Protein 2VZN (pdb70)

Nearest PDB structures (foldseek):
  2vzn-assembly2_B  TM=1.005E+00  e=3.501E-48  Solenopsis invicta
  2vzn-assembly1_A  TM=9.909E-01  e=6.317E-44  Solenopsis invicta
  1qnx-assembly1_A  TM=9.231E-01  e=3.665E-24  Vespula vulgaris
  3u3l-assembly1_C  TM=8.297E-01  e=1.076E-12  Tabanus yao
  3u3n-assembly1_C  TM=8.141E-01  e=7.398E-13  Tabanus yao

Solvent-accessible surface area: 19908 Å² total

Secondary structure (P-SEA, 3-state):
cccccaaaaaacccccccccccccccccccccccccccaaaaaaaaaaaaaaaaaaaacccccccccbbbbbcbbbbbbbbaaaaaaaaaaaaacccccccccccccbbbbbbbbbbccccccccaaaaaaaaacccccccccccccccccaaaaaacaaaaaaacccccbbbbcccccccccccbbbbbbbbbcccccccccccbbbbbcccccc/cccccccccccccccccccccccccccccccaaaaaaaaaaaaaaaaaaaacccccccccbbbbbcbbbbbbbbaaaaaaaaaaaaacccccccccccccbbbbbbbbbbbcccccaaaaaaaaacccccccccccccccccaaaaaacaaaaaaacccccbbbbccccccccbbbbbbbbbbcccccccccccccccccccc

Sequence (419 aa):
NYCNLQSCKRNNAIHTMCQYTSPTPGPMCLEYSNVGFTDAEKDAIVNKHNELRQRVASGKEMRGTNGPQPPAVKMPNLTWDPELATIAQRWANQCTFEHDACRNVERFAVGQNIAATSSSGNKSTPNEMILLWYNEVKDFDNRWISSFPSDDNILMKVGHYTQIVWAKTTKIGCGRIMFKEPDNWTKHYLVCNYGPAGNVLGAPIYEIKKHHHHHHNYCQSAIHTMCQYTSPTPGPMCLEYSNVGFTDAEKDAIVNKHNELRQRVASGKEMRGTNGPQPPAVKMPNLTWDPELATIAQRWANQCTFEHDACRNVERFAVGQNIAATSSSKSTPNEMILLWYNEVKDFDNRWISSFPSDDNILMKVGHYTQIVWAKTTKIGCGRIMFKDNWTKHYLVCNYGPAGNVLGAPIYEIKKHHHH

GO terms:
  GO:0005576 extracellular region (C, EXP)

Structure (mmCIF, N/CA/C/O backbone):
data_2VZN
#
_entry.id   2VZN
#
_cell.length_a   93.355
_cell.length_b   93.355
_cell.length_c   144.051
_cell.angle_alpha   90.00
_cell.angle_beta   90.00
_cell.angle_gamma   120.00
#
_symmetry.space_group_name_H-M   'P 61'
#
loop_
_atom_site.group_PDB
_atom_site.id
_atom_site.type_symbol
_atom_site.label_atom_id
_atom_site.label_alt_id
_atom_site.label_comp_id
_atom_site.label_asym_id
_atom_site.label_entity_id
_atom_site.label_seq_id
_atom_site.pdbx_PDB_ins_code
_atom_site.Cartn_x
_atom_site.Cartn_y
_atom_site.Cartn_z
_atom_site.occupancy
_atom_site.B_iso_or_equiv
_atom_site.auth_seq_id
_atom_site.auth_comp_id
_atom_site.auth_asym_id
_atom_site.auth_atom_id
_atom_site.pdbx_PDB_model_num
ATOM 1 N N . ASN A 1 2 ? 46.409 19.771 -7.495 1.00 61.04 2 ASN A N 1
ATOM 2 C CA . ASN A 1 2 ? 46.507 18.279 -7.453 1.00 61.76 2 ASN A CA 1
ATOM 3 C C . ASN A 1 2 ? 45.352 17.695 -6.627 1.00 60.50 2 ASN A C 1
ATOM 4 O O . ASN A 1 2 ? 44.344 17.243 -7.185 1.00 59.93 2 ASN A O 1
ATOM 9 N N . TYR A 1 3 ? 45.502 17.738 -5.303 1.00 59.03 3 TYR A N 1
ATOM 10 C CA . TYR A 1 3 ? 44.479 17.274 -4.378 1.00 58.28 3 TYR A CA 1
ATOM 11 C C . TYR A 1 3 ? 43.505 18.395 -4.037 1.00 58.33 3 TYR A C 1
ATOM 12 O O . TYR A 1 3 ? 42.519 18.167 -3.352 1.00 59.34 3 TYR A O 1
ATOM 21 N N . CYS A 1 4 ? 43.768 19.601 -4.516 1.00 58.24 4 CYS A N 1
ATOM 22 C CA . CYS A 1 4 ? 42.865 20.712 -4.280 1.00 58.50 4 CYS A CA 1
ATOM 23 C C . CYS A 1 4 ? 41.948 20.951 -5.473 1.00 58.00 4 CYS A C 1
ATOM 24 O O . CYS A 1 4 ? 41.125 21.859 -5.438 1.00 57.89 4 CYS A O 1
ATOM 27 N N . ASN A 1 5 ? 42.104 20.159 -6.531 1.00 58.18 5 ASN A N 1
ATOM 28 C CA . ASN A 1 5 ? 41.220 20.241 -7.691 1.00 58.66 5 ASN A CA 1
ATOM 29 C C . ASN A 1 5 ? 40.335 19.009 -7.824 1.00 58.34 5 ASN A C 1
ATOM 30 O O . ASN A 1 5 ? 39.766 18.757 -8.887 1.00 59.09 5 ASN A O 1
ATOM 35 N N . LEU A 1 6 ? 40.212 18.234 -6.755 1.00 57.76 6 LEU A N 1
ATOM 36 C CA . LEU A 1 6 ? 39.304 17.099 -6.784 1.00 57.76 6 LEU A CA 1
ATOM 37 C C . LEU A 1 6 ? 37.883 17.625 -6.764 1.00 57.94 6 LEU A C 1
ATOM 38 O O . LEU A 1 6 ? 37.460 18.214 -5.777 1.00 58.56 6 LEU A O 1
ATOM 43 N N . GLN A 1 7 ? 37.153 17.442 -7.860 1.00 58.00 7 GLN A N 1
ATOM 44 C CA . GLN A 1 7 ? 35.732 17.777 -7.869 1.00 58.49 7 GLN A CA 1
ATOM 45 C C . GLN A 1 7 ? 35.042 17.063 -6.706 1.00 58.00 7 GLN A C 1
ATOM 46 O O . GLN A 1 7 ? 34.086 17.576 -6.130 1.00 57.36 7 GLN A O 1
ATOM 52 N N . SER A 1 8 ? 35.549 15.878 -6.368 1.00 58.11 8 SER A N 1
ATOM 53 C CA . SER A 1 8 ? 35.097 15.132 -5.198 1.00 58.29 8 SER A CA 1
ATOM 54 C C . SER A 1 8 ? 34.968 16.036 -3.969 1.00 58.30 8 SER A C 1
ATOM 55 O O . SER A 1 8 ? 33.935 16.038 -3.300 1.00 59.61 8 SER A O 1
ATOM 58 N N . CYS A 1 9 ? 36.014 16.800 -3.676 1.00 57.29 9 CYS A N 1
ATOM 59 C CA . CYS A 1 9 ? 35.989 17.712 -2.543 1.00 56.92 9 CYS A CA 1
ATOM 60 C C . CYS A 1 9 ? 35.067 18.879 -2.802 1.00 56.04 9 CYS A C 1
ATOM 61 O O . CYS A 1 9 ? 34.149 19.117 -2.030 1.00 55.69 9 CYS A O 1
ATOM 64 N N . LYS A 1 10 ? 35.321 19.605 -3.889 1.00 56.06 10 LYS A N 1
ATOM 65 C CA . LYS A 1 10 ? 34.573 20.823 -4.201 1.00 55.88 10 LYS A CA 1
ATOM 66 C C . LYS A 1 10 ? 33.076 20.545 -4.130 1.00 56.10 10 LYS A C 1
ATOM 67 O O . LYS A 1 10 ? 32.327 21.334 -3.552 1.00 55.99 10 LYS A O 1
ATOM 69 N N . ARG A 1 11 ? 32.660 19.403 -4.686 1.00 56.55 11 ARG A N 1
ATOM 70 C CA . ARG A 1 11 ? 31.262 18.952 -4.631 1.00 56.57 11 ARG A CA 1
ATOM 71 C C . ARG A 1 11 ? 30.781 18.891 -3.188 1.00 56.90 11 ARG A C 1
ATOM 72 O O . ARG A 1 11 ? 29.689 19.356 -2.861 1.00 56.76 11 ARG A O 1
ATOM 74 N N . ASN A 1 12 ? 31.635 18.341 -2.332 1.00 57.86 12 ASN A N 1
ATOM 75 C CA . ASN A 1 12 ? 31.357 18.176 -0.909 1.00 58.64 12 ASN A CA 1
ATOM 76 C C . ASN A 1 12 ? 31.716 19.409 -0.051 1.00 58.07 12 ASN A C 1
ATOM 77 O O . ASN A 1 12 ? 31.749 19.308 1.178 1.00 57.87 12 ASN A O 1
ATOM 82 N N . ASN A 1 13 ? 31.988 20.559 -0.685 1.00 57.29 13 ASN A N 1
ATOM 83 C CA . ASN A 1 13 ? 32.418 21.776 0.024 1.00 56.13 13 ASN A CA 1
ATOM 84 C C . ASN A 1 13 ? 33.500 21.477 1.084 1.00 55.77 13 ASN A C 1
ATOM 85 O O . ASN A 1 13 ? 33.495 22.024 2.187 1.00 54.18 13 ASN A O 1
ATOM 90 N N . ALA A 1 14 ? 34.432 20.601 0.714 1.00 56.11 14 ALA A N 1
ATOM 91 C CA . ALA A 1 14 ? 35.393 20.014 1.644 1.00 56.00 14 ALA A CA 1
ATOM 92 C C . ALA A 1 14 ? 36.824 20.370 1.266 1.00 56.51 14 ALA A C 1
ATOM 93 O O . ALA A 1 14 ? 37.158 20.455 0.086 1.00 57.18 14 ALA A O 1
ATOM 95 N N . ILE A 1 15 ? 37.667 20.577 2.272 1.00 56.88 15 ILE A N 1
ATOM 96 C CA . ILE A 1 15 ? 39.098 20.764 2.052 1.00 56.68 15 ILE A CA 1
ATOM 97 C C . ILE A 1 15 ? 39.791 19.408 2.172 1.00 56.82 15 ILE A C 1
ATOM 98 O O . ILE A 1 15 ? 39.568 18.678 3.145 1.00 57.24 15 ILE A O 1
ATOM 103 N N . HIS A 1 16 ? 40.623 19.063 1.192 1.00 56.53 16 HIS A N 1
ATOM 104 C CA . HIS A 1 16 ? 41.298 17.760 1.199 1.00 56.40 16 HIS A CA 1
ATOM 105 C C . HIS A 1 16 ? 42.398 17.726 2.252 1.00 56.64 16 HIS A C 1
ATOM 106 O O . HIS A 1 16 ? 43.030 18.741 2.540 1.00 56.65 16 HIS A O 1
ATOM 113 N N . THR A 1 17 ? 42.610 16.552 2.836 1.00 56.78 17 THR A N 1
ATOM 114 C CA . THR A 1 17 ? 43.549 16.397 3.952 1.00 56.48 17 THR A CA 1
ATOM 115 C C . THR A 1 17 ? 44.977 16.801 3.583 1.00 56.02 17 THR A C 1
ATOM 116 O O . THR A 1 17 ? 45.650 17.490 4.348 1.00 55.33 17 THR A O 1
ATOM 120 N N . MET A 1 18 ? 45.420 16.373 2.405 1.00 56.33 18 MET A N 1
ATOM 121 C CA . MET A 1 18 ? 46.759 16.705 1.894 1.00 56.48 18 MET A CA 1
ATOM 122 C C . MET A 1 18 ? 46.857 18.174 1.490 1.00 56.51 18 MET A C 1
ATOM 123 O O . MET A 1 18 ? 47.917 18.792 1.590 1.00 55.99 18 MET A O 1
ATOM 128 N N . CYS A 1 19 ? 45.740 18.721 1.025 1.00 57.34 19 CYS A N 1
ATOM 129 C CA . CYS A 1 19 ? 45.682 20.106 0.598 1.00 56.93 19 CYS A CA 1
ATOM 130 C C . CYS A 1 19 ? 45.775 21.010 1.812 1.00 56.62 19 CYS A C 1
ATOM 131 O O . CYS A 1 19 ? 46.448 22.029 1.769 1.00 57.25 19 CYS A O 1
ATOM 134 N N . GLN A 1 20 ? 45.120 20.622 2.901 1.00 56.58 20 GLN A N 1
ATOM 135 C CA . GLN A 1 20 ? 45.180 21.396 4.135 1.00 56.48 20 GLN A CA 1
ATOM 136 C C . GLN A 1 20 ? 46.492 21.160 4.872 1.00 56.08 20 GLN A C 1
ATOM 137 O O . GLN A 1 20 ? 47.309 22.058 4.980 1.00 57.22 20 GLN A O 1
ATOM 143 N N . TYR A 1 21 ? 46.688 19.947 5.367 1.00 55.70 21 TYR A N 1
ATOM 144 C CA . TYR A 1 21 ? 47.877 19.608 6.138 1.00 55.59 21 TYR A CA 1
ATOM 145 C C . TYR A 1 21 ? 48.992 19.243 5.176 1.00 55.52 21 TYR A C 1
ATOM 146 O O . TYR A 1 21 ? 49.032 18.126 4.656 1.00 55.25 21 TYR A O 1
ATOM 155 N N . THR A 1 22 ? 49.883 20.197 4.924 1.00 55.32 22 THR A N 1
ATOM 156 C CA . THR A 1 22 ? 50.914 20.041 3.904 1.00 55.02 22 THR A CA 1
ATOM 157 C C . THR A 1 22 ? 52.219 19.529 4.499 1.00 54.86 22 THR A C 1
ATOM 158 O O . THR A 1 22 ? 53.161 19.250 3.772 1.00 54.40 22 THR A O 1
ATOM 162 N N . SER A 1 23 ? 52.260 19.387 5.821 1.00 55.13 23 SER A N 1
ATOM 163 C CA . SER A 1 23 ? 53.463 18.947 6.526 1.00 55.18 23 SER A CA 1
ATOM 164 C C . SER A 1 23 ? 53.425 17.453 6.877 1.00 55.75 23 SER A C 1
ATOM 165 O O . SER A 1 23 ? 52.410 16.951 7.385 1.00 56.17 23 SER A O 1
ATOM 168 N N . PRO A 1 24 ? 54.539 16.736 6.637 1.00 55.57 24 PRO A N 1
ATOM 169 C CA . PRO A 1 24 ? 54.616 15.334 7.043 1.00 55.58 24 PRO A CA 1
ATOM 170 C C . PRO A 1 24 ? 54.856 15.163 8.543 1.00 55.36 24 PRO A C 1
ATOM 171 O O . PRO A 1 24 ? 54.670 14.069 9.066 1.00 54.92 24 PRO A O 1
ATOM 175 N N . THR A 1 25 ? 55.279 16.228 9.222 1.00 55.55 25 THR A N 1
ATOM 176 C CA . THR A 1 25 ? 55.538 16.169 10.662 1.00 55.60 25 THR A CA 1
ATOM 177 C C . THR A 1 25 ? 54.199 16.346 11.383 1.00 55.67 25 THR A C 1
ATOM 178 O O . THR A 1 25 ? 53.391 17.187 10.985 1.00 55.54 25 THR A O 1
ATOM 182 N N . PRO A 1 26 ? 53.948 15.540 12.432 1.00 55.76 26 PRO A N 1
ATOM 183 C CA . PRO A 1 26 ? 52.624 15.532 13.063 1.00 55.89 26 PRO A CA 1
ATOM 184 C C . PRO A 1 26 ? 52.296 16.798 13.863 1.00 55.78 26 PRO A C 1
ATOM 185 O O . PRO A 1 26 ? 53.195 17.557 14.237 1.00 54.75 26 PRO A O 1
ATOM 189 N N . GLY A 1 27 ? 51.004 17.001 14.111 1.00 56.34 27 GLY A N 1
ATOM 190 C CA . GLY A 1 27 ? 50.493 18.244 14.686 1.00 56.95 27 GLY A CA 1
ATOM 191 C C . GLY A 1 27 ? 50.587 18.326 16.200 1.00 57.16 27 GLY A C 1
ATOM 192 O O . GLY A 1 27 ? 50.852 17.317 16.862 1.00 57.39 27 GLY A O 1
ATOM 193 N N . PRO A 1 28 ? 50.313 19.522 16.764 1.00 56.99 28 PRO A N 1
ATOM 194 C CA . PRO A 1 28 ? 50.564 19.829 18.178 1.00 56.87 28 PRO A CA 1
ATOM 195 C C . PRO A 1 28 ? 49.731 18.990 19.143 1.00 57.42 28 PRO A C 1
ATOM 196 O O . PRO A 1 28 ? 50.083 18.858 20.318 1.00 57.34 28 PRO A O 1
ATOM 200 N N . MET A 1 29 ? 48.634 18.431 18.646 1.00 58.27 29 MET A N 1
ATOM 201 C CA . MET A 1 29 ? 47.853 17.466 19.401 1.00 59.54 29 MET A CA 1
ATOM 202 C C . MET A 1 29 ? 48.681 16.245 19.806 1.00 59.17 29 MET A C 1
ATOM 203 O O . MET A 1 29 ? 48.399 15.614 20.825 1.00 59.38 29 MET A O 1
ATOM 208 N N . CYS A 1 30 ? 49.696 15.919 19.004 1.00 58.64 30 CYS A N 1
ATOM 209 C CA . CYS A 1 30 ? 50.466 14.688 19.172 1.00 58.55 30 CYS A CA 1
ATOM 210 C C . CYS A 1 30 ? 51.647 14.880 20.113 1.00 56.95 30 CYS A C 1
ATOM 211 O O . CYS A 1 30 ? 52.799 14.762 19.703 1.00 55.46 30 CYS A O 1
ATOM 214 N N . LEU A 1 31 ? 51.351 15.144 21.382 1.00 56.28 31 LEU A N 1
ATOM 215 C CA . LEU A 1 31 ? 52.395 15.367 22.382 1.00 56.06 31 LEU A CA 1
ATOM 216 C C . LEU A 1 31 ? 53.249 14.111 22.553 1.00 55.69 31 LEU A C 1
ATOM 217 O O . LEU A 1 31 ? 52.721 12.994 22.577 1.00 54.70 31 LEU A O 1
ATOM 222 N N . GLU A 1 32 ? 54.562 14.315 22.682 1.00 55.41 32 GLU A N 1
ATOM 223 C CA . GLU A 1 32 ? 55.530 13.230 22.855 1.00 54.80 32 GLU A CA 1
ATOM 224 C C . GLU A 1 32 ? 55.096 11.995 22.067 1.00 54.06 32 GLU A C 1
ATOM 225 O O . GLU A 1 32 ? 54.739 10.974 22.644 1.00 53.69 32 GLU A O 1
ATOM 227 N N . TYR A 1 33 ? 55.130 12.107 20.743 1.00 53.92 33 TYR A N 1
ATOM 228 C CA . TYR A 1 33 ? 54.608 11.062 19.873 1.00 54.64 33 TYR A CA 1
ATOM 229 C C . TYR A 1 33 ? 55.653 10.024 19.527 1.00 54.98 33 TYR A C 1
ATOM 230 O O . TYR A 1 33 ? 56.842 10.246 19.721 1.00 55.16 33 TYR A O 1
ATOM 239 N N . SER A 1 34 ? 55.191 8.897 18.988 1.00 55.25 34 SER A N 1
ATOM 240 C CA . SER A 1 34 ? 56.066 7.790 18.610 1.00 55.23 34 SER A CA 1
ATOM 241 C C . SER A 1 34 ? 55.368 6.841 17.640 1.00 55.37 34 SER A C 1
ATOM 242 O O . SER A 1 34 ? 54.167 6.952 17.410 1.00 55.58 34 SER A O 1
ATOM 245 N N . ASN A 1 35 ? 56.134 5.910 17.076 1.00 55.55 35 ASN A N 1
ATOM 246 C CA . ASN A 1 35 ? 55.587 4.812 16.286 1.00 55.62 35 ASN A CA 1
ATOM 247 C C . ASN A 1 35 ? 54.633 5.269 15.169 1.00 55.65 35 ASN A C 1
ATOM 248 O O . ASN A 1 35 ? 53.511 4.768 15.030 1.00 56.38 35 ASN A O 1
ATOM 253 N N . VAL A 1 36 ? 55.094 6.237 14.384 1.00 55.36 36 VAL A N 1
ATOM 254 C CA . VAL A 1 36 ? 54.387 6.677 13.187 1.00 54.62 36 VAL A CA 1
ATOM 255 C C . VAL A 1 36 ? 54.457 5.580 12.122 1.00 54.38 36 VAL A C 1
ATOM 256 O O . VAL A 1 36 ? 55.467 4.905 11.987 1.00 55.13 36 VAL A O 1
ATOM 260 N N . GLY A 1 37 ? 53.377 5.382 11.384 1.00 54.04 37 GLY A N 1
ATOM 261 C CA . GLY A 1 37 ? 53.390 4.449 10.263 1.00 54.44 37 GLY A CA 1
ATOM 262 C C . GLY A 1 37 ? 53.566 3.010 10.689 1.00 54.79 37 GLY A C 1
ATOM 263 O O . GLY A 1 37 ? 53.362 2.687 11.855 1.00 54.78 37 GLY A O 1
ATOM 264 N N . PHE A 1 38 ? 53.946 2.151 9.738 1.00 55.49 38 PHE A N 1
ATOM 265 C CA . PHE A 1 38 ? 54.022 0.699 9.965 1.00 55.97 38 PHE A CA 1
ATOM 266 C C . PHE A 1 38 ? 55.258 0.046 9.384 1.00 55.63 38 PHE A C 1
ATOM 267 O O . PHE A 1 38 ? 55.789 0.494 8.375 1.00 55.51 38 PHE A O 1
ATOM 275 N N . THR A 1 39 ? 55.681 -1.048 10.011 1.00 55.78 39 THR A N 1
ATOM 276 C CA . THR A 1 39 ? 56.567 -2.005 9.361 1.00 55.75 39 THR A CA 1
ATOM 277 C C . THR A 1 39 ? 55.731 -2.771 8.339 1.00 56.19 39 THR A C 1
ATOM 278 O O . THR A 1 39 ? 54.495 -2.786 8.414 1.00 55.99 39 THR A O 1
ATOM 282 N N . ASP A 1 40 ? 56.407 -3.408 7.389 1.00 56.65 40 ASP A N 1
ATOM 283 C CA . ASP A 1 40 ? 55.729 -4.171 6.342 1.00 56.93 40 ASP A CA 1
ATOM 284 C C . ASP A 1 40 ? 55.048 -5.405 6.925 1.00 56.66 40 ASP A C 1
ATOM 285 O O . ASP A 1 40 ? 53.977 -5.803 6.470 1.00 56.44 40 ASP A O 1
ATOM 290 N N . ALA A 1 41 ? 55.667 -5.992 7.945 1.00 56.55 41 ALA A N 1
ATOM 291 C CA . ALA A 1 41 ? 55.029 -7.038 8.729 1.00 56.69 41 ALA A CA 1
ATOM 292 C C . ALA A 1 41 ? 53.640 -6.595 9.175 1.00 57.00 41 ALA A C 1
ATOM 293 O O . ALA A 1 41 ? 52.673 -7.348 9.052 1.00 57.46 41 ALA A O 1
ATOM 295 N N . GLU A 1 42 ? 53.552 -5.366 9.679 1.00 56.90 42 GLU A N 1
ATOM 296 C CA . GLU A 1 42 ? 52.310 -4.839 10.227 1.00 57.15 42 GLU A CA 1
ATOM 297 C C . GLU A 1 42 ? 51.290 -4.548 9.149 1.00 57.16 42 GLU A C 1
ATOM 298 O O . GLU A 1 42 ? 50.090 -4.716 9.368 1.00 57.21 42 GLU A O 1
ATOM 304 N N . LYS A 1 43 ? 51.764 -4.123 7.985 1.00 57.14 43 LYS A N 1
ATOM 305 C CA . LYS A 1 43 ? 50.868 -3.822 6.872 1.00 57.14 43 LYS A CA 1
ATOM 306 C C . LYS A 1 43 ? 50.162 -5.078 6.378 1.00 56.92 43 LYS A C 1
ATOM 307 O O . LYS A 1 43 ? 48.979 -5.042 6.039 1.00 57.10 43 LYS A O 1
ATOM 313 N N . ASP A 1 44 ? 50.887 -6.188 6.356 1.00 56.79 44 ASP A N 1
ATOM 314 C CA . ASP A 1 44 ? 50.290 -7.477 6.017 1.00 56.88 44 ASP A CA 1
ATOM 315 C C . ASP A 1 44 ? 49.337 -7.903 7.114 1.00 56.78 44 ASP A C 1
ATOM 316 O O . ASP A 1 44 ? 48.280 -8.460 6.838 1.00 57.17 44 ASP A O 1
ATOM 321 N N . ALA A 1 45 ? 49.710 -7.633 8.359 1.00 56.43 45 ALA A N 1
ATOM 322 C CA . ALA A 1 45 ? 48.837 -7.918 9.483 1.00 56.56 45 ALA A CA 1
ATOM 323 C C . ALA A 1 45 ? 47.453 -7.345 9.210 1.00 56.63 45 ALA A C 1
ATOM 324 O O . ALA A 1 45 ? 46.441 -8.037 9.346 1.00 56.96 45 ALA A O 1
ATOM 326 N N . ILE A 1 46 ? 47.423 -6.081 8.802 1.00 56.22 46 ILE A N 1
ATOM 327 C CA . ILE A 1 46 ? 46.165 -5.377 8.613 1.00 56.09 46 ILE A CA 1
ATOM 328 C C . ILE A 1 46 ? 45.399 -5.925 7.430 1.00 56.17 46 ILE A C 1
ATOM 329 O O . ILE A 1 46 ? 44.197 -6.164 7.525 1.00 57.29 46 ILE A O 1
ATOM 334 N N . VAL A 1 47 ? 46.084 -6.116 6.311 1.00 55.67 47 VAL A N 1
ATOM 335 C CA . VAL A 1 47 ? 45.415 -6.607 5.118 1.00 55.08 47 VAL A CA 1
ATOM 336 C C . VAL A 1 47 ? 44.876 -8.016 5.375 1.00 55.40 47 VAL A C 1
ATOM 337 O O . VAL A 1 47 ? 43.710 -8.305 5.110 1.00 55.01 47 VAL A O 1
ATOM 341 N N . ASN A 1 48 ? 45.715 -8.873 5.942 1.00 55.83 48 ASN A N 1
ATOM 342 C CA . ASN A 1 48 ? 45.316 -10.245 6.233 1.00 56.31 48 ASN A CA 1
ATOM 343 C C . ASN A 1 48 ? 44.081 -10.341 7.133 1.00 56.68 48 ASN A C 1
ATOM 344 O O . ASN A 1 48 ? 43.198 -11.154 6.879 1.00 56.73 48 ASN A O 1
ATOM 349 N N . LYS A 1 49 ? 44.009 -9.503 8.165 1.00 57.07 49 LYS A N 1
ATOM 350 C CA . LYS A 1 49 ? 42.833 -9.490 9.048 1.00 57.25 49 LYS A CA 1
ATOM 351 C C . LYS A 1 49 ? 41.566 -9.146 8.282 1.00 57.09 49 LYS A C 1
ATOM 352 O O . LYS A 1 49 ? 40.542 -9.798 8.454 1.00 57.57 49 LYS A O 1
ATOM 356 N N . HIS A 1 50 ? 41.637 -8.114 7.451 1.00 56.45 50 HIS A N 1
ATOM 357 C CA . HIS A 1 50 ? 40.479 -7.680 6.675 1.00 56.20 50 HIS A CA 1
ATOM 358 C C . HIS A 1 50 ? 39.982 -8.791 5.726 1.00 56.44 50 HIS A C 1
ATOM 359 O O . HIS A 1 50 ? 38.775 -9.045 5.615 1.00 56.35 50 HIS A O 1
ATOM 366 N N . ASN A 1 51 ? 40.914 -9.452 5.048 1.00 56.15 51 ASN A N 1
ATOM 367 C CA . ASN A 1 51 ? 40.551 -10.520 4.133 1.00 56.81 51 ASN A CA 1
ATOM 368 C C . ASN A 1 51 ? 39.962 -11.719 4.887 1.00 57.34 51 ASN A C 1
ATOM 369 O O . ASN A 1 51 ? 38.953 -12.290 4.463 1.00 57.73 51 ASN A O 1
ATOM 374 N N . GLU A 1 52 ? 40.593 -12.099 6.000 1.00 57.44 52 GLU A N 1
ATOM 375 C CA . GLU A 1 52 ? 40.071 -13.156 6.867 1.00 57.49 52 GLU A CA 1
ATOM 376 C C . GLU A 1 52 ? 38.613 -12.891 7.180 1.00 56.19 52 GLU A C 1
ATOM 377 O O . GLU A 1 52 ? 37.760 -13.722 6.922 1.00 56.11 52 GLU A O 1
ATOM 383 N N . LEU A 1 53 ? 38.337 -11.706 7.704 1.00 56.20 53 LEU A N 1
ATOM 384 C CA . LEU A 1 53 ? 36.970 -11.292 8.014 1.00 56.49 53 LEU A CA 1
ATOM 385 C C . LEU A 1 53 ? 36.080 -11.302 6.772 1.00 56.62 53 LEU A C 1
ATOM 386 O O . LEU A 1 53 ? 34.971 -11.839 6.798 1.00 57.50 53 LEU A O 1
ATOM 391 N N . ARG A 1 54 ? 36.566 -10.696 5.692 1.00 56.24 54 ARG A N 1
ATOM 392 C CA . ARG A 1 54 ? 35.809 -10.647 4.446 1.00 55.91 54 ARG A CA 1
ATOM 393 C C . ARG A 1 54 ? 35.459 -12.056 3.976 1.00 55.51 54 ARG A C 1
ATOM 394 O O . ARG A 1 54 ? 34.304 -12.351 3.698 1.00 55.11 54 ARG A O 1
ATOM 402 N N . GLN A 1 55 ? 36.460 -12.927 3.914 1.00 55.82 55 GLN A N 1
ATOM 403 C CA . GLN A 1 55 ? 36.254 -14.308 3.487 1.00 56.09 55 GLN A CA 1
ATOM 404 C C . GLN A 1 55 ? 35.225 -15.013 4.377 1.00 56.23 55 GLN A C 1
ATOM 405 O O . GLN A 1 55 ? 34.345 -15.705 3.873 1.00 56.54 55 GLN A O 1
ATOM 407 N N . ARG A 1 56 ? 35.324 -14.817 5.690 1.00 56.66 56 ARG A N 1
ATOM 408 C CA . ARG A 1 56 ? 34.363 -15.397 6.640 1.00 57.33 56 ARG A CA 1
ATOM 409 C C . ARG A 1 56 ? 32.916 -15.043 6.274 1.00 56.80 56 ARG A C 1
ATOM 410 O O . ARG A 1 56 ? 32.080 -15.929 6.081 1.00 57.11 56 ARG A O 1
ATOM 418 N N . VAL A 1 57 ? 32.621 -13.749 6.191 1.00 56.19 57 VAL A N 1
ATOM 419 C CA . VAL A 1 57 ? 31.282 -13.299 5.810 1.00 55.94 57 VAL A CA 1
ATOM 420 C C . VAL A 1 57 ? 30.906 -13.843 4.421 1.00 56.17 57 VAL A C 1
ATOM 421 O O . VAL A 1 57 ? 29.792 -14.346 4.222 1.00 56.43 57 VAL A O 1
ATOM 425 N N . ALA A 1 58 ? 31.854 -13.767 3.484 1.00 55.55 58 ALA A N 1
ATOM 426 C CA . ALA A 1 58 ? 31.634 -14.178 2.092 1.00 54.96 58 ALA A CA 1
ATOM 427 C C . ALA A 1 58 ? 31.224 -15.639 1.971 1.00 54.69 58 ALA A C 1
ATOM 428 O O . ALA A 1 58 ? 30.409 -15.994 1.121 1.00 54.90 58 ALA A O 1
ATOM 430 N N . SER A 1 59 ? 31.789 -16.475 2.835 1.00 54.37 59 SER A N 1
ATOM 431 C CA . SER A 1 59 ? 31.562 -17.916 2.794 1.00 53.82 59 SER A CA 1
ATOM 432 C C . SER A 1 59 ? 30.297 -18.357 3.548 1.00 53.32 59 SER A C 1
ATOM 433 O O . SER A 1 59 ? 30.020 -19.552 3.654 1.00 52.95 59 SER A O 1
ATOM 436 N N . GLY A 1 60 ? 29.542 -17.394 4.076 1.00 52.79 60 GLY A N 1
ATOM 437 C CA . GLY A 1 60 ? 28.296 -17.682 4.781 1.00 51.23 60 GLY A CA 1
ATOM 438 C C . GLY A 1 60 ? 28.505 -18.242 6.169 1.00 48.85 60 GLY A C 1
ATOM 439 O O . GLY A 1 60 ? 27.642 -18.941 6.684 1.00 47.15 60 GLY A O 1
ATOM 440 N N . LYS A 1 61 ? 29.639 -17.905 6.779 1.00 47.22 61 LYS A N 1
ATOM 441 C CA . LYS A 1 61 ? 30.024 -18.465 8.074 1.00 47.07 61 LYS A CA 1
ATOM 442 C C . LYS A 1 61 ? 29.752 -17.525 9.271 1.00 48.52 61 LYS A C 1
ATOM 443 O O . LYS A 1 61 ? 29.528 -18.012 10.375 1.00 49.88 61 LYS A O 1
ATOM 448 N N . GLU A 1 62 ? 29.752 -16.205 9.079 1.00 50.52 62 GLU A N 1
ATOM 449 C CA . GLU A 1 62 ? 29.424 -15.297 10.186 1.00 52.58 62 GLU A CA 1
ATOM 450 C C . GLU A 1 62 ? 27.947 -15.400 10.484 1.00 53.40 62 GLU A C 1
ATOM 451 O O . GLU A 1 62 ? 27.117 -15.181 9.604 1.00 53.13 62 GLU A O 1
ATOM 457 N N . MET A 1 63 ? 27.628 -15.705 11.739 1.00 55.08 63 MET A N 1
ATOM 458 C CA . MET A 1 63 ? 26.285 -16.123 12.107 1.00 56.77 63 MET A CA 1
ATOM 459 C C . MET A 1 63 ? 25.547 -15.131 12.986 1.00 55.73 63 MET A C 1
ATOM 460 O O . MET A 1 63 ? 24.422 -15.386 13.394 1.00 55.14 63 MET A O 1
ATOM 465 N N . ARG A 1 64 ? 26.168 -13.993 13.256 1.00 56.00 64 ARG A N 1
ATOM 466 C CA . ARG A 1 64 ? 25.581 -12.994 14.126 1.00 56.18 64 ARG A CA 1
ATOM 467 C C . ARG A 1 64 ? 24.801 -11.965 13.324 1.00 56.08 64 ARG A C 1
ATOM 468 O O . ARG A 1 64 ? 24.988 -11.837 12.120 1.00 55.90 64 ARG A O 1
ATOM 476 N N . GLY A 1 65 ? 23.911 -11.252 14.004 1.00 56.20 65 GLY A N 1
ATOM 477 C CA . GLY A 1 65 ? 23.084 -10.233 13.371 1.00 56.13 65 GLY A CA 1
ATOM 478 C C . GLY A 1 65 ? 21.701 -10.165 13.981 1.00 55.73 65 GLY A C 1
ATOM 479 O O . GLY A 1 65 ? 21.136 -11.192 14.335 1.00 55.50 65 GLY A O 1
ATOM 480 N N . THR A 1 66 ? 21.160 -8.952 14.086 1.00 55.62 66 THR A N 1
ATOM 481 C CA . THR A 1 66 ? 19.852 -8.708 14.694 1.00 55.74 66 THR A CA 1
ATOM 482 C C . THR A 1 66 ? 18.770 -9.605 14.129 1.00 56.09 66 THR A C 1
ATOM 483 O O . THR A 1 66 ? 17.932 -10.121 14.867 1.00 56.61 66 THR A O 1
ATOM 487 N N . ASN A 1 67 ? 18.787 -9.769 12.811 1.00 56.42 67 ASN A N 1
ATOM 488 C CA . ASN A 1 67 ? 17.744 -10.511 12.105 1.00 56.39 67 ASN A CA 1
ATOM 489 C C . ASN A 1 67 ? 18.186 -11.913 11.675 1.00 56.20 67 ASN A C 1
ATOM 490 O O . ASN A 1 67 ? 17.551 -12.550 10.830 1.00 56.12 67 ASN A O 1
ATOM 495 N N . GLY A 1 68 ? 19.274 -12.393 12.262 1.00 56.05 68 GLY A N 1
ATOM 496 C CA . GLY A 1 68 ? 19.804 -13.694 11.916 1.00 55.94 68 GLY A CA 1
ATOM 497 C C . GLY A 1 68 ? 21.126 -13.592 11.184 1.00 55.76 68 GLY A C 1
ATOM 498 O O . GLY A 1 68 ? 21.629 -12.487 10.943 1.00 55.46 68 GLY A O 1
ATOM 499 N N . PRO A 1 69 ? 21.689 -14.753 10.812 1.00 55.41 69 PRO A N 1
ATOM 500 C CA . PRO A 1 69 ? 23.055 -14.876 10.315 1.00 55.22 69 PRO A CA 1
ATOM 501 C C . PRO A 1 69 ? 23.284 -14.179 8.989 1.00 55.23 69 PRO A C 1
ATOM 502 O O . PRO A 1 69 ? 22.342 -13.977 8.231 1.00 55.24 69 PRO A O 1
ATOM 506 N N . GLN A 1 70 ? 24.540 -13.834 8.719 1.00 55.56 70 GLN A N 1
ATOM 507 C CA . GLN A 1 70 ? 24.912 -13.077 7.523 1.00 55.44 70 GLN A CA 1
ATOM 508 C C . GLN A 1 70 ? 25.173 -14.004 6.346 1.00 55.19 70 GLN A C 1
ATOM 509 O O . GLN A 1 70 ? 26.011 -14.892 6.438 1.00 55.06 70 GLN A O 1
ATOM 515 N N . PRO A 1 71 ? 24.473 -13.780 5.223 1.00 55.49 71 PRO A N 1
ATOM 516 C CA . PRO A 1 71 ? 24.542 -14.689 4.082 1.00 55.51 71 PRO A CA 1
ATOM 517 C C . PRO A 1 71 ? 25.844 -14.560 3.292 1.00 55.34 71 PRO A C 1
ATOM 518 O O . PRO A 1 71 ? 26.539 -13.548 3.408 1.00 55.29 71 PRO A O 1
ATOM 522 N N . PRO A 1 72 ? 26.179 -15.586 2.496 1.00 55.29 72 PRO A N 1
ATOM 523 C CA . PRO A 1 72 ? 27.406 -15.576 1.714 1.00 55.16 72 PRO A CA 1
ATOM 524 C C . PRO A 1 72 ? 27.319 -14.643 0.510 1.00 54.90 72 PRO A C 1
ATOM 525 O O . PRO A 1 72 ? 26.220 -14.281 0.081 1.00 54.13 72 PRO A O 1
ATOM 529 N N . ALA A 1 73 ? 28.483 -14.270 -0.020 1.00 54.85 73 ALA A N 1
ATOM 530 C CA . ALA A 1 73 ? 28.590 -13.286 -1.087 1.00 54.57 73 ALA A CA 1
ATOM 531 C C . ALA A 1 73 ? 29.007 -13.949 -2.393 1.00 54.66 73 ALA A C 1
ATOM 532 O O . ALA A 1 73 ? 29.809 -14.882 -2.397 1.00 54.66 73 ALA A O 1
ATOM 534 N N . VAL A 1 74 ? 28.468 -13.448 -3.500 1.00 54.56 74 VAL A N 1
ATOM 535 C CA . VAL A 1 74 ? 28.817 -13.942 -4.834 1.00 54.21 74 VAL A CA 1
ATOM 536 C C . VAL A 1 74 ? 30.265 -13.590 -5.164 1.00 54.53 74 VAL A C 1
ATOM 537 O O . VAL A 1 74 ? 31.056 -14.461 -5.535 1.00 54.38 74 VAL A O 1
ATOM 541 N N . LYS A 1 75 ? 30.595 -12.306 -5.042 1.00 54.23 75 LYS A N 1
ATOM 542 C CA . LYS A 1 75 ? 31.961 -11.849 -5.219 1.00 54.17 75 LYS A CA 1
ATOM 543 C C . LYS A 1 75 ? 32.363 -11.109 -3.951 1.00 54.69 75 LYS A C 1
ATOM 544 O O . LYS A 1 75 ? 31.563 -10.356 -3.395 1.00 54.58 75 LYS A O 1
ATOM 546 N N . MET A 1 76 ? 33.580 -11.368 -3.473 1.00 55.76 76 MET A N 1
ATOM 547 C CA . MET A 1 76 ? 34.159 -10.638 -2.340 1.00 56.37 76 MET A CA 1
ATOM 548 C C . MET A 1 76 ? 35.682 -10.658 -2.475 1.00 56.69 76 MET A C 1
ATOM 549 O O . MET A 1 76 ? 36.355 -11.513 -1.900 1.00 57.14 76 MET A O 1
ATOM 554 N N . PRO A 1 77 ? 36.233 -9.702 -3.230 1.00 56.72 77 PRO A N 1
ATOM 555 C CA . PRO A 1 77 ? 37.655 -9.728 -3.545 1.00 56.48 77 PRO A CA 1
ATOM 556 C C . PRO A 1 77 ? 38.527 -9.402 -2.344 1.00 56.32 77 PRO A C 1
ATOM 557 O O . PRO A 1 77 ? 38.160 -8.558 -1.532 1.00 55.97 77 PRO A O 1
ATOM 561 N N . ASN A 1 78 ? 39.676 -10.063 -2.247 1.00 56.04 78 ASN A N 1
ATOM 562 C CA . ASN A 1 78 ? 40.693 -9.682 -1.270 1.00 55.88 78 ASN A CA 1
ATOM 563 C C . ASN A 1 78 ? 41.137 -8.231 -1.448 1.00 55.32 78 ASN A C 1
ATOM 564 O O . ASN A 1 78 ? 41.271 -7.741 -2.566 1.00 54.91 78 ASN A O 1
ATOM 569 N N . LEU A 1 79 ? 41.346 -7.544 -0.334 1.00 55.50 79 LEU A N 1
ATOM 570 C CA . LEU A 1 79 ? 41.858 -6.187 -0.371 1.00 55.30 79 LEU A CA 1
ATOM 571 C C . LEU A 1 79 ? 43.354 -6.259 -0.570 1.00 55.28 79 LEU A C 1
ATOM 572 O O . LEU A 1 79 ? 44.017 -7.119 0.011 1.00 55.52 79 LEU A O 1
ATOM 577 N N . THR A 1 80 ? 43.871 -5.363 -1.403 1.00 54.90 80 THR A N 1
ATOM 578 C CA . THR A 1 80 ? 45.307 -5.189 -1.560 1.00 54.43 80 THR A CA 1
ATOM 579 C C . THR A 1 80 ? 45.696 -3.840 -0.947 1.00 54.44 80 THR A C 1
ATOM 580 O O . THR A 1 80 ? 44.903 -2.897 -0.937 1.00 52.79 80 THR A O 1
ATOM 584 N N . TRP A 1 81 ? 46.906 -3.769 -0.401 1.00 55.48 81 TRP A N 1
ATOM 585 C CA . TRP A 1 81 ? 47.402 -2.545 0.237 1.00 56.14 81 TRP A CA 1
ATOM 586 C C . TRP A 1 81 ? 47.688 -1.484 -0.816 1.00 56.43 81 TRP A C 1
ATOM 587 O O . TRP A 1 81 ? 48.224 -1.794 -1.881 1.00 57.36 81 TRP A O 1
ATOM 598 N N . ASP A 1 82 ? 47.350 -0.235 -0.513 1.00 56.55 82 ASP A N 1
ATOM 599 C CA . ASP A 1 82 ? 47.527 0.863 -1.461 1.00 56.26 82 ASP A CA 1
ATOM 600 C C . ASP A 1 82 ? 48.239 2.051 -0.814 1.00 55.94 82 ASP A C 1
ATOM 601 O O . ASP A 1 82 ? 47.680 2.706 0.071 1.00 55.64 82 ASP A O 1
ATOM 606 N N . PRO A 1 83 ? 49.460 2.358 -1.280 1.00 55.68 83 PRO A N 1
ATOM 607 C CA . PRO A 1 83 ? 50.295 3.358 -0.614 1.00 56.07 83 PRO A CA 1
ATOM 608 C C . PRO A 1 83 ? 49.776 4.798 -0.692 1.00 56.33 83 PRO A C 1
ATOM 609 O O . PRO A 1 83 ? 50.030 5.574 0.237 1.00 56.49 83 PRO A O 1
ATOM 613 N N . GLU A 1 84 ? 49.073 5.154 -1.774 1.00 56.29 84 GLU A N 1
ATOM 614 C CA . GLU A 1 84 ? 48.472 6.491 -1.874 1.00 56.31 84 GLU A CA 1
ATOM 615 C C . GLU A 1 84 ? 47.469 6.689 -0.735 1.00 56.70 84 GLU A C 1
ATOM 616 O O . GLU A 1 84 ? 47.606 7.621 0.068 1.00 57.01 84 GLU A O 1
ATOM 622 N N . LEU A 1 85 ? 46.475 5.806 -0.654 1.00 56.45 85 LEU A N 1
ATOM 623 C CA . LEU A 1 85 ? 45.523 5.850 0.449 1.00 56.29 85 LEU A CA 1
ATOM 624 C C . LEU A 1 85 ? 46.263 5.852 1.785 1.00 56.19 85 LEU A C 1
ATOM 625 O O . LEU A 1 85 ? 45.938 6.636 2.675 1.00 56.39 85 LEU A O 1
ATOM 630 N N . ALA A 1 86 ? 47.276 4.999 1.907 1.00 55.88 86 ALA A N 1
ATOM 631 C CA . ALA A 1 86 ? 48.053 4.899 3.140 1.00 55.61 86 ALA A CA 1
ATOM 632 C C . ALA A 1 86 ? 48.643 6.247 3.559 1.00 55.57 86 ALA A C 1
ATOM 633 O O . ALA A 1 86 ? 48.506 6.650 4.712 1.00 55.09 86 ALA A O 1
ATOM 635 N N . THR A 1 87 ? 49.287 6.949 2.631 1.00 56.07 87 THR A N 1
ATOM 636 C CA . THR A 1 87 ? 49.938 8.213 2.986 1.00 57.06 87 THR A CA 1
ATOM 637 C C . THR A 1 87 ? 48.913 9.303 3.305 1.00 57.58 87 THR A C 1
ATOM 638 O O . THR A 1 87 ? 49.214 10.218 4.076 1.00 58.98 87 THR A O 1
ATOM 642 N N . ILE A 1 88 ? 47.719 9.207 2.718 1.00 57.16 88 ILE A N 1
ATOM 643 C CA . ILE A 1 88 ? 46.620 10.120 3.044 1.00 56.56 88 ILE A CA 1
ATOM 644 C C . ILE A 1 88 ? 46.015 9.756 4.399 1.00 56.67 88 ILE A C 1
ATOM 645 O O . ILE A 1 88 ? 45.620 10.634 5.162 1.00 57.48 88 ILE A O 1
ATOM 650 N N . ALA A 1 89 ? 45.934 8.461 4.691 1.00 56.18 89 ALA A N 1
ATOM 651 C CA . ALA A 1 89 ? 45.486 8.005 6.002 1.00 55.42 89 ALA A CA 1
ATOM 652 C C . ALA A 1 89 ? 46.487 8.442 7.057 1.00 54.79 89 ALA A C 1
ATOM 653 O O . ALA A 1 89 ? 46.102 8.952 8.102 1.00 54.51 89 ALA A O 1
ATOM 655 N N . GLN A 1 90 ? 47.774 8.268 6.774 1.00 54.71 90 GLN A N 1
ATOM 656 C CA . GLN A 1 90 ? 48.799 8.600 7.751 1.00 54.62 90 GLN A CA 1
ATOM 657 C C . GLN A 1 90 ? 48.857 10.081 8.028 1.00 54.70 90 GLN A C 1
ATOM 658 O O . GLN A 1 90 ? 49.142 10.482 9.147 1.00 54.50 90 GLN A O 1
ATOM 664 N N . ARG A 1 91 ? 48.578 10.904 7.027 1.00 55.76 91 ARG A N 1
ATOM 665 C CA . ARG A 1 91 ? 48.611 12.347 7.250 1.00 56.35 91 ARG A CA 1
ATOM 666 C C . ARG A 1 91 ? 47.517 12.780 8.212 1.00 56.28 91 ARG A C 1
ATOM 667 O O . ARG A 1 91 ? 47.753 13.587 9.108 1.00 57.18 91 ARG A O 1
ATOM 675 N N . TRP A 1 92 ? 46.317 12.258 8.017 1.00 56.10 92 TRP A N 1
ATOM 676 C CA . TRP A 1 92 ? 45.224 12.581 8.912 1.00 56.09 92 TRP A CA 1
ATOM 677 C C . TRP A 1 92 ? 45.454 11.978 10.300 1.00 55.79 92 TRP A C 1
ATOM 678 O O . TRP A 1 92 ? 45.045 12.565 11.316 1.00 55.82 92 TRP A O 1
ATOM 689 N N . ALA A 1 93 ? 46.095 10.809 10.333 1.00 55.08 93 ALA A N 1
ATOM 690 C CA . ALA A 1 93 ? 46.468 10.165 11.585 1.00 54.72 93 ALA A CA 1
ATOM 691 C C . ALA A 1 93 ? 47.414 11.054 12.349 1.00 54.74 93 ALA A C 1
ATOM 692 O O . ALA A 1 93 ? 47.310 11.163 13.556 1.00 55.83 93 ALA A O 1
ATOM 694 N N . ASN A 1 94 ? 48.320 11.714 11.638 1.00 54.97 94 ASN A N 1
ATOM 695 C CA . ASN A 1 94 ? 49.322 12.586 12.267 1.00 55.01 94 ASN A CA 1
ATOM 696 C C . ASN A 1 94 ? 48.757 13.857 12.930 1.00 55.37 94 ASN A C 1
ATOM 697 O O . ASN A 1 94 ? 49.521 14.664 13.465 1.00 55.13 94 ASN A O 1
ATOM 702 N N . GLN A 1 95 ? 47.437 14.041 12.886 1.00 55.59 95 GLN A N 1
ATOM 703 C CA . GLN A 1 95 ? 46.791 15.214 13.474 1.00 55.89 95 GLN A CA 1
ATOM 704 C C . GLN A 1 95 ? 46.162 14.903 14.829 1.00 56.38 95 GLN A C 1
ATOM 705 O O . GLN A 1 95 ? 45.708 15.796 15.538 1.00 55.99 95 GLN A O 1
ATOM 711 N N . CYS A 1 96 ? 46.125 13.625 15.174 1.00 57.44 96 CYS A N 1
ATOM 712 C CA . CYS A 1 96 ? 45.719 13.191 16.503 1.00 58.52 96 CYS A CA 1
ATOM 713 C C . CYS A 1 96 ? 44.422 13.837 17.009 1.00 58.30 96 CYS A C 1
ATOM 714 O O . CYS A 1 96 ? 44.298 14.146 18.191 1.00 59.02 96 CYS A O 1
ATOM 717 N N . THR A 1 97 ? 43.456 14.029 16.114 1.00 58.12 97 THR A N 1
ATOM 718 C CA . THR A 1 97 ? 42.132 14.492 16.518 1.00 58.74 97 THR A CA 1
ATOM 719 C C . THR A 1 97 ? 41.127 13.409 16.129 1.00 58.71 97 THR A C 1
ATOM 720 O O . THR A 1 97 ? 40.910 13.153 14.945 1.00 59.99 97 THR A O 1
ATOM 724 N N . PHE A 1 98 ? 40.536 12.763 17.129 1.00 57.96 98 PHE A N 1
ATOM 725 C CA . PHE A 1 98 ? 39.736 11.574 16.894 1.00 57.54 98 PHE A CA 1
ATOM 726 C C . PHE A 1 98 ? 38.387 11.898 16.232 1.00 57.38 98 PHE A C 1
ATOM 727 O O . PHE A 1 98 ? 37.382 12.138 16.903 1.00 57.80 98 PHE A O 1
ATOM 735 N N . GLU A 1 99 ? 38.395 11.903 14.903 1.00 57.05 99 GLU A N 1
ATOM 736 C CA . GLU A 1 99 ? 37.191 12.064 14.089 1.00 56.57 99 GLU A CA 1
ATOM 737 C C . GLU A 1 99 ? 37.604 11.841 12.658 1.00 55.88 99 GLU A C 1
ATOM 738 O O . GLU A 1 99 ? 38.787 11.704 12.375 1.00 54.89 99 GLU A O 1
ATOM 744 N N . HIS A 1 100 ? 36.630 11.775 11.761 1.00 55.44 100 HIS A N 1
ATOM 745 C CA . HIS A 1 100 ? 36.923 11.602 10.346 1.00 54.83 100 HIS A CA 1
ATOM 746 C C . HIS A 1 100 ? 37.367 12.935 9.777 1.00 55.66 100 HIS A C 1
ATOM 747 O O . HIS A 1 100 ? 36.936 13.995 10.245 1.00 55.40 100 HIS A O 1
ATOM 754 N N . ASP A 1 101 ? 38.233 12.882 8.773 1.00 56.12 101 ASP A N 1
ATOM 755 C CA . ASP A 1 101 ? 38.614 14.090 8.053 1.00 56.20 101 ASP A CA 1
ATOM 756 C C . ASP A 1 101 ? 37.538 14.449 7.040 1.00 56.17 101 ASP A C 1
ATOM 757 O O . ASP A 1 101 ? 36.730 13.595 6.662 1.00 55.13 101 ASP A O 1
ATOM 762 N N . ALA A 1 102 ? 37.544 15.718 6.617 1.00 56.67 102 ALA A N 1
ATOM 763 C CA . ALA A 1 102 ? 36.504 16.292 5.741 1.00 56.93 102 ALA A CA 1
ATOM 764 C C . ALA A 1 102 ? 36.463 15.625 4.378 1.00 57.54 102 ALA A C 1
ATOM 765 O O . ALA A 1 102 ? 35.379 15.363 3.833 1.00 57.51 102 ALA A O 1
ATOM 767 N N . CYS A 1 103 ? 37.652 15.378 3.829 1.00 58.27 103 CYS A N 1
ATOM 768 C CA . CYS A 1 103 ? 37.788 14.638 2.584 1.00 58.04 103 CYS A CA 1
ATOM 769 C C . CYS A 1 103 ? 39.174 14.011 2.440 1.00 57.52 103 CYS A C 1
ATOM 770 O O . CYS A 1 103 ? 40.174 14.600 2.852 1.00 57.66 103 CYS A O 1
ATOM 773 N N . ARG A 1 104 ? 39.213 12.815 1.855 1.00 56.94 104 ARG A N 1
ATOM 774 C CA . ARG A 1 104 ? 40.457 12.069 1.660 1.00 56.85 104 ARG A CA 1
ATOM 775 C C . ARG A 1 104 ? 40.541 11.381 0.297 1.00 56.65 104 ARG A C 1
ATOM 776 O O . ARG A 1 104 ? 41.351 10.469 0.117 1.00 57.00 104 ARG A O 1
ATOM 784 N N . ASN A 1 105 ? 39.716 11.810 -0.654 1.00 56.12 105 ASN A N 1
ATOM 785 C CA . ASN A 1 105 ? 39.547 11.083 -1.915 1.00 56.25 105 ASN A CA 1
ATOM 786 C C . ASN A 1 105 ? 40.774 11.132 -2.833 1.00 55.83 105 ASN A C 1
ATOM 787 O O . ASN A 1 105 ? 41.725 11.872 -2.581 1.00 55.60 105 ASN A O 1
ATOM 792 N N . VAL A 1 106 ? 40.744 10.319 -3.884 1.00 55.38 106 VAL A N 1
ATOM 793 C CA . VAL A 1 106 ? 41.824 10.257 -4.850 1.00 55.58 106 VAL A CA 1
ATOM 794 C C . VAL A 1 106 ? 41.255 10.358 -6.257 1.00 56.12 106 VAL A C 1
ATOM 795 O O . VAL A 1 106 ? 40.032 10.314 -6.437 1.00 56.22 106 VAL A O 1
ATOM 799 N N . GLU A 1 107 ? 42.144 10.504 -7.244 1.00 56.25 107 GLU A N 1
ATOM 800 C CA . GLU A 1 107 ? 41.743 10.602 -8.653 1.00 56.06 107 GLU A CA 1
ATOM 801 C C . GLU A 1 107 ? 40.902 9.387 -9.084 1.00 55.65 107 GLU A C 1
ATOM 802 O O . GLU A 1 107 ? 39.968 9.523 -9.861 1.00 55.89 107 GLU A O 1
ATOM 804 N N . ARG A 1 108 ? 41.207 8.211 -8.552 1.00 55.14 108 ARG A N 1
ATOM 805 C CA . ARG A 1 108 ? 40.514 6.994 -8.974 1.00 55.54 108 ARG A CA 1
ATOM 806 C C . ARG A 1 108 ? 39.088 6.819 -8.453 1.00 55.63 108 ARG A C 1
ATOM 807 O O . ARG A 1 108 ? 38.234 6.301 -9.165 1.00 55.70 108 ARG A O 1
ATOM 815 N N . PHE A 1 109 ? 38.833 7.210 -7.212 1.00 55.95 109 PHE A N 1
ATOM 816 C CA . PHE A 1 109 ? 37.538 6.931 -6.582 1.00 56.12 109 PHE A CA 1
ATOM 817 C C . PHE A 1 109 ? 37.367 7.653 -5.263 1.00 56.25 109 PHE A C 1
ATOM 818 O O . PHE A 1 109 ? 38.341 8.117 -4.669 1.00 56.71 109 PHE A O 1
ATOM 826 N N . ALA A 1 110 ? 36.124 7.736 -4.799 1.00 56.51 110 ALA A N 1
ATOM 827 C CA . ALA A 1 110 ? 35.861 8.241 -3.452 1.00 56.78 110 ALA A CA 1
ATOM 828 C C . ALA A 1 110 ? 36.514 7.249 -2.512 1.00 57.12 110 ALA A C 1
ATOM 829 O O . ALA A 1 110 ? 36.632 6.066 -2.837 1.00 57.21 110 ALA A O 1
ATOM 831 N N . VAL A 1 111 ? 36.969 7.731 -1.367 1.00 57.22 111 VAL A N 1
ATOM 832 C CA . VAL A 1 111 ? 37.671 6.878 -0.429 1.00 56.87 111 VAL A CA 1
ATOM 833 C C . VAL A 1 111 ? 36.891 6.832 0.863 1.00 56.55 111 VAL A C 1
ATOM 834 O O . VAL A 1 111 ? 36.457 7.860 1.362 1.00 56.47 111 VAL A O 1
ATOM 838 N N . GLY A 1 112 ? 36.702 5.630 1.389 1.00 56.49 112 GLY A N 1
ATOM 839 C CA . GLY A 1 112 ? 36.020 5.449 2.669 1.00 56.92 112 GLY A CA 1
ATOM 840 C C . GLY A 1 112 ? 36.985 5.554 3.829 1.00 56.54 112 GLY A C 1
ATOM 841 O O . GLY A 1 112 ? 38.174 5.754 3.625 1.00 57.19 112 GLY A O 1
ATOM 842 N N . GLN A 1 113 ? 36.484 5.407 5.052 1.00 56.67 113 GLN A N 1
ATOM 843 C CA . GLN A 1 113 ? 37.353 5.507 6.223 1.00 56.66 113 GLN A CA 1
ATOM 844 C C . GLN A 1 113 ? 36.824 4.821 7.489 1.00 56.59 113 GLN A C 1
ATOM 845 O O . GLN A 1 113 ? 35.649 4.923 7.817 1.00 56.47 113 GLN A O 1
ATOM 851 N N . ASN A 1 114 ? 37.725 4.130 8.187 1.00 56.87 114 ASN A N 1
ATOM 852 C CA . ASN A 1 114 ? 37.486 3.624 9.541 1.00 57.30 114 ASN A CA 1
ATOM 853 C C . ASN A 1 114 ? 38.507 4.206 10.548 1.00 57.13 114 ASN A C 1
ATOM 854 O O . ASN A 1 114 ? 39.693 4.360 10.252 1.00 57.32 114 ASN A O 1
ATOM 859 N N . ILE A 1 115 ? 38.035 4.496 11.748 1.00 56.83 115 ILE A N 1
ATOM 860 C CA . ILE A 1 115 ? 38.839 5.129 12.776 1.00 56.56 115 ILE A CA 1
ATOM 861 C C . ILE A 1 115 ? 38.786 4.324 14.069 1.00 56.74 115 ILE A C 1
ATOM 862 O O . ILE A 1 115 ? 37.741 3.780 14.440 1.00 56.90 115 ILE A O 1
ATOM 867 N N . ALA A 1 116 ? 39.913 4.263 14.764 1.00 56.22 116 ALA A N 1
ATOM 868 C CA . ALA A 1 116 ? 39.961 3.640 16.072 1.00 55.51 116 ALA A CA 1
ATOM 869 C C . ALA A 1 116 ? 41.078 4.286 16.871 1.00 55.81 116 ALA A C 1
ATOM 870 O O . ALA A 1 116 ? 42.069 4.743 16.302 1.00 56.79 116 ALA A O 1
ATOM 872 N N . ALA A 1 117 ? 40.898 4.350 18.185 1.00 55.52 117 ALA A N 1
ATOM 873 C CA . ALA A 1 117 ? 41.943 4.811 19.097 1.00 55.00 117 ALA A CA 1
ATOM 874 C C . ALA A 1 117 ? 41.763 4.033 20.382 1.00 55.28 117 ALA A C 1
ATOM 875 O O . ALA A 1 117 ? 40.630 3.792 20.787 1.00 55.25 117 ALA A O 1
ATOM 877 N N . THR A 1 118 ? 42.858 3.615 21.012 1.00 55.78 118 THR A N 1
ATOM 878 C CA . THR A 1 118 ? 42.770 2.910 22.303 1.00 56.59 118 THR A CA 1
ATOM 879 C C . THR A 1 118 ? 43.821 3.430 23.263 1.00 56.27 118 THR A C 1
ATOM 880 O O . THR A 1 118 ? 44.858 3.902 22.827 1.00 56.02 118 THR A O 1
ATOM 884 N N . SER A 1 119 ? 43.562 3.322 24.563 1.00 57.38 119 SER A N 1
ATOM 885 C CA . SER A 1 119 ? 44.468 3.883 25.577 1.00 58.82 119 SER A CA 1
ATOM 886 C C . SER A 1 119 ? 45.103 2.896 26.537 1.00 60.36 119 SER A C 1
ATOM 887 O O . SER A 1 119 ? 44.627 1.781 26.721 1.00 61.64 119 SER A O 1
ATOM 890 N N . SER A 1 120 ? 46.166 3.359 27.186 1.00 61.17 120 SER A N 1
ATOM 891 C CA . SER A 1 120 ? 46.892 2.567 28.168 1.00 62.00 120 SER A CA 1
ATOM 892 C C . SER A 1 120 ? 47.758 3.464 29.046 1.00 62.74 120 SER A C 1
ATOM 893 O O . SER A 1 120 ? 48.280 4.477 28.579 1.00 61.64 120 SER A O 1
ATOM 896 N N . SER A 1 121 ? 47.926 3.076 30.307 1.00 64.00 121 SER A N 1
ATOM 897 C CA . SER A 1 121 ? 48.926 3.707 31.168 1.00 65.02 121 SER A CA 1
ATOM 898 C C . SER A 1 121 ? 50.318 3.278 30.699 1.00 65.65 121 SER A C 1
ATOM 899 O O . SER A 1 121 ? 50.731 2.139 30.928 1.00 65.96 121 SER A O 1
ATOM 902 N N . GLY A 1 122 ? 51.024 4.187 30.025 1.00 66.18 122 GLY A N 1
ATOM 903 C CA . GLY A 1 122 ? 52.337 3.889 29.450 1.00 66.41 122 GLY A CA 1
ATOM 904 C C . GLY A 1 122 ? 52.246 3.096 28.155 1.00 66.60 122 GLY A C 1
ATOM 905 O O . GLY A 1 122 ? 52.124 1.868 28.164 1.00 66.84 122 GLY A O 1
ATOM 906 N N . ASN A 1 124 ? 52.006 1.286 25.488 1.00 59.92 124 ASN A N 1
ATOM 907 C CA . ASN A 1 124 ? 50.756 0.751 24.941 1.00 60.11 124 ASN A CA 1
ATOM 908 C C . ASN A 1 124 ? 50.999 -0.585 24.237 1.00 59.58 124 ASN A C 1
ATOM 909 O O . ASN A 1 124 ? 51.890 -0.703 23.391 1.00 59.01 124 ASN A O 1
ATOM 914 N N . LYS A 1 125 ? 50.208 -1.591 24.600 1.00 59.18 125 LYS A N 1
ATOM 915 C CA . LYS A 1 125 ? 50.296 -2.903 23.974 1.00 58.96 125 LYS A CA 1
ATOM 916 C C . LYS A 1 125 ? 48.963 -3.215 23.313 1.00 58.19 125 LYS A C 1
ATOM 917 O O . LYS A 1 125 ? 48.271 -4.160 23.697 1.00 59.00 125 LYS A O 1
ATOM 919 N N . SER A 1 126 ? 48.594 -2.415 22.319 1.00 56.93 126 SER A N 1
ATOM 920 C CA . SER A 1 126 ? 47.370 -2.690 21.576 1.00 57.18 126 SER A CA 1
ATOM 921 C C . SER A 1 126 ? 47.652 -2.772 20.085 1.00 57.43 126 SER A C 1
ATOM 922 O O . SER A 1 126 ? 48.207 -1.838 19.499 1.00 58.08 126 SER A O 1
ATOM 925 N N . THR A 1 127 ? 47.260 -3.894 19.484 1.00 57.00 127 THR A N 1
ATOM 926 C CA . THR A 1 127 ? 47.461 -4.126 18.062 1.00 56.75 127 THR A CA 1
ATOM 927 C C . THR A 1 127 ? 46.315 -3.528 17.227 1.00 56.84 127 THR A C 1
ATOM 928 O O . THR A 1 127 ? 45.186 -3.438 17.694 1.00 57.37 127 THR A O 1
ATOM 932 N N . PRO A 1 128 ? 46.614 -3.094 15.994 1.00 56.16 128 PRO A N 1
ATOM 933 C CA . PRO A 1 128 ? 45.562 -2.786 15.046 1.00 56.06 128 PRO A CA 1
ATOM 934 C C . PRO A 1 128 ? 44.569 -3.927 14.843 1.00 56.06 128 PRO A C 1
ATOM 935 O O . PRO A 1 128 ? 43.372 -3.674 14.780 1.00 57.14 128 PRO A O 1
ATOM 939 N N . ASN A 1 129 ? 45.044 -5.165 14.749 1.00 55.79 129 ASN A N 1
ATOM 940 C CA . ASN A 1 129 ? 44.136 -6.307 14.627 1.00 55.88 129 ASN A CA 1
ATOM 941 C C . ASN A 1 129 ? 43.044 -6.255 15.697 1.00 55.75 129 ASN A C 1
ATOM 942 O O . ASN A 1 129 ? 41.871 -6.512 15.415 1.00 55.72 129 ASN A O 1
ATOM 947 N N . GLU A 1 130 ? 43.434 -5.912 16.922 1.00 55.33 130 GLU A N 1
ATOM 948 C CA . GLU A 1 130 ? 42.473 -5.751 17.996 1.00 55.53 130 GLU A CA 1
ATOM 949 C C . GLU A 1 130 ? 41.428 -4.720 17.574 1.00 55.40 130 GLU A C 1
ATOM 950 O O . GLU A 1 130 ? 40.234 -4.991 17.629 1.00 56.04 130 GLU A O 1
ATOM 956 N N . MET A 1 131 ? 41.882 -3.551 17.128 1.00 55.02 131 MET A N 1
ATOM 957 C CA . MET A 1 131 ? 40.978 -2.461 16.748 1.00 54.91 131 MET A CA 1
ATOM 958 C C . MET A 1 131 ? 40.087 -2.813 15.549 1.00 54.62 131 MET A C 1
ATOM 959 O O . MET A 1 131 ? 38.930 -2.375 15.471 1.00 54.36 131 MET A O 1
ATOM 964 N N . ILE A 1 132 ? 40.612 -3.625 14.638 1.00 54.45 132 ILE A N 1
ATOM 965 C CA . ILE A 1 132 ? 39.848 -4.058 13.474 1.00 54.50 132 ILE A CA 1
ATOM 966 C C . ILE A 1 132 ? 38.759 -5.036 13.879 1.00 54.01 132 ILE A C 1
ATOM 967 O O . ILE A 1 132 ? 37.636 -4.960 13.400 1.00 53.42 132 ILE A O 1
ATOM 972 N N . LEU A 1 133 ? 39.088 -5.962 14.762 1.00 54.00 133 LEU A N 1
ATOM 973 C CA . LEU A 1 133 ? 38.083 -6.882 15.266 1.00 54.31 133 LEU A CA 1
ATOM 974 C C . LEU A 1 133 ? 36.939 -6.124 15.909 1.00 54.01 133 LEU A C 1
ATOM 975 O O . LEU A 1 133 ? 35.789 -6.542 15.832 1.00 54.26 133 LEU A O 1
ATOM 980 N N . LEU A 1 134 ? 37.265 -5.006 16.540 1.00 53.67 134 LEU A N 1
ATOM 981 C CA . LEU A 1 134 ? 36.261 -4.206 17.199 1.00 54.00 134 LEU A CA 1
ATOM 982 C C . LEU A 1 134 ? 35.373 -3.465 16.194 1.00 54.22 134 LEU A C 1
ATOM 983 O O . LEU A 1 134 ? 34.168 -3.322 16.426 1.00 54.48 134 LEU A O 1
ATOM 988 N N . TRP A 1 135 ? 35.946 -3.023 15.078 1.00 54.16 135 TRP A N 1
ATOM 989 C CA . TRP A 1 135 ? 35.136 -2.511 13.978 1.00 54.30 135 TRP A CA 1
ATOM 990 C C . TRP A 1 135 ? 34.153 -3.569 13.492 1.00 54.73 135 TRP A C 1
ATOM 991 O O . TRP A 1 135 ? 32.951 -3.320 13.387 1.00 54.17 135 TRP A O 1
ATOM 1002 N N . TYR A 1 136 ? 34.695 -4.752 13.209 1.00 55.33 136 TYR A N 1
ATOM 1003 C CA . TYR A 1 136 ? 33.935 -5.889 12.700 1.00 55.55 136 TYR A CA 1
ATOM 1004 C C . TYR A 1 136 ? 32.852 -6.358 13.656 1.00 55.70 136 TYR A C 1
ATOM 1005 O O . TYR A 1 136 ? 31.797 -6.837 13.226 1.00 55.64 136 TYR A O 1
ATOM 1014 N N . ASN A 1 137 ? 33.115 -6.229 14.953 1.00 55.67 137 ASN A N 1
ATOM 1015 C CA . ASN A 1 137 ? 32.181 -6.703 15.968 1.00 55.58 137 ASN A CA 1
ATOM 1016 C C . ASN A 1 137 ? 30.833 -5.978 15.920 1.00 55.91 137 ASN A C 1
ATOM 1017 O O . ASN A 1 137 ? 29.885 -6.394 16.580 1.00 55.49 137 ASN A O 1
ATOM 1022 N N . GLU A 1 138 ? 30.749 -4.893 15.142 1.00 56.35 138 GLU A N 1
ATOM 1023 C CA . GLU A 1 138 ? 29.470 -4.226 14.873 1.00 56.39 138 GLU A CA 1
ATOM 1024 C C . GLU A 1 138 ? 28.447 -5.165 14.206 1.00 55.66 138 GLU A C 1
ATOM 1025 O O . GLU A 1 138 ? 27.251 -4.865 14.176 1.00 55.11 138 GLU A O 1
ATOM 1031 N N . VAL A 1 139 ? 28.921 -6.293 13.674 1.00 54.99 139 VAL A N 1
ATOM 1032 C CA . VAL A 1 139 ? 28.060 -7.260 13.002 1.00 54.28 139 VAL A CA 1
ATOM 1033 C C . VAL A 1 139 ? 27.030 -7.861 13.963 1.00 54.92 139 VAL A C 1
ATOM 1034 O O . VAL A 1 139 ? 26.011 -8.411 13.527 1.00 54.51 139 VAL A O 1
ATOM 1038 N N . LYS A 1 140 ? 27.308 -7.765 15.265 1.00 55.24 140 LYS A N 1
ATOM 1039 C CA . LYS A 1 140 ? 26.335 -8.106 16.301 1.00 55.06 140 LYS A CA 1
ATOM 1040 C C . LYS A 1 140 ? 25.042 -7.288 16.149 1.00 55.35 140 LYS A C 1
ATOM 1041 O O . LYS A 1 140 ? 23.954 -7.800 16.416 1.00 55.53 140 LYS A O 1
ATOM 1043 N N . ASP A 1 141 ? 25.160 -6.033 15.707 1.00 55.65 141 ASP A N 1
ATOM 1044 C CA . ASP A 1 141 ? 23.999 -5.148 15.524 1.00 55.77 141 ASP A CA 1
ATOM 1045 C C . ASP A 1 141 ? 23.511 -5.054 14.076 1.00 55.60 141 ASP A C 1
ATOM 1046 O O . ASP A 1 141 ? 22.703 -4.187 13.754 1.00 55.46 141 ASP A O 1
ATOM 1051 N N . PHE A 1 142 ? 23.982 -5.935 13.202 1.00 55.60 142 PHE A N 1
ATOM 1052 C CA . PHE A 1 142 ? 23.665 -5.811 11.785 1.00 55.38 142 PHE A CA 1
ATOM 1053 C C . PHE A 1 142 ? 22.451 -6.632 11.361 1.00 55.40 142 PHE A C 1
ATOM 1054 O O . PHE A 1 142 ? 22.194 -7.715 11.874 1.00 55.51 142 PHE A O 1
ATOM 1062 N N . ASP A 1 143 ? 21.719 -6.097 10.394 1.00 55.65 143 ASP A N 1
ATOM 1063 C CA . ASP A 1 143 ? 20.503 -6.704 9.902 1.00 55.47 143 ASP A CA 1
ATOM 1064 C C . ASP A 1 143 ? 20.737 -7.189 8.476 1.00 55.11 143 ASP A C 1
ATOM 1065 O O . ASP A 1 143 ? 21.168 -6.413 7.626 1.00 55.20 143 ASP A O 1
ATOM 1070 N N . ASN A 1 144 ? 20.462 -8.469 8.231 1.00 54.78 144 ASN A N 1
ATOM 1071 C CA . ASN A 1 144 ? 20.417 -9.045 6.880 1.00 55.04 144 ASN A CA 1
ATOM 1072 C C . ASN A 1 144 ? 19.850 -8.109 5.821 1.00 55.24 144 ASN A C 1
ATOM 1073 O O . ASN A 1 144 ? 20.410 -7.964 4.736 1.00 55.24 144 ASN A O 1
ATOM 1078 N N . ARG A 1 145 ? 18.716 -7.496 6.145 1.00 55.23 145 ARG A N 1
ATOM 1079 C CA . ARG A 1 145 ? 17.955 -6.694 5.192 1.00 55.37 145 ARG A CA 1
ATOM 1080 C C . ARG A 1 145 ? 18.658 -5.453 4.661 1.00 55.35 145 ARG A C 1
ATOM 1081 O O . ARG A 1 145 ? 18.167 -4.832 3.720 1.00 55.62 145 ARG A O 1
ATOM 1089 N N . TRP A 1 146 ? 19.783 -5.076 5.256 1.00 55.11 146 TRP A N 1
ATOM 1090 C CA . TRP A 1 146 ? 20.510 -3.903 4.803 1.00 55.06 146 TRP A CA 1
ATOM 1091 C C . TRP A 1 146 ? 21.578 -4.237 3.762 1.00 55.08 146 TRP A C 1
ATOM 1092 O O . TRP A 1 146 ? 22.244 -3.335 3.250 1.00 55.67 146 TRP A O 1
ATOM 1103 N N . ILE A 1 147 ? 21.730 -5.515 3.430 1.00 54.78 147 ILE A N 1
ATOM 1104 C CA . ILE A 1 147 ? 22.809 -5.940 2.537 1.00 54.92 147 ILE A CA 1
ATOM 1105 C C . ILE A 1 147 ? 22.583 -5.491 1.094 1.00 54.82 147 ILE A C 1
ATOM 1106 O O . ILE A 1 147 ? 23.479 -4.941 0.469 1.00 54.36 147 ILE A O 1
ATOM 1111 N N . SER A 1 148 ? 21.386 -5.717 0.574 1.00 55.48 148 SER A N 1
ATOM 1112 C CA . SER A 1 148 ? 21.126 -5.488 -0.843 1.00 56.42 148 SER A CA 1
ATOM 1113 C C . SER A 1 148 ? 21.011 -4.007 -1.197 1.00 56.53 148 SER A C 1
ATOM 1114 O O . SER A 1 148 ? 21.279 -3.622 -2.330 1.00 57.20 148 SER A O 1
ATOM 1117 N N . SER A 1 149 ? 20.610 -3.174 -0.245 1.00 56.70 149 SER A N 1
ATOM 1118 C CA . SER A 1 149 ? 20.627 -1.728 -0.473 1.00 56.90 149 SER A CA 1
ATOM 1119 C C . SER A 1 149 ? 20.956 -1.005 0.831 1.00 57.08 149 SER A C 1
ATOM 1120 O O . SER A 1 149 ? 20.207 -1.091 1.804 1.00 57.13 149 SER A O 1
ATOM 1123 N N . PHE A 1 150 ? 22.084 -0.304 0.847 1.00 57.18 150 PHE A N 1
ATOM 1124 C CA . PHE A 1 150 ? 22.545 0.362 2.055 1.00 57.53 150 PHE A CA 1
ATOM 1125 C C . PHE A 1 150 ? 21.524 1.418 2.484 1.00 58.08 150 PHE A C 1
ATOM 1126 O O . PHE A 1 150 ? 21.047 2.176 1.643 1.00 59.07 150 PHE A O 1
ATOM 1134 N N . PRO A 1 151 ? 21.140 1.436 3.776 1.00 58.21 151 PRO A N 1
ATOM 1135 C CA . PRO A 1 151 ? 20.172 2.425 4.280 1.00 57.98 151 PRO A CA 1
ATOM 1136 C C . PRO A 1 151 ? 20.663 3.877 4.347 1.00 57.89 151 PRO A C 1
ATOM 1137 O O . PRO A 1 151 ? 21.864 4.134 4.427 1.00 56.67 151 PRO A O 1
ATOM 1141 N N . SER A 1 152 ? 19.702 4.800 4.313 1.00 58.63 152 SER A N 1
ATOM 1142 C CA . SER A 1 152 ? 19.957 6.244 4.374 1.00 58.99 152 SER A CA 1
ATOM 1143 C C . SER A 1 152 ? 20.114 6.711 5.822 1.00 59.13 152 SER A C 1
ATOM 1144 O O . SER A 1 152 ? 20.764 7.732 6.085 1.00 59.41 152 SER A O 1
ATOM 1147 N N . ASP A 1 153 ? 19.496 5.970 6.744 1.00 58.78 153 ASP A N 1
ATOM 1148 C CA . ASP A 1 153 ? 19.466 6.329 8.160 1.00 58.35 153 ASP A CA 1
ATOM 1149 C C . ASP A 1 153 ? 20.882 6.450 8.721 1.00 57.95 153 ASP A C 1
ATOM 1150 O O . ASP A 1 153 ? 21.756 5.635 8.417 1.00 57.74 153 ASP A O 1
ATOM 1155 N N . ASP A 1 154 ? 21.094 7.480 9.536 1.00 57.51 154 ASP A N 1
ATOM 1156 C CA . ASP A 1 154 ? 22.409 7.794 10.061 1.00 57.11 154 ASP A CA 1
ATOM 1157 C C . ASP A 1 154 ? 22.663 7.090 11.388 1.00 57.17 154 ASP A C 1
ATOM 1158 O O . ASP A 1 154 ? 23.805 6.738 11.697 1.00 57.11 154 ASP A O 1
ATOM 1163 N N . ASN A 1 155 ? 21.606 6.898 12.175 1.00 56.76 155 ASN A N 1
ATOM 1164 C CA . ASN A 1 155 ? 21.672 6.021 13.347 1.00 56.87 155 ASN A CA 1
ATOM 1165 C C . ASN A 1 155 ? 22.283 4.680 12.984 1.00 56.41 155 ASN A C 1
ATOM 1166 O O . ASN A 1 155 ? 23.063 4.116 13.742 1.00 56.11 155 ASN A O 1
ATOM 1171 N N . ILE A 1 156 ? 21.899 4.175 11.817 1.00 56.21 156 ILE A N 1
ATOM 1172 C CA . ILE A 1 156 ? 22.363 2.884 11.338 1.00 55.81 156 ILE A CA 1
ATOM 1173 C C . ILE A 1 1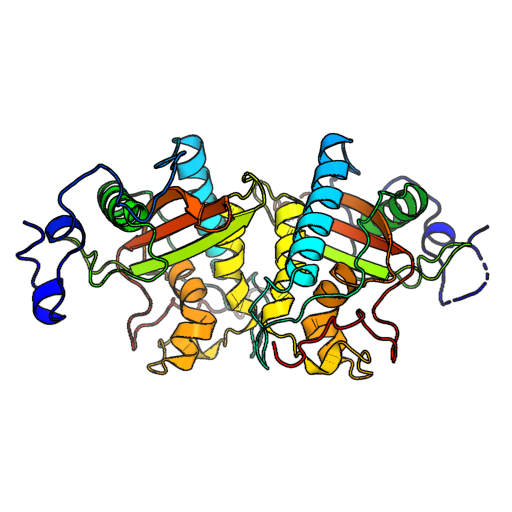56 ? 23.791 2.996 10.865 1.00 55.70 156 ILE A C 1
ATOM 1174 O O . ILE A 1 156 ? 24.634 2.179 11.229 1.00 56.61 156 ILE A O 1
ATOM 1179 N N . LEU A 1 157 ? 24.072 4.007 10.055 1.00 54.88 157 LEU A N 1
ATOM 1180 C CA . LEU A 1 157 ? 25.440 4.243 9.603 1.00 54.78 157 LEU A CA 1
ATOM 1181 C C . LEU A 1 157 ? 26.413 4.221 10.785 1.00 54.68 157 LEU A C 1
ATOM 1182 O O . LEU A 1 157 ? 27.530 3.749 10.659 1.00 54.83 157 LEU A O 1
ATOM 1187 N N . MET A 1 158 ? 25.970 4.724 11.932 1.00 54.79 158 MET A N 1
ATOM 1188 C CA . MET A 1 158 ? 26.807 4.838 13.120 1.00 55.04 158 MET A CA 1
ATOM 1189 C C . MET A 1 158 ? 26.905 3.530 13.867 1.00 52.61 158 MET A C 1
ATOM 1190 O O . MET A 1 158 ? 27.957 3.199 14.402 1.00 53.58 158 MET A O 1
ATOM 1195 N N . LYS A 1 159 ? 25.803 2.794 13.933 1.00 50.62 159 LYS A N 1
ATOM 1196 C CA . LYS A 1 159 ? 25.792 1.517 14.646 1.00 49.73 159 LYS A CA 1
ATOM 1197 C C . LYS A 1 159 ? 26.659 0.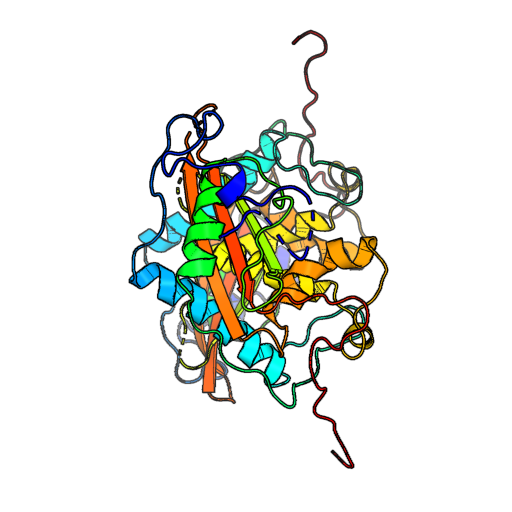476 13.940 1.00 51.09 159 LYS A C 1
ATOM 1198 O O . LYS A 1 159 ? 27.382 -0.275 14.601 1.00 52.01 159 LYS A O 1
ATOM 1202 N N . VAL A 1 160 ? 26.612 0.464 12.606 1.00 52.74 160 VAL A N 1
ATOM 1203 C CA . VAL A 1 160 ? 27.181 -0.633 11.823 1.00 53.95 160 VAL A CA 1
ATOM 1204 C C . VAL A 1 160 ? 28.100 -0.225 10.664 1.00 54.70 160 VAL A C 1
ATOM 1205 O O . VAL A 1 160 ? 28.579 -1.090 9.929 1.00 55.37 160 VAL A O 1
ATOM 1209 N N . GLY A 1 161 ? 28.378 1.069 10.522 1.00 55.12 161 GLY A N 1
ATOM 1210 C CA . GLY A 1 161 ? 29.086 1.587 9.350 1.00 55.00 161 GLY A CA 1
ATOM 1211 C C . GLY A 1 161 ? 30.498 1.078 9.155 1.00 54.92 161 GLY A C 1
ATOM 1212 O O . GLY A 1 161 ? 30.958 0.951 8.028 1.00 54.46 161 GLY A O 1
ATOM 1213 N N . HIS A 1 162 ? 31.194 0.804 10.253 1.00 56.03 162 HIS A N 1
ATOM 1214 C CA . HIS A 1 162 ? 32.574 0.331 10.185 1.00 56.54 162 HIS A CA 1
ATOM 1215 C C . HIS A 1 162 ? 32.638 -1.117 9.733 1.00 57.06 162 HIS A C 1
ATOM 1216 O O . HIS A 1 162 ? 33.538 -1.485 8.975 1.00 57.40 162 HIS A O 1
ATOM 1223 N N . TYR A 1 163 ? 31.686 -1.932 10.198 1.00 56.93 163 TYR A N 1
ATOM 1224 C CA . TYR A 1 163 ? 31.577 -3.313 9.740 1.00 56.51 163 TYR A CA 1
ATOM 1225 C C . TYR A 1 163 ? 31.255 -3.350 8.255 1.00 56.35 163 TYR A C 1
ATOM 1226 O O . TYR A 1 163 ? 31.913 -4.056 7.492 1.00 56.63 163 TYR A O 1
ATOM 1235 N N . THR A 1 164 ? 30.240 -2.596 7.844 1.00 56.03 164 THR A N 1
ATOM 1236 C CA . THR A 1 164 ? 29.791 -2.639 6.455 1.00 55.96 164 THR A CA 1
ATOM 1237 C C . THR A 1 164 ? 30.901 -2.216 5.500 1.00 56.14 164 THR A C 1
ATOM 1238 O O . THR A 1 164 ? 31.040 -2.790 4.429 1.00 56.71 164 THR A O 1
ATOM 1242 N N . GLN A 1 165 ? 31.710 -1.236 5.889 1.00 56.39 165 GLN A N 1
ATOM 1243 C CA . GLN A 1 165 ? 32.857 -0.850 5.064 1.00 56.84 165 GLN A CA 1
ATOM 1244 C C . GLN A 1 165 ? 33.862 -1.999 4.924 1.00 57.14 165 GLN A C 1
ATOM 1245 O O . GLN A 1 165 ? 34.382 -2.228 3.830 1.00 57.62 165 GLN A O 1
ATOM 1251 N N . ILE A 1 166 ? 34.141 -2.714 6.015 1.00 56.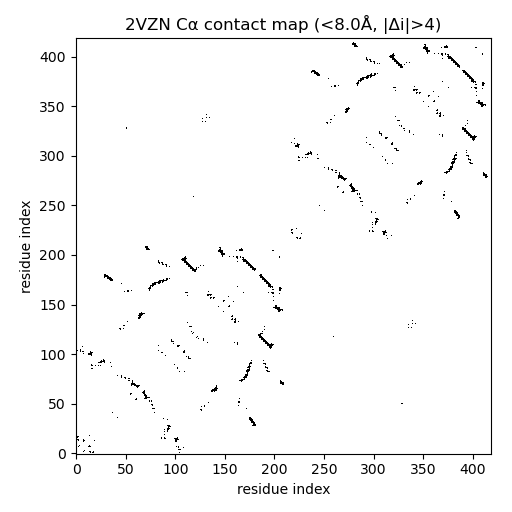58 166 ILE A N 1
ATOM 1252 C CA . ILE A 1 166 ? 35.057 -3.862 5.956 1.00 56.09 166 ILE A CA 1
ATOM 1253 C C . ILE A 1 166 ? 34.610 -4.896 4.921 1.00 55.87 166 ILE A C 1
ATOM 1254 O O . ILE A 1 166 ? 35.423 -5.403 4.159 1.00 55.09 166 ILE A O 1
ATOM 1259 N N . VAL A 1 167 ? 33.316 -5.197 4.898 1.00 56.16 167 VAL A N 1
ATOM 1260 C CA . VAL A 1 167 ? 32.788 -6.282 4.064 1.00 56.36 167 VAL A CA 1
ATOM 1261 C C . VAL A 1 167 ? 32.203 -5.776 2.742 1.00 56.63 167 VAL A C 1
ATOM 1262 O O . VAL A 1 167 ? 31.385 -6.451 2.111 1.00 56.81 167 VAL A O 1
ATOM 1266 N N . TRP A 1 168 ? 32.638 -4.600 2.309 1.00 56.70 168 TRP A N 1
ATOM 1267 C CA . TRP A 1 168 ? 32.089 -3.994 1.103 1.00 56.88 168 TRP A CA 1
ATOM 1268 C C . TRP A 1 168 ? 32.716 -4.629 -0.135 1.00 56.73 168 TRP A C 1
ATOM 1269 O O . TRP A 1 168 ? 33.850 -4.315 -0.500 1.00 56.26 168 TRP A O 1
ATOM 1280 N N . ALA A 1 169 ? 31.960 -5.521 -0.772 1.00 56.61 169 ALA A N 1
ATOM 1281 C CA . ALA A 1 169 ? 32.424 -6.245 -1.954 1.00 56.47 169 ALA A CA 1
ATOM 1282 C C . ALA A 1 169 ? 33.170 -5.351 -2.953 1.00 56.14 169 ALA A C 1
ATOM 1283 O O . ALA A 1 169 ? 34.280 -5.676 -3.371 1.00 55.95 169 ALA A O 1
ATOM 1285 N N . LYS A 1 170 ? 32.574 -4.217 -3.312 1.00 55.76 170 LYS A N 1
ATOM 1286 C CA . LYS A 1 170 ? 33.155 -3.333 -4.331 1.00 55.39 170 LYS A CA 1
ATOM 1287 C C . LYS A 1 170 ? 34.495 -2.714 -3.926 1.00 55.23 170 LYS A C 1
ATOM 1288 O O . LYS A 1 170 ? 35.289 -2.355 -4.792 1.00 54.60 170 LYS A O 1
ATOM 1294 N N . THR A 1 171 ? 34.734 -2.581 -2.623 1.00 55.77 171 THR A N 1
ATOM 1295 C CA . THR A 1 171 ? 36.008 -2.073 -2.114 1.00 56.03 171 THR A CA 1
ATOM 1296 C C . THR A 1 171 ? 37.075 -3.129 -2.370 1.00 56.27 171 THR A C 1
ATOM 1297 O O . THR A 1 171 ? 36.861 -4.305 -2.083 1.00 56.75 171 THR A O 1
ATOM 1301 N N . THR A 1 172 ? 38.208 -2.712 -2.927 1.00 56.04 172 THR A N 1
ATOM 1302 C CA . THR A 1 172 ? 39.310 -3.631 -3.204 1.00 56.03 172 THR A CA 1
ATOM 1303 C C . THR A 1 172 ? 40.674 -3.120 -2.746 1.00 56.49 172 THR A C 1
ATOM 1304 O O . THR A 1 172 ? 41.674 -3.824 -2.891 1.00 57.29 172 THR A O 1
ATOM 1308 N N . LYS A 1 173 ? 40.726 -1.913 -2.191 1.00 56.71 173 LYS A N 1
ATOM 1309 C CA . LYS A 1 173 ? 41.994 -1.313 -1.797 1.00 56.76 173 LYS A CA 1
ATOM 1310 C C . LYS A 1 173 ? 41.930 -0.730 -0.386 1.00 56.54 173 LYS A C 1
ATOM 1311 O O . LYS A 1 173 ? 40.955 -0.068 -0.021 1.00 56.35 173 LYS A O 1
ATOM 1317 N N . ILE A 1 174 ? 42.966 -1.000 0.410 1.00 56.41 174 ILE A N 1
ATOM 1318 C CA . ILE A 1 174 ? 43.075 -0.431 1.752 1.00 56.27 174 ILE A CA 1
ATOM 1319 C C . ILE A 1 174 ? 44.423 0.250 1.961 1.00 56.59 174 ILE A C 1
ATOM 1320 O O . ILE A 1 174 ? 45.449 -0.192 1.442 1.00 56.65 174 ILE A O 1
ATOM 1325 N N . GLY A 1 175 ? 44.397 1.346 2.711 1.00 56.95 175 GLY A N 1
ATOM 1326 C CA . GLY A 1 175 ? 45.603 2.087 3.061 1.00 57.36 175 GLY A CA 1
ATOM 1327 C C . GLY A 1 175 ? 45.401 2.759 4.404 1.00 57.56 175 GLY A C 1
ATOM 1328 O O . GLY A 1 175 ? 44.498 3.585 4.559 1.00 57.57 175 GLY A O 1
ATOM 1329 N N . CYS A 1 176 ? 46.229 2.392 5.378 1.00 57.85 176 CYS A N 1
ATOM 1330 C CA . CYS A 1 176 ? 46.077 2.892 6.737 1.00 58.04 176 CYS A CA 1
ATOM 1331 C C . CYS A 1 176 ? 47.290 3.686 7.202 1.00 57.74 176 CYS A C 1
ATOM 1332 O O . CYS A 1 176 ? 48.365 3.644 6.606 1.00 58.07 176 CYS A O 1
ATOM 1335 N N . GLY A 1 177 ? 47.080 4.418 8.286 1.00 57.64 177 GLY A N 1
ATOM 1336 C CA . GLY A 1 177 ? 48.126 5.175 8.957 1.00 57.12 177 GLY A CA 1
ATOM 1337 C C . GLY A 1 177 ? 47.899 5.098 10.457 1.00 56.73 177 GLY A C 1
ATOM 1338 O O . GLY A 1 177 ? 46.779 4.823 10.914 1.00 56.53 177 GLY A O 1
ATOM 1339 N N . ARG A 1 178 ? 48.959 5.321 11.227 1.00 56.05 178 ARG A N 1
ATOM 1340 C CA . ARG A 1 178 ? 48.884 5.173 12.670 1.00 55.81 178 ARG A CA 1
ATOM 1341 C C . ARG A 1 178 ? 49.943 5.985 13.389 1.00 55.93 178 ARG A C 1
ATOM 1342 O O . ARG A 1 178 ? 51.031 6.227 12.864 1.00 56.63 178 ARG A O 1
ATOM 1350 N N . ILE A 1 179 ? 49.599 6.410 14.598 1.00 55.65 179 ILE A N 1
ATOM 1351 C CA . ILE A 1 179 ? 50.529 7.092 15.466 1.00 55.34 179 ILE A CA 1
ATOM 1352 C C . ILE A 1 179 ? 50.198 6.744 16.915 1.00 55.23 179 ILE A C 1
ATOM 1353 O O . ILE A 1 179 ? 49.073 6.339 17.229 1.00 54.84 179 ILE A O 1
ATOM 1358 N N . MET A 1 180 ? 51.199 6.876 17.780 1.00 55.25 180 MET A N 1
ATOM 1359 C CA . MET A 1 180 ? 51.007 6.834 19.221 1.00 55.01 180 MET A CA 1
ATOM 1360 C C . MET A 1 180 ? 51.476 8.153 19.825 1.00 55.55 180 MET A C 1
ATOM 1361 O O . MET A 1 180 ? 52.417 8.775 19.319 1.00 55.27 180 MET A O 1
ATOM 1366 N N . PHE A 1 181 ? 50.810 8.576 20.901 1.00 56.55 181 PHE A N 1
ATOM 1367 C CA . PHE A 1 181 ? 51.163 9.820 21.600 1.00 57.10 181 PHE A CA 1
ATOM 1368 C C . PHE A 1 181 ? 50.572 9.939 23.005 1.00 57.60 181 PHE A C 1
ATOM 1369 O O . PHE A 1 181 ? 49.519 9.364 23.303 1.00 56.60 181 PHE A O 1
ATOM 1377 N N . LYS A 1 182 ? 51.222 10.757 23.834 1.00 59.41 182 LYS A N 1
ATOM 1378 C CA . LYS A 1 182 ? 50.723 11.066 25.167 1.00 60.45 182 LYS A CA 1
ATOM 1379 C C . LYS A 1 182 ? 49.541 12.022 25.038 1.00 61.98 182 LYS A C 1
ATOM 1380 O O . LYS A 1 182 ? 49.657 13.090 24.428 1.00 62.65 182 LYS A O 1
ATOM 1382 N N . GLU A 1 183 ? 48.396 11.618 25.577 1.00 63.28 183 GLU A N 1
ATOM 1383 C CA . GLU A 1 183 ? 47.255 12.520 25.711 1.00 65.06 183 GLU A CA 1
ATOM 1384 C C . GLU A 1 183 ? 47.451 13.346 26.999 1.00 64.61 183 GLU A C 1
ATOM 1385 O O . GLU A 1 183 ? 48.274 12.976 27.844 1.00 64.53 183 GLU A O 1
ATOM 1391 N N . PRO A 1 184 ? 46.715 14.471 27.152 1.00 64.35 184 PRO A N 1
ATOM 1392 C CA . PRO A 1 184 ? 46.956 15.412 28.263 1.00 64.07 184 PRO A CA 1
ATOM 1393 C C . PRO A 1 184 ? 47.043 14.816 29.677 1.00 63.91 184 PRO A C 1
ATOM 1394 O O . PRO A 1 184 ? 47.600 15.454 30.564 1.00 63.06 184 PRO A O 1
ATOM 1398 N N . ASP A 1 185 ? 46.493 13.617 29.875 1.00 64.47 185 ASP A N 1
ATOM 1399 C CA . ASP A 1 185 ? 46.534 12.917 31.173 1.00 64.69 185 ASP A CA 1
ATOM 1400 C C . ASP A 1 185 ? 47.663 11.869 31.253 1.00 64.56 185 ASP A C 1
ATOM 1401 O O . ASP A 1 185 ? 47.654 11.007 32.130 1.00 64.52 185 ASP A O 1
ATOM 1406 N N . ASN A 1 186 ? 48.626 11.957 30.333 1.00 64.50 186 ASN A N 1
ATOM 1407 C CA . ASN A 1 186 ? 49.780 11.044 30.252 1.00 64.49 186 ASN A CA 1
ATOM 1408 C C . ASN A 1 186 ? 49.497 9.592 29.823 1.00 63.79 186 ASN A C 1
ATOM 1409 O O . ASN A 1 186 ? 50.437 8.819 29.650 1.00 63.84 186 ASN A O 1
ATOM 1414 N N . TRP A 1 187 ? 48.237 9.209 29.623 1.00 63.09 187 TRP A N 1
ATOM 1415 C CA . TRP A 1 187 ? 47.961 7.871 29.093 1.00 63.20 187 TRP A CA 1
ATOM 1416 C C . TRP A 1 187 ? 48.472 7.826 27.659 1.00 62.42 187 TRP A C 1
ATOM 1417 O O . TRP A 1 187 ? 48.582 8.868 27.010 1.00 62.56 187 TRP A O 1
ATOM 1428 N N . THR A 1 188 ? 48.806 6.630 27.178 1.00 61.43 188 THR A N 1
ATOM 1429 C CA . THR A 1 188 ? 49.343 6.482 25.833 1.00 59.55 188 THR A CA 1
ATOM 1430 C C . THR A 1 188 ? 48.205 6.125 24.910 1.00 58.55 188 THR A C 1
ATOM 1431 O O . THR A 1 188 ? 47.565 5.085 25.080 1.00 58.78 188 THR A O 1
ATOM 1435 N N . LYS A 1 189 ? 47.947 6.990 23.939 1.00 57.09 189 LYS A N 1
ATOM 1436 C CA . LYS A 1 189 ? 46.883 6.753 22.975 1.00 56.76 189 LYS A CA 1
ATOM 1437 C C . LYS A 1 189 ? 47.458 6.187 21.688 1.00 56.39 189 LYS A C 1
ATOM 1438 O O . LYS A 1 189 ? 48.515 6.613 21.238 1.00 57.13 189 LYS A O 1
ATOM 1444 N N . HIS A 1 190 ? 46.744 5.234 21.102 1.00 56.06 190 HIS A N 1
ATOM 1445 C CA . HIS A 1 190 ? 47.195 4.497 19.927 1.00 56.23 190 HIS A CA 1
ATOM 1446 C C . HIS A 1 190 ? 46.102 4.631 18.877 1.00 56.15 190 HIS A C 1
ATOM 1447 O O . HIS A 1 190 ? 44.997 4.088 19.036 1.00 55.85 190 HIS A O 1
ATOM 1454 N N . TYR A 1 191 ? 46.417 5.376 17.817 1.00 55.98 191 TYR A N 1
ATOM 1455 C CA . TYR A 1 191 ? 45.412 5.908 16.886 1.00 54.99 191 TYR A CA 1
ATOM 1456 C C . TYR A 1 191 ? 45.570 5.263 15.516 1.00 54.49 191 TYR A C 1
ATOM 1457 O O . TYR A 1 191 ? 46.641 5.317 14.925 1.00 54.16 191 TYR A O 1
ATOM 1466 N N . LEU A 1 192 ? 44.506 4.638 15.028 1.00 53.93 192 LEU A N 1
ATOM 1467 C CA . LEU A 1 192 ? 44.528 3.970 13.733 1.00 53.96 192 LEU A CA 1
ATOM 1468 C C . LEU A 1 192 ? 43.471 4.572 12.831 1.00 54.58 192 LEU A C 1
ATOM 1469 O O . LEU A 1 192 ? 42.312 4.670 13.239 1.00 55.61 192 LEU A O 1
ATOM 1474 N N . VAL A 1 193 ? 43.859 4.979 11.619 1.00 54.95 193 VAL A N 1
ATOM 1475 C CA . VAL A 1 193 ? 42.882 5.345 10.589 1.00 55.02 193 VAL A CA 1
ATOM 1476 C C . VAL A 1 193 ? 43.106 4.493 9.352 1.00 55.65 193 VAL A C 1
ATOM 1477 O O . VAL A 1 193 ? 44.225 4.385 8.869 1.00 56.53 193 VAL A O 1
ATOM 1481 N N . CYS A 1 194 ? 42.049 3.861 8.859 1.00 56.33 194 CYS A N 1
ATOM 1482 C CA . CYS A 1 194 ? 42.134 3.083 7.624 1.00 57.20 194 CYS A CA 1
ATOM 1483 C C . CYS A 1 194 ? 41.266 3.683 6.538 1.00 57.23 194 CYS A C 1
ATOM 1484 O O . CYS A 1 194 ? 40.078 3.936 6.748 1.00 56.90 194 CYS A O 1
ATOM 1487 N N . ASN A 1 195 ? 41.877 3.912 5.377 1.00 56.99 195 ASN A N 1
ATOM 1488 C CA . ASN A 1 195 ? 41.162 4.391 4.211 1.00 56.69 195 ASN A CA 1
ATOM 1489 C C . ASN A 1 195 ? 40.928 3.247 3.234 1.00 57.22 195 ASN A C 1
ATOM 1490 O O . ASN A 1 195 ? 41.806 2.392 3.025 1.00 56.96 195 ASN A O 1
ATOM 1495 N N . TYR A 1 196 ? 39.731 3.240 2.647 1.00 57.32 196 TYR A N 1
ATOM 1496 C CA . TYR A 1 196 ? 39.309 2.178 1.747 1.00 57.34 196 TYR A CA 1
ATOM 1497 C C . TYR A 1 196 ? 38.938 2.754 0.395 1.00 56.74 196 TYR A C 1
ATOM 1498 O O . TYR A 1 196 ? 38.360 3.838 0.318 1.00 56.09 196 TYR A O 1
ATOM 1507 N N . GLY A 1 197 ? 39.256 2.006 -0.659 1.00 56.50 197 GLY A N 1
ATOM 1508 C CA . GLY A 1 197 ? 38.996 2.427 -2.030 1.00 56.36 197 GLY A CA 1
ATOM 1509 C C . GLY A 1 197 ? 38.516 1.275 -2.894 1.00 56.66 197 GLY A C 1
ATOM 1510 O O . GLY A 1 197 ? 39.085 0.182 -2.847 1.00 57.24 197 GLY A O 1
ATOM 1511 N N . PRO A 1 198 ? 37.444 1.490 -3.672 1.00 56.76 198 PRO A N 1
ATOM 1512 C CA . PRO A 1 198 ? 36.551 2.642 -3.652 1.00 56.56 198 PRO A CA 1
ATOM 1513 C C . PRO A 1 198 ? 35.702 2.658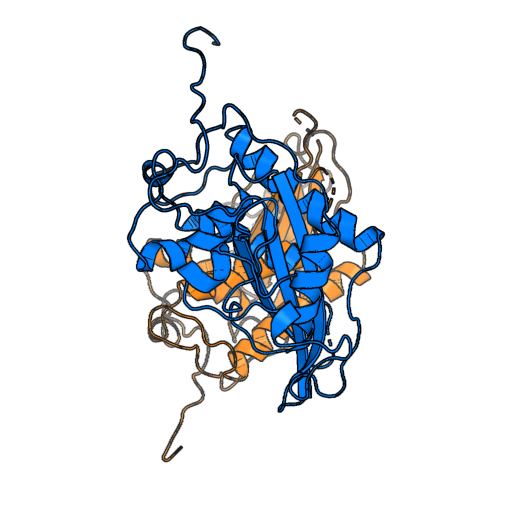 -2.382 1.00 56.14 198 PRO A C 1
ATOM 1514 O O . PRO A 1 198 ? 35.481 1.612 -1.775 1.00 55.77 198 PRO A O 1
ATOM 1518 N N . ALA A 1 199 ? 35.239 3.845 -2.001 1.00 56.15 199 ALA A N 1
ATOM 1519 C CA . ALA A 1 199 ? 34.539 4.050 -0.734 1.00 55.79 199 ALA A CA 1
ATOM 1520 C C . ALA A 1 199 ? 33.276 3.214 -0.678 1.00 55.43 199 ALA A C 1
ATOM 1521 O O . ALA A 1 199 ? 32.529 3.152 -1.654 1.00 55.48 199 ALA A O 1
ATOM 1523 N N . GLY A 1 200 ? 33.054 2.569 0.465 1.00 55.08 200 GLY A N 1
ATOM 1524 C CA . GLY A 1 200 ? 31.838 1.801 0.700 1.00 55.13 200 GLY A CA 1
ATOM 1525 C C . GLY A 1 200 ? 30.753 2.653 1.316 1.00 55.12 200 GLY A C 1
ATOM 1526 O O . GLY A 1 200 ? 30.814 3.869 1.270 1.00 55.93 200 GLY A O 1
ATOM 1527 N N . ASN A 1 201 ? 29.759 2.007 1.903 1.00 55.29 201 ASN A N 1
ATOM 1528 C CA . ASN A 1 201 ? 28.613 2.690 2.511 1.00 55.32 201 ASN A CA 1
ATOM 1529 C C . ASN A 1 201 ? 27.938 3.708 1.583 1.00 54.71 201 ASN A C 1
ATOM 1530 O O . ASN A 1 201 ? 27.515 4.780 2.013 1.00 53.66 201 ASN A O 1
ATOM 1535 N N . VAL A 1 202 ? 27.836 3.346 0.307 1.00 54.82 202 VAL A N 1
ATOM 1536 C CA . VAL A 1 202 ? 27.159 4.162 -0.695 1.00 55.08 202 VAL A CA 1
ATOM 1537 C C . VAL A 1 202 ? 25.643 4.077 -0.507 1.00 55.76 202 VAL A C 1
ATOM 1538 O O . VAL A 1 202 ? 25.036 3.028 -0.755 1.00 56.13 202 VAL A O 1
ATOM 1542 N N . LEU A 1 203 ? 25.041 5.192 -0.090 1.00 55.93 203 LEU A N 1
ATOM 1543 C CA . LEU A 1 203 ? 23.614 5.243 0.265 1.00 55.81 203 LEU A CA 1
ATOM 1544 C C . LEU A 1 203 ? 22.765 4.735 -0.887 1.00 55.22 203 LEU A C 1
ATOM 1545 O O . LEU A 1 203 ? 22.501 5.464 -1.818 1.00 55.68 203 LEU A O 1
ATOM 1550 N N . GLY A 1 204 ? 22.360 3.476 -0.832 1.00 55.66 204 GLY A N 1
ATOM 1551 C CA . GLY A 1 204 ? 21.533 2.888 -1.880 1.00 55.89 204 GLY A CA 1
ATOM 1552 C C . GLY A 1 204 ? 22.141 1.634 -2.469 1.00 56.41 204 GLY A C 1
ATOM 1553 O O . GLY A 1 204 ? 21.418 0.693 -2.794 1.00 56.64 204 GLY A O 1
ATOM 1554 N N . ALA A 1 205 ? 23.466 1.608 -2.600 1.00 56.94 205 ALA A N 1
ATOM 1555 C CA . ALA A 1 205 ? 24.158 0.449 -3.183 1.00 57.89 205 ALA A CA 1
ATOM 1556 C C . ALA A 1 205 ? 24.026 -0.810 -2.314 1.00 58.40 205 ALA A C 1
ATOM 1557 O O . ALA A 1 205 ? 23.792 -0.720 -1.102 1.00 58.62 205 ALA A O 1
ATOM 1559 N N . PRO A 1 206 ? 24.167 -1.991 -2.937 1.00 58.38 206 PRO A N 1
ATOM 1560 C CA . PRO A 1 206 ? 24.329 -3.194 -2.141 1.00 58.61 206 PRO A CA 1
ATOM 1561 C C . PRO A 1 206 ? 25.709 -3.236 -1.489 1.00 58.98 206 PRO A C 1
ATOM 1562 O O . PRO A 1 206 ? 26.687 -2.717 -2.058 1.00 59.94 206 PRO A O 1
ATOM 1566 N N . ILE A 1 207 ? 25.772 -3.855 -0.313 1.00 58.12 207 ILE A N 1
ATOM 1567 C CA . ILE A 1 207 ? 27.031 -4.102 0.374 1.00 57.57 207 ILE A CA 1
ATOM 1568 C C . ILE A 1 207 ? 27.767 -5.207 -0.376 1.00 57.69 207 ILE A C 1
ATOM 1569 O O . ILE A 1 207 ? 28.969 -5.103 -0.641 1.00 57.66 207 ILE A O 1
ATOM 1574 N N . TYR A 1 208 ? 27.037 -6.273 -0.701 1.00 58.31 208 TYR A N 1
ATOM 1575 C CA . TYR A 1 208 ? 27.536 -7.324 -1.602 1.00 59.10 208 TYR A CA 1
ATOM 1576 C C . TYR A 1 208 ? 26.385 -8.089 -2.257 1.00 59.32 208 TYR A C 1
ATOM 1577 O O . TYR A 1 208 ? 25.207 -7.853 -1.952 1.00 58.76 208 TYR A O 1
ATOM 1586 N N . GLU A 1 209 ? 26.721 -8.981 -3.182 1.00 59.77 209 GLU A N 1
ATOM 1587 C CA . GLU A 1 209 ? 25.688 -9.731 -3.897 1.00 61.55 209 GLU A CA 1
ATOM 1588 C C . GLU A 1 209 ? 25.393 -11.022 -3.142 1.00 60.91 209 GLU A C 1
ATOM 1589 O O . GLU A 1 209 ? 26.265 -11.900 -3.019 1.00 60.99 209 GLU A O 1
ATOM 1595 N N . ILE A 1 210 ? 24.167 -11.124 -2.629 1.00 60.37 210 ILE A N 1
ATOM 1596 C CA . ILE A 1 210 ? 23.772 -12.267 -1.806 1.00 60.39 210 ILE A CA 1
ATOM 1597 C C . ILE A 1 210 ? 23.730 -13.577 -2.616 1.00 62.21 210 ILE A C 1
ATOM 1598 O O . ILE A 1 210 ? 22.821 -13.775 -3.433 1.00 62.72 210 ILE A O 1
ATOM 1603 N N . LYS A 1 211 ? 24.710 -14.456 -2.385 1.00 63.98 211 LYS A N 1
ATOM 1604 C CA . LYS A 1 211 ? 24.712 -15.802 -2.974 1.00 65.04 211 LYS A CA 1
ATOM 1605 C C . LYS A 1 211 ? 23.613 -16.663 -2.344 1.00 66.01 211 LYS A C 1
ATOM 1606 O O . LYS A 1 211 ? 23.288 -16.480 -1.170 1.00 66.89 211 LYS A O 1
ATOM 1612 N N . LYS A 1 212 ? 23.031 -17.579 -3.125 1.00 66.91 212 LYS A N 1
ATOM 1613 C CA . LYS A 1 212 ? 22.022 -18.527 -2.611 1.00 67.20 212 LYS A CA 1
ATOM 1614 C C . LYS A 1 212 ? 22.599 -19.952 -2.573 1.00 67.49 212 LYS A C 1
ATOM 1615 O O . LYS A 1 212 ? 23.368 -20.348 -3.455 1.00 66.85 212 LYS A O 1
ATOM 1617 N N . HIS A 1 213 ? 22.247 -20.705 -1.532 1.00 68.12 213 HIS A N 1
ATOM 1618 C CA . HIS A 1 213 ? 22.714 -22.083 -1.398 1.00 68.87 213 HIS A CA 1
ATOM 1619 C C . HIS A 1 213 ? 21.905 -22.945 -2.361 1.00 68.70 213 HIS A C 1
ATOM 1620 O O . HIS A 1 213 ? 20.693 -22.753 -2.498 1.00 68.21 213 HIS A O 1
ATOM 1627 N N . HIS A 1 214 ? 22.576 -23.893 -3.014 1.00 68.88 214 HIS A N 1
ATOM 1628 C CA . HIS A 1 214 ? 21.978 -24.679 -4.099 1.00 68.87 214 HIS A CA 1
ATOM 1629 C C . HIS A 1 214 ? 20.852 -25.602 -3.607 1.00 69.36 214 HIS A C 1
ATOM 1630 O O . HIS A 1 214 ? 20.970 -26.255 -2.559 1.00 69.15 214 HIS A O 1
ATOM 1637 N N . HIS A 1 215 ? 19.767 -25.647 -4.383 1.00 69.50 215 HIS A N 1
ATOM 1638 C CA . HIS A 1 215 ? 18.606 -26.499 -4.090 1.00 69.80 215 HIS A CA 1
ATOM 1639 C C . HIS A 1 215 ? 18.932 -27.980 -4.174 1.00 68.48 215 HIS A C 1
ATOM 1640 O O . HIS A 1 215 ? 18.207 -28.815 -3.624 1.00 68.29 215 HIS A O 1
ATOM 1647 N N . HIS A 1 216 ? 19.993 -28.296 -4.910 1.00 66.75 216 HIS A N 1
ATOM 1648 C CA . HIS A 1 216 ? 20.341 -29.664 -5.223 1.00 65.35 216 HIS A CA 1
ATOM 1649 C C . HIS A 1 216 ? 21.701 -30.058 -4.685 1.00 65.07 216 HIS A C 1
ATOM 1650 O O . HIS A 1 216 ? 22.296 -31.032 -5.145 1.00 64.65 216 HIS A O 1
ATOM 1657 N N . HIS A 1 217 ? 22.192 -29.309 -3.705 1.00 65.45 217 HIS A N 1
ATOM 1658 C CA . HIS A 1 217 ? 23.274 -29.806 -2.886 1.00 66.72 217 HIS A CA 1
ATOM 1659 C C . HIS A 1 217 ? 22.678 -30.315 -1.589 1.00 66.80 217 HIS A C 1
ATOM 1660 O O . HIS A 1 217 ? 22.344 -29.534 -0.701 1.00 66.81 217 HIS A O 1
ATOM 1667 N N . HIS A 1 218 ? 22.533 -31.632 -1.501 1.00 67.61 218 HIS A N 1
ATOM 1668 C CA . HIS A 1 218 ? 22.083 -32.290 -0.282 1.00 68.05 218 HIS A CA 1
ATOM 1669 C C . HIS A 1 218 ? 23.309 -32.918 0.372 1.00 69.15 218 HIS A C 1
ATOM 1670 O O . HIS A 1 218 ? 24.447 -32.458 0.205 1.00 70.17 218 HIS A O 1
ATOM 1677 N N . ASN B 1 2 ? 36.267 -35.005 46.521 1.00 58.25 2 ASN B N 1
ATOM 1678 C CA . ASN B 1 2 ? 37.079 -33.794 46.235 1.00 58.52 2 ASN B CA 1
ATOM 1679 C C . ASN B 1 2 ? 36.264 -32.780 45.440 1.00 58.51 2 ASN B C 1
ATOM 1680 O O . ASN B 1 2 ? 36.074 -31.650 45.891 1.00 58.32 2 ASN B O 1
ATOM 1685 N N . TYR B 1 3 ? 35.806 -33.182 44.252 1.00 58.79 3 TYR B N 1
ATOM 1686 C CA . TYR B 1 3 ? 34.943 -32.338 43.412 1.00 58.29 3 TYR B CA 1
ATOM 1687 C C . TYR B 1 3 ? 33.529 -32.890 43.192 1.00 58.38 3 TYR B C 1
ATOM 1688 O O . TYR B 1 3 ? 32.706 -32.221 42.572 1.00 59.10 3 TYR B O 1
ATOM 1697 N N . CYS B 1 4 ? 33.245 -34.097 43.675 1.00 58.31 4 CYS B N 1
ATOM 1698 C CA . CYS B 1 4 ? 31.917 -34.683 43.510 1.00 58.63 4 CYS B CA 1
ATOM 1699 C C . CYS B 1 4 ? 31.118 -34.523 44.790 1.00 58.05 4 CYS B C 1
ATOM 1700 O O . CYS B 1 4 ? 29.982 -34.974 44.872 1.00 58.00 4 CYS B O 1
ATOM 1703 N N . GLN B 1 7 ? 28.881 -29.512 46.424 1.00 40.70 7 GLN B N 1
ATOM 1704 C CA . GLN B 1 7 ? 28.061 -28.738 47.350 1.00 40.68 7 GLN B CA 1
ATOM 1705 C C . GLN B 1 7 ? 27.030 -27.914 46.578 1.00 40.59 7 GLN B C 1
ATOM 1706 O O . GLN B 1 7 ? 25.822 -28.061 46.779 1.00 40.31 7 GLN B O 1
ATOM 1708 N N . SER B 1 8 ? 27.524 -27.052 45.692 1.00 40.65 8 SER B N 1
ATOM 1709 C CA . SER B 1 8 ? 26.674 -26.223 44.833 1.00 40.01 8 SER B CA 1
ATOM 1710 C C . SER B 1 8 ? 26.057 -27.064 43.714 1.00 40.07 8 SER B C 1
ATOM 1711 O O . SER B 1 8 ? 26.763 -27.787 43.003 1.00 39.53 8 SER B O 1
ATOM 1714 N N . ALA B 1 14 ? 23.795 -30.925 38.956 1.00 56.82 14 ALA B N 1
ATOM 1715 C CA . ALA B 1 14 ? 24.793 -30.617 37.929 1.00 57.11 14 ALA B CA 1
ATOM 1716 C C . ALA B 1 14 ? 26.169 -31.224 38.252 1.00 57.43 14 ALA B C 1
ATOM 1717 O O . ALA B 1 14 ? 26.711 -31.000 39.334 1.00 58.12 14 ALA B O 1
ATOM 1719 N N . ILE B 1 15 ? 26.729 -31.957 37.285 1.00 57.15 15 ILE B N 1
ATOM 1720 C CA . ILE B 1 15 ? 27.977 -32.723 37.432 1.00 56.89 15 ILE B CA 1
ATOM 1721 C C . ILE B 1 15 ? 29.198 -31.803 37.266 1.00 56.78 15 ILE B C 1
ATOM 1722 O O . ILE B 1 15 ? 29.232 -30.969 36.360 1.00 56.96 15 ILE B O 1
ATOM 1727 N N . HIS B 1 16 ? 30.192 -31.951 38.141 1.00 56.57 16 HIS B N 1
ATOM 1728 C CA . HIS B 1 16 ? 31.387 -31.108 38.076 1.00 56.62 16 HIS B CA 1
ATOM 1729 C C . HIS B 1 16 ? 32.287 -31.553 36.922 1.00 56.94 16 HIS B C 1
ATOM 1730 O O . HIS B 1 16 ? 32.377 -32.748 36.603 1.00 57.00 16 HIS B O 1
ATOM 1737 N N . THR B 1 17 ? 32.956 -30.581 36.311 1.00 56.71 17 THR B N 1
ATOM 1738 C CA . THR B 1 17 ? 33.771 -30.832 35.134 1.00 56.41 17 THR B CA 1
ATOM 1739 C C . THR B 1 17 ? 34.869 -31.867 35.419 1.00 56.00 17 THR B C 1
ATOM 1740 O O . THR B 1 17 ? 35.065 -32.789 34.629 1.00 55.40 17 THR B O 1
ATOM 1744 N N . MET B 1 18 ? 35.558 -31.719 36.550 1.00 56.11 18 MET B N 1
ATOM 1745 C CA . MET B 1 18 ? 36.637 -32.638 36.947 1.00 56.48 18 MET B CA 1
ATOM 1746 C C . MET B 1 18 ? 36.095 -33.998 37.362 1.00 56.47 18 MET B C 1
ATOM 1747 O O . MET B 1 18 ? 36.751 -35.034 37.197 1.00 56.05 18 MET B O 1
ATOM 1752 N N . CYS B 1 19 ? 34.892 -33.981 37.911 1.00 57.28 19 CYS B N 1
ATOM 1753 C CA . CYS B 1 19 ? 34.222 -35.196 38.342 1.00 57.11 19 CYS B CA 1
ATOM 1754 C C . CYS B 1 19 ? 33.786 -36.014 37.123 1.00 56.81 19 CYS B C 1
ATOM 1755 O O . CYS B 1 19 ? 33.911 -37.242 37.111 1.00 57.10 19 CYS B O 1
ATOM 1758 N N . GLN B 1 20 ? 33.317 -35.329 36.083 1.00 56.69 20 GLN B N 1
ATOM 1759 C CA . GLN B 1 20 ? 32.949 -35.995 34.839 1.00 56.53 20 GLN B CA 1
ATOM 1760 C C . GLN B 1 20 ? 34.177 -36.345 34.001 1.00 56.20 20 GLN B C 1
ATOM 1761 O O . GLN B 1 20 ? 34.508 -37.519 33.852 1.00 57.29 20 GLN B O 1
ATOM 1767 N N . TYR B 1 21 ? 34.857 -35.330 33.480 1.00 55.71 21 TYR B N 1
ATOM 1768 C CA . TYR B 1 21 ? 36.012 -35.535 32.610 1.00 55.58 21 TYR B CA 1
ATOM 1769 C C . TYR B 1 21 ? 37.242 -35.777 33.469 1.00 55.25 21 TYR B C 1
ATOM 1770 O O . TYR B 1 21 ? 37.828 -34.852 33.994 1.00 55.05 21 TYR B O 1
ATOM 1779 N N . THR B 1 22 ? 37.617 -37.038 33.625 1.00 55.34 22 THR B N 1
ATOM 1780 C CA . THR B 1 22 ? 38.696 -37.416 34.533 1.00 55.11 22 THR B CA 1
ATOM 1781 C C . THR B 1 22 ? 40.037 -37.553 33.811 1.00 55.00 22 THR B C 1
ATOM 1782 O O . THR B 1 22 ? 41.053 -37.852 34.442 1.00 54.55 22 THR B O 1
ATOM 1786 N N . SER B 1 23 ? 40.035 -37.333 32.496 1.00 55.14 23 SER B N 1
ATOM 1787 C CA . SER B 1 23 ? 41.248 -37.424 31.691 1.00 55.20 23 SER B CA 1
ATOM 1788 C C . SER B 1 23 ? 41.846 -36.046 31.379 1.00 55.69 23 SER B C 1
ATOM 1789 O O . SER B 1 23 ? 41.114 -35.102 31.048 1.00 56.03 23 SER B O 1
ATOM 1792 N N . PRO B 1 24 ? 43.183 -35.928 31.471 1.00 55.49 24 PRO B N 1
ATOM 1793 C CA . PRO B 1 24 ? 43.854 -34.700 31.055 1.00 55.55 24 PRO B CA 1
ATOM 1794 C C . PRO B 1 24 ? 43.987 -34.582 29.536 1.00 55.39 24 PRO B C 1
ATOM 1795 O O . PRO B 1 24 ? 44.242 -33.488 29.029 1.00 54.73 24 PRO B O 1
ATOM 1799 N N . THR B 1 25 ? 43.817 -35.702 28.829 1.00 55.61 25 THR B N 1
ATOM 1800 C CA . THR B 1 25 ? 43.938 -35.737 27.373 1.00 55.64 25 THR B CA 1
ATOM 1801 C C . THR B 1 25 ? 42.622 -35.247 26.772 1.00 55.65 25 THR B C 1
ATOM 1802 O O . THR B 1 25 ? 41.553 -35.635 27.239 1.00 55.50 25 THR B O 1
ATOM 1806 N N . PRO B 1 26 ? 42.692 -34.377 25.747 1.00 55.71 26 PRO B N 1
ATOM 1807 C CA . PRO B 1 26 ? 41.480 -33.740 25.233 1.00 55.76 26 PRO B CA 1
ATOM 1808 C C . PRO B 1 26 ? 40.556 -34.665 24.448 1.00 55.69 26 PRO B C 1
ATOM 1809 O O . PRO B 1 26 ? 40.983 -35.698 23.937 1.00 54.78 26 PRO B O 1
ATOM 1813 N N . GLY B 1 27 ? 39.294 -34.260 24.357 1.00 56.38 27 GLY B N 1
ATOM 1814 C CA . GLY B 1 27 ? 38.223 -35.114 23.849 1.00 56.88 27 GLY B CA 1
ATOM 1815 C C . GLY B 1 27 ? 38.143 -35.155 22.340 1.00 57.09 27 GLY B C 1
ATOM 1816 O O . GLY B 1 27 ? 38.803 -34.364 21.665 1.00 57.40 27 GLY B O 1
ATOM 1817 N N . PRO B 1 28 ? 37.303 -36.060 21.800 1.00 56.88 28 PRO B N 1
ATOM 1818 C CA . PRO B 1 28 ? 37.290 -36.380 20.375 1.00 56.80 28 PRO B CA 1
ATOM 1819 C C . PRO B 1 28 ? 36.831 -35.203 19.553 1.00 57.23 28 PRO B C 1
ATOM 1820 O O . PRO B 1 28 ? 37.073 -35.162 18.351 1.00 57.29 28 PRO B O 1
ATOM 1824 N N . MET B 1 29 ? 36.192 -34.244 20.219 1.00 58.01 29 MET B N 1
ATOM 1825 C CA . MET B 1 29 ? 35.667 -33.046 19.574 1.00 59.28 29 MET B CA 1
ATOM 1826 C C . MET B 1 29 ? 36.736 -31.957 19.377 1.00 58.99 29 MET B C 1
ATOM 1827 O O . MET B 1 29 ? 36.413 -30.850 18.962 1.00 59.26 29 MET B O 1
ATOM 1832 N N . CYS B 1 30 ? 37.997 -32.270 19.685 1.00 59.26 30 CYS B N 1
ATOM 1833 C CA . CYS B 1 30 ? 39.135 -31.369 19.436 1.00 59.31 30 CYS B CA 1
ATOM 1834 C C . CYS B 1 30 ? 39.930 -31.778 18.204 1.00 58.64 30 CYS B C 1
ATOM 1835 O O . CYS B 1 30 ? 41.055 -31.319 18.014 1.00 59.02 30 CYS B O 1
ATOM 1838 N N . LEU B 1 31 ? 39.378 -32.677 17.396 1.00 57.60 31 LEU B N 1
ATOM 1839 C CA . LEU B 1 31 ? 40.033 -33.121 16.169 1.00 56.56 31 LEU B CA 1
ATOM 1840 C C . LEU B 1 31 ? 41.575 -33.157 16.332 1.00 56.00 31 LEU B C 1
ATOM 1841 O O . LEU B 1 31 ? 42.066 -33.614 17.372 1.00 55.20 31 LEU B O 1
ATOM 1846 N N . GLU B 1 32 ? 42.324 -32.708 15.320 1.00 55.48 32 GLU B N 1
ATOM 1847 C CA . GLU B 1 32 ? 43.785 -32.656 15.388 1.00 54.47 32 GLU B CA 1
ATOM 1848 C C . GLU B 1 32 ? 44.147 -31.373 16.116 1.00 53.93 32 GLU B C 1
ATOM 1849 O O . GLU B 1 32 ? 44.014 -30.290 15.565 1.00 53.75 32 GLU B O 1
ATOM 1851 N N . TYR B 1 33 ? 44.581 -31.506 17.365 1.00 54.08 33 TYR B N 1
ATOM 1852 C CA . TYR B 1 33 ? 44.722 -30.360 18.265 1.00 54.71 33 TYR B CA 1
ATOM 1853 C C . TYR B 1 33 ? 46.169 -29.914 18.483 1.00 55.11 33 TYR B C 1
ATOM 1854 O O . TYR B 1 33 ? 47.116 -30.623 18.126 1.00 55.15 33 TYR B O 1
ATOM 1863 N N . SER B 1 34 ? 46.315 -28.733 19.090 1.00 55.31 34 SER B N 1
ATOM 1864 C CA . SER B 1 34 ? 47.624 -28.153 19.401 1.00 55.29 34 SER B CA 1
ATOM 1865 C C . SER B 1 34 ? 47.527 -27.042 20.451 1.00 55.31 34 SER B C 1
ATOM 1866 O O . SER B 1 34 ? 46.434 -26.627 20.831 1.00 55.30 34 SER B O 1
ATOM 1869 N N . ASN B 1 35 ? 48.683 -26.583 20.923 1.00 55.43 35 ASN B N 1
ATOM 1870 C CA . ASN B 1 35 ? 48.773 -25.417 21.788 1.00 55.46 35 ASN B CA 1
ATOM 1871 C C . ASN B 1 35 ? 47.801 -25.440 22.984 1.00 55.56 35 ASN B C 1
ATOM 1872 O O . ASN B 1 35 ? 47.057 -24.489 23.236 1.00 56.44 35 ASN B O 1
ATOM 1877 N N . VAL B 1 36 ? 47.810 -26.545 23.716 1.00 55.34 36 VAL B N 1
ATOM 1878 C CA . VAL B 1 36 ? 47.072 -26.652 24.971 1.00 54.60 36 VAL B CA 1
ATOM 1879 C C . VAL B 1 36 ? 47.718 -25.740 26.013 1.00 54.56 36 VAL B C 1
ATOM 1880 O O . VAL B 1 36 ? 48.946 -25.648 26.088 1.00 55.39 36 VAL B O 1
ATOM 1884 N N . GLY B 1 37 ? 46.896 -25.069 26.812 1.00 54.15 37 GLY B N 1
ATOM 1885 C CA . GLY B 1 37 ? 47.403 -24.272 27.924 1.00 54.54 37 GLY B CA 1
ATOM 1886 C C . GLY B 1 37 ? 48.199 -23.056 27.503 1.00 54.61 37 GLY B C 1
ATOM 1887 O O . GLY B 1 37 ? 48.105 -22.608 26.379 1.00 54.49 37 GLY B O 1
ATOM 1888 N N . PHE B 1 38 ? 49.005 -22.539 28.417 1.00 55.35 38 PHE B N 1
ATOM 1889 C CA . PHE B 1 38 ? 49.724 -21.302 28.192 1.00 55.99 38 PHE B CA 1
ATOM 1890 C C . PHE B 1 38 ? 51.174 -21.333 28.665 1.00 55.85 38 PHE B C 1
ATOM 1891 O O . PHE B 1 38 ? 51.527 -22.060 29.595 1.00 55.73 38 PHE B O 1
ATOM 1899 N N . THR B 1 39 ? 51.995 -20.504 28.023 1.00 55.81 39 THR B N 1
ATOM 1900 C CA . THR B 1 39 ? 53.259 -20.069 28.591 1.00 55.68 39 THR B CA 1
ATOM 1901 C C . THR B 1 39 ? 52.955 -19.058 29.689 1.00 56.11 39 THR B C 1
ATOM 1902 O O . THR B 1 39 ? 51.866 -18.481 29.734 1.00 55.77 39 THR B O 1
ATOM 1906 N N . ASP B 1 40 ? 53.925 -18.838 30.567 1.00 56.66 40 ASP B N 1
ATOM 1907 C CA . ASP B 1 40 ? 53.755 -17.901 31.676 1.00 57.01 40 ASP B CA 1
ATOM 1908 C C . ASP B 1 40 ? 53.652 -16.474 31.164 1.00 56.79 40 ASP B C 1
ATOM 1909 O O . ASP B 1 40 ? 52.928 -15.653 31.737 1.00 56.49 40 ASP B O 1
ATOM 1914 N N . ALA B 1 41 ? 54.370 -16.189 30.078 1.00 56.86 41 ALA B N 1
ATOM 1915 C CA . ALA B 1 41 ? 54.203 -14.928 29.348 1.00 56.98 41 ALA B CA 1
ATOM 1916 C C . ALA B 1 41 ? 52.729 -14.676 29.026 1.00 56.89 41 ALA B C 1
ATOM 1917 O O . ALA B 1 41 ? 52.219 -13.582 29.244 1.00 57.35 41 ALA B O 1
ATOM 1919 N N . GLU B 1 42 ? 52.051 -15.702 28.525 1.00 56.73 42 GLU B N 1
ATOM 1920 C CA . GLU B 1 42 ? 50.652 -15.576 28.105 1.00 57.25 42 GLU B CA 1
ATOM 1921 C C . GLU B 1 42 ? 49.678 -15.433 29.281 1.00 5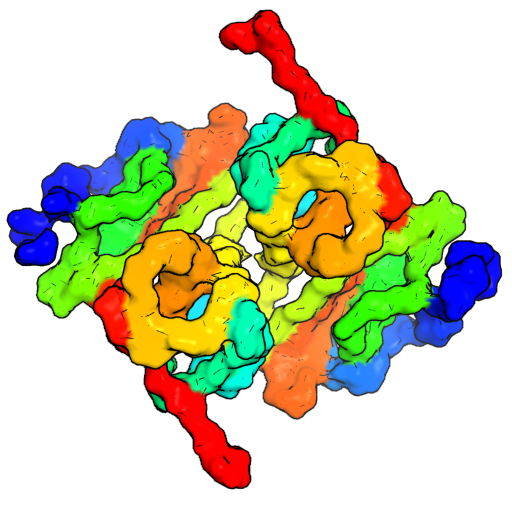7.48 42 GLU B C 1
ATOM 1922 O O . GLU B 1 42 ? 48.640 -14.763 29.172 1.00 57.24 42 GLU B O 1
ATOM 1928 N N . LYS B 1 43 ? 50.015 -16.073 30.399 1.00 57.56 43 LYS B N 1
ATOM 1929 C CA . LYS B 1 43 ? 49.203 -15.983 31.607 1.00 57.21 43 LYS B CA 1
ATOM 1930 C C . LYS B 1 43 ? 49.212 -14.555 32.156 1.00 57.02 43 LYS B C 1
ATOM 1931 O O . LYS B 1 43 ? 48.180 -14.051 32.593 1.00 57.18 43 LYS B O 1
ATOM 1937 N N . ASP B 1 44 ? 50.371 -13.904 32.120 1.00 56.64 44 ASP B N 1
ATOM 1938 C CA . ASP B 1 44 ? 50.461 -12.503 32.514 1.00 56.84 44 ASP B CA 1
ATOM 1939 C C . ASP B 1 44 ? 49.709 -11.627 31.515 1.00 56.90 44 ASP B C 1
ATOM 1940 O O . ASP B 1 44 ? 49.031 -10.667 31.903 1.00 57.26 44 ASP B O 1
ATOM 1945 N N . ALA B 1 4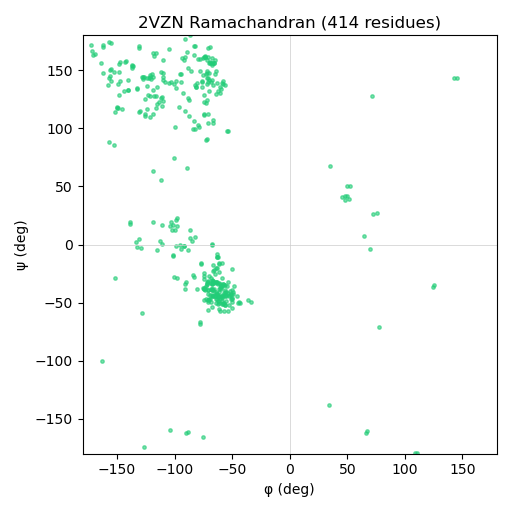5 ? 49.819 -11.969 30.233 1.00 56.61 45 ALA B N 1
ATOM 1946 C CA . ALA B 1 45 ? 49.087 -11.268 29.181 1.00 56.53 45 ALA B CA 1
ATOM 1947 C C . ALA B 1 45 ? 47.610 -11.169 29.533 1.00 56.62 45 ALA B C 1
ATOM 1948 O O . ALA B 1 45 ? 47.020 -10.092 29.434 1.00 56.97 45 ALA B O 1
ATOM 1950 N N . ILE B 1 46 ? 47.030 -12.295 29.959 1.00 56.38 46 ILE B N 1
ATOM 1951 C CA . ILE B 1 46 ? 45.603 -12.374 30.291 1.00 56.07 46 ILE B CA 1
ATOM 1952 C C . ILE B 1 46 ? 45.262 -11.578 31.542 1.00 56.07 46 ILE B C 1
ATOM 1953 O O . ILE B 1 46 ? 44.322 -10.785 31.541 1.00 56.92 46 ILE B O 1
ATOM 1958 N N . VAL B 1 47 ? 46.032 -11.791 32.605 1.00 55.70 47 VAL B N 1
ATOM 1959 C CA . VAL B 1 47 ? 45.789 -11.104 33.866 1.00 55.10 47 VAL B CA 1
ATOM 1960 C C . VAL B 1 47 ? 45.958 -9.597 33.660 1.00 55.50 47 VAL B C 1
ATOM 1961 O O . VAL B 1 47 ? 45.080 -8.807 34.030 1.00 55.14 47 VAL B O 1
ATOM 1965 N N . ASN B 1 48 ? 47.060 -9.207 33.026 1.00 55.63 48 ASN B N 1
ATOM 1966 C CA . ASN B 1 48 ? 47.311 -7.794 32.757 1.00 56.30 48 ASN B CA 1
ATOM 1967 C C . ASN B 1 48 ? 46.186 -7.108 31.972 1.00 56.79 48 ASN B C 1
ATOM 1968 O O . ASN B 1 48 ? 45.828 -5.974 32.278 1.00 56.91 48 ASN B O 1
ATOM 1973 N N . LYS B 1 49 ? 45.628 -7.789 30.971 1.00 57.09 49 LYS B N 1
ATOM 1974 C CA . LYS B 1 49 ? 44.516 -7.221 30.203 1.00 57.16 49 LYS B CA 1
ATOM 1975 C C . LYS B 1 49 ? 43.314 -6.969 31.089 1.00 57.10 49 LYS B C 1
ATOM 1976 O O . LYS B 1 49 ? 42.672 -5.921 30.989 1.00 57.19 49 LYS B O 1
ATOM 1982 N N . HIS B 1 50 ? 43.001 -7.948 31.932 1.00 56.45 50 HIS B N 1
ATOM 1983 C CA . HIS B 1 50 ? 41.828 -7.858 32.785 1.00 56.17 50 HIS B CA 1
ATOM 1984 C C . HIS B 1 50 ? 41.963 -6.705 33.766 1.00 56.30 50 HIS B C 1
ATOM 1985 O O . HIS B 1 50 ? 41.012 -5.956 33.992 1.00 56.37 50 HIS B O 1
ATOM 1992 N N . ASN B 1 51 ? 43.147 -6.558 34.340 1.00 56.16 51 ASN B N 1
ATOM 1993 C CA . ASN B 1 51 ? 43.384 -5.481 35.292 1.00 56.90 51 ASN B CA 1
ATOM 1994 C C . ASN B 1 51 ? 43.334 -4.107 34.616 1.00 57.17 51 ASN B C 1
ATOM 1995 O O . ASN B 1 51 ? 42.743 -3.170 35.155 1.00 57.44 51 ASN B O 1
ATOM 2000 N N . GLU B 1 52 ? 43.949 -3.999 33.438 1.00 57.19 52 GLU B N 1
ATOM 2001 C CA . GLU B 1 52 ? 43.892 -2.779 32.637 1.00 57.31 52 GLU B CA 1
ATOM 2002 C C . GLU B 1 52 ? 42.450 -2.350 32.437 1.00 56.34 52 GLU B C 1
ATOM 2003 O O . GLU B 1 52 ? 42.096 -1.211 32.712 1.00 56.23 52 GLU B O 1
ATOM 2009 N N . LEU B 1 53 ? 41.621 -3.274 31.963 1.00 56.37 53 LEU B N 1
ATOM 2010 C CA . LEU B 1 53 ? 40.198 -3.011 31.764 1.00 56.42 53 LEU B CA 1
ATOM 2011 C C . LEU B 1 53 ? 39.521 -2.658 33.079 1.00 56.75 53 LEU B C 1
ATOM 2012 O O . LEU B 1 53 ? 38.793 -1.666 33.151 1.00 57.92 53 LEU B O 1
ATOM 2017 N N . ARG B 1 54 ? 39.762 -3.462 34.114 1.00 56.29 54 ARG B N 1
ATOM 2018 C CA . ARG B 1 54 ? 39.181 -3.206 35.437 1.00 55.91 54 ARG B CA 1
ATOM 2019 C C . ARG B 1 54 ? 39.547 -1.808 35.935 1.00 55.63 54 ARG B C 1
ATOM 2020 O O . ARG B 1 54 ? 38.668 -1.031 36.308 1.00 55.22 54 ARG B O 1
ATOM 2028 N N . GLN B 1 55 ? 40.839 -1.484 35.917 1.00 55.96 55 GLN B N 1
ATOM 2029 C CA . GLN B 1 55 ? 41.312 -0.175 36.378 1.00 56.02 55 GLN B CA 1
ATOM 2030 C C . GLN B 1 55 ? 40.685 0.958 35.555 1.00 56.26 55 GLN B C 1
ATOM 2031 O O . GLN B 1 55 ? 40.330 1.990 36.110 1.00 56.65 55 GLN B O 1
ATOM 2033 N N . ARG B 1 56 ? 40.525 0.759 34.247 1.00 56.75 56 ARG B N 1
ATOM 2034 C CA . ARG B 1 56 ? 39.862 1.750 33.387 1.00 57.31 56 ARG B CA 1
ATOM 2035 C C . ARG B 1 56 ? 38.457 2.064 33.884 1.00 56.77 56 ARG B C 1
ATOM 2036 O O . ARG B 1 56 ? 38.137 3.221 34.151 1.00 57.31 56 ARG B O 1
ATOM 2044 N N . VAL B 1 57 ? 37.614 1.044 33.994 1.00 56.11 57 VAL B N 1
ATOM 2045 C CA . VAL B 1 57 ? 36.251 1.250 34.483 1.00 55.91 57 VAL B CA 1
ATOM 2046 C C . VAL B 1 57 ? 36.262 1.799 35.915 1.00 56.24 57 VAL B C 1
ATOM 2047 O O . VAL B 1 57 ? 35.485 2.698 36.239 1.00 56.72 57 VAL B O 1
ATOM 2051 N N . ALA B 1 58 ? 37.153 1.273 36.756 1.00 55.59 58 ALA B N 1
ATOM 2052 C CA . ALA B 1 58 ? 37.226 1.683 38.155 1.00 54.81 58 ALA B CA 1
ATOM 2053 C C . ALA B 1 58 ? 37.540 3.161 38.280 1.00 54.77 58 ALA B C 1
ATOM 2054 O O . ALA B 1 58 ? 37.048 3.815 39.195 1.00 55.38 58 ALA B O 1
ATOM 2056 N N . SER B 1 59 ? 38.339 3.691 37.354 1.00 54.28 59 SER B N 1
ATOM 2057 C CA . SER B 1 59 ? 38.794 5.082 37.422 1.00 53.97 59 SER B CA 1
ATOM 2058 C C . SER B 1 59 ? 37.829 6.081 36.789 1.00 53.57 59 SER B C 1
ATOM 2059 O O . SER B 1 59 ? 38.144 7.269 36.669 1.00 53.27 59 SER B O 1
ATOM 2062 N N . GLY B 1 60 ? 36.663 5.600 36.372 1.00 53.26 60 GLY B N 1
ATOM 2063 C CA . GLY B 1 60 ? 35.647 6.461 35.765 1.00 52.06 60 GLY B CA 1
ATOM 2064 C C . GLY B 1 60 ? 36.005 6.918 34.360 1.00 49.94 60 GLY B C 1
ATOM 2065 O O . GLY B 1 60 ? 35.546 7.969 33.908 1.00 48.47 60 GLY B O 1
ATOM 2066 N N . LYS B 1 61 ? 36.816 6.120 33.666 1.00 48.31 61 LYS B N 1
ATOM 2067 C CA . LYS B 1 61 ? 37.315 6.489 32.349 1.00 48.05 61 LYS B CA 1
ATOM 2068 C C . LYS B 1 61 ? 36.509 5.856 31.203 1.00 49.45 61 LYS B C 1
ATOM 2069 O O . LYS B 1 61 ? 36.423 6.454 30.133 1.00 50.81 61 LYS B O 1
ATOM 2071 N N . GLU B 1 62 ? 35.907 4.680 31.403 1.00 51.39 62 GLU B N 1
ATOM 2072 C CA . GLU B 1 62 ? 35.103 4.058 30.330 1.00 53.11 62 GLU B CA 1
ATOM 2073 C C . GLU B 1 62 ? 33.806 4.803 30.162 1.00 53.63 62 GLU B C 1
ATOM 2074 O O . GLU B 1 62 ? 33.023 4.881 31.088 1.00 53.77 62 GLU B O 1
ATOM 2080 N N . MET B 1 63 ? 33.561 5.305 28.964 1.00 55.08 63 MET B N 1
ATOM 2081 C CA . MET B 1 63 ? 32.522 6.301 28.760 1.00 56.84 63 MET B CA 1
ATOM 2082 C C . MET B 1 63 ? 31.320 5.803 27.959 1.00 55.87 63 MET B C 1
ATOM 2083 O O . MET B 1 63 ? 30.365 6.550 27.722 1.00 54.96 63 MET B O 1
ATOM 2088 N N . ARG B 1 64 ? 31.365 4.532 27.567 1.00 56.26 64 ARG B N 1
ATOM 2089 C CA . ARG B 1 64 ? 30.332 3.939 26.730 1.00 56.16 64 ARG B CA 1
ATOM 2090 C C . ARG B 1 64 ? 29.249 3.324 27.595 1.00 56.27 64 ARG B C 1
ATOM 2091 O O . ARG B 1 64 ? 29.449 3.085 28.789 1.00 56.13 64 ARG B O 1
ATOM 2099 N N . GLY B 1 65 ? 28.089 3.095 26.992 1.00 56.33 65 GLY B N 1
ATOM 2100 C CA . GLY B 1 65 ? 26.948 2.554 27.716 1.00 56.24 65 GLY B CA 1
ATOM 2101 C C . GLY B 1 65 ? 25.643 3.157 27.248 1.00 55.84 65 GLY B C 1
ATOM 2102 O O . GLY B 1 65 ? 25.576 4.351 26.942 1.00 55.30 65 GLY B O 1
ATOM 2103 N N . THR B 1 66 ? 24.608 2.318 27.212 1.00 55.83 66 THR B N 1
ATOM 2104 C CA . THR B 1 66 ? 23.288 2.700 26.728 1.00 55.80 66 THR B CA 1
ATOM 2105 C C . THR B 1 66 ? 22.776 3.942 27.415 1.00 56.06 66 THR B C 1
ATOM 2106 O O . THR B 1 66 ? 22.224 4.821 26.769 1.00 56.75 66 THR B O 1
ATOM 2110 N N . ASN B 1 67 ? 22.961 4.004 28.729 1.00 56.38 67 ASN B N 1
ATOM 2111 C CA . ASN B 1 67 ? 22.440 5.104 29.527 1.00 56.38 67 ASN B CA 1
ATOM 2112 C C . ASN B 1 67 ? 23.519 6.111 29.913 1.00 56.29 67 ASN B C 1
ATOM 2113 O O . ASN B 1 67 ? 23.344 6.891 30.847 1.00 56.53 67 ASN B O 1
ATOM 2118 N N . GLY B 1 68 ? 24.633 6.105 29.196 1.00 56.19 68 GLY B N 1
ATOM 2119 C CA . GLY B 1 68 ? 25.718 7.025 29.493 1.00 56.15 68 GLY B CA 1
ATOM 2120 C C . GLY B 1 68 ? 26.909 6.308 30.092 1.00 55.91 68 GLY B C 1
ATOM 2121 O O . GLY B 1 68 ? 26.884 5.082 30.262 1.00 55.58 68 GLY B O 1
ATOM 2122 N N . PRO B 1 69 ? 27.957 7.076 30.422 1.00 55.43 69 PRO B N 1
ATOM 2123 C CA . PRO B 1 69 ? 29.258 6.541 30.781 1.00 55.23 69 PRO B CA 1
ATOM 2124 C C . PRO B 1 69 ? 29.230 5.734 32.064 1.00 55.12 69 PRO B C 1
ATOM 2125 O O . PRO B 1 69 ? 28.325 5.893 32.870 1.00 55.05 69 PRO B O 1
ATOM 2129 N N . GLN B 1 70 ? 30.228 4.876 32.232 1.00 55.29 70 GLN B N 1
ATOM 2130 C CA . GLN B 1 70 ? 30.321 3.993 33.383 1.00 55.31 70 GLN B CA 1
ATOM 2131 C C . GLN B 1 70 ? 31.065 4.669 34.531 1.00 55.36 70 GLN B C 1
ATOM 2132 O O . GLN B 1 70 ? 32.194 5.133 34.347 1.00 55.39 70 GLN B O 1
ATOM 2138 N N . PRO B 1 71 ? 30.442 4.713 35.725 1.00 55.51 71 PRO B N 1
ATOM 2139 C CA . PRO B 1 71 ? 31.005 5.440 36.854 1.00 55.57 71 PRO B CA 1
ATOM 2140 C C . PRO B 1 71 ? 32.135 4.689 37.541 1.00 55.29 71 PRO B C 1
ATOM 2141 O O . PRO B 1 71 ? 32.226 3.469 37.407 1.00 55.00 71 PRO B O 1
ATOM 2145 N N . PRO B 1 72 ? 32.981 5.417 38.290 1.00 55.34 72 PRO B N 1
ATOM 2146 C CA . PRO B 1 72 ? 34.133 4.822 38.950 1.00 55.17 72 PRO B CA 1
ATOM 2147 C C . PRO B 1 72 ? 33.729 3.992 40.158 1.00 54.90 72 PRO B C 1
ATOM 2148 O O . PRO B 1 72 ? 32.619 4.149 40.673 1.00 54.04 72 PRO B O 1
ATOM 2152 N N . ALA B 1 73 ? 34.641 3.125 40.594 1.00 54.93 73 ALA B N 1
ATOM 2153 C CA . ALA B 1 73 ? 34.383 2.165 41.661 1.00 54.72 73 ALA B CA 1
ATOM 2154 C C . ALA B 1 73 ? 35.138 2.558 42.930 1.00 54.86 73 ALA B C 1
ATOM 2155 O O . ALA B 1 73 ? 36.288 2.994 42.865 1.00 54.89 73 ALA B O 1
ATOM 2157 N N . VAL B 1 74 ? 34.481 2.406 44.078 1.00 55.21 74 VAL B N 1
ATOM 2158 C CA . VAL B 1 74 ? 35.114 2.635 45.380 1.00 55.15 74 VAL B CA 1
ATOM 2159 C C . VAL B 1 74 ? 36.324 1.713 45.544 1.00 55.52 74 VAL B C 1
ATOM 2160 O O . VAL B 1 74 ? 37.390 2.154 45.971 1.00 55.90 74 VAL B O 1
ATOM 2164 N N . LYS B 1 75 ? 36.139 0.437 45.203 1.00 55.40 75 LYS B N 1
ATOM 2165 C CA . LYS B 1 75 ? 37.200 -0.563 45.262 1.00 55.12 75 LYS B CA 1
ATOM 2166 C C . LYS B 1 75 ? 37.082 -1.481 44.052 1.00 55.62 75 LYS B C 1
ATOM 2167 O O . LYS B 1 75 ? 35.976 -1.821 43.631 1.00 56.14 75 LYS B O 1
ATOM 2169 N N . MET B 1 76 ? 38.225 -1.864 43.491 1.00 55.97 76 MET B N 1
ATOM 2170 C CA . MET B 1 76 ? 38.278 -2.762 42.332 1.00 56.34 76 MET B CA 1
ATOM 2171 C C . MET B 1 76 ? 39.647 -3.438 42.316 1.00 56.69 76 MET B C 1
ATOM 2172 O O . MET B 1 76 ? 40.577 -2.940 41.680 1.00 57.00 76 MET B O 1
ATOM 2177 N N . PRO B 1 77 ? 39.771 -4.582 43.020 1.00 56.80 77 PRO B N 1
ATOM 2178 C CA . PRO B 1 77 ? 41.064 -5.229 43.202 1.00 56.39 77 PRO B CA 1
ATOM 2179 C C . PRO B 1 77 ? 41.585 -5.876 41.931 1.00 56.17 77 PRO B C 1
ATOM 2180 O O . PRO B 1 77 ? 40.807 -6.430 41.158 1.00 55.70 77 PRO B O 1
ATOM 2184 N N . ASN B 1 78 ? 42.897 -5.802 41.729 1.00 56.01 78 ASN B N 1
ATOM 2185 C CA . ASN B 1 78 ? 43.558 -6.530 40.648 1.00 55.86 78 ASN B CA 1
ATOM 2186 C C . ASN B 1 78 ? 43.327 -8.024 40.766 1.00 55.41 78 ASN B C 1
ATOM 2187 O O . ASN B 1 78 ? 43.371 -8.583 41.862 1.00 55.20 78 ASN B O 1
ATOM 2192 N N . LEU B 1 79 ? 43.085 -8.670 39.635 1.00 55.28 79 LEU B N 1
ATOM 2193 C CA . LEU B 1 79 ? 42.944 -10.109 39.622 1.00 55.37 79 LEU B CA 1
ATOM 2194 C C . LEU B 1 79 ? 44.332 -10.722 39.728 1.00 55.63 79 LEU B C 1
ATOM 2195 O O . LEU B 1 79 ? 45.290 -10.197 39.156 1.00 56.05 79 LEU B O 1
ATOM 2200 N N . THR B 1 80 ? 44.441 -11.809 40.487 1.00 55.09 80 THR B N 1
ATOM 2201 C CA . THR B 1 80 ? 45.647 -12.616 40.497 1.00 54.37 80 THR B CA 1
ATOM 2202 C C . THR B 1 80 ? 45.326 -13.964 39.850 1.00 54.40 80 THR B C 1
ATOM 2203 O O . THR B 1 80 ? 44.196 -14.447 39.923 1.00 52.88 80 THR B O 1
ATOM 2207 N N . TRP B 1 81 ? 46.323 -14.552 39.198 1.00 55.42 81 TRP B N 1
ATOM 2208 C CA . TRP B 1 81 ? 46.164 -15.841 38.524 1.00 56.15 81 TRP B CA 1
ATOM 2209 C C . TRP B 1 81 ? 46.041 -16.971 39.543 1.00 56.33 81 TRP B C 1
ATOM 2210 O O . TRP B 1 81 ? 46.770 -17.005 40.530 1.00 57.06 81 TRP B O 1
ATOM 2221 N N . ASP B 1 82 ? 45.133 -17.904 39.283 1.00 56.48 82 ASP B N 1
ATOM 2222 C CA . ASP B 1 82 ? 44.876 -19.002 40.200 1.00 56.18 82 ASP B CA 1
ATOM 2223 C C . ASP B 1 82 ? 44.908 -20.350 39.475 1.00 55.91 82 ASP B C 1
ATOM 2224 O O . ASP B 1 82 ? 44.053 -20.631 38.630 1.00 55.82 82 ASP B O 1
ATOM 2229 N N . PRO B 1 83 ? 45.878 -21.200 39.820 1.00 55.55 83 PRO B N 1
ATOM 2230 C CA . PRO B 1 83 ? 46.100 -22.427 39.074 1.00 55.95 83 PRO B CA 1
ATOM 2231 C C . PRO B 1 83 ? 44.979 -23.457 39.181 1.00 56.43 83 PRO B C 1
ATOM 2232 O O . PRO B 1 83 ? 44.782 -24.212 38.221 1.00 56.78 83 PRO B O 1
ATOM 2236 N N . GLU B 1 84 ? 44.270 -23.508 40.320 1.00 56.55 84 GLU B N 1
ATOM 2237 C CA . GLU B 1 84 ? 43.148 -24.456 40.489 1.00 56.39 84 GLU B CA 1
ATOM 2238 C C . GLU B 1 84 ? 42.058 -24.156 39.461 1.00 56.63 84 GLU B C 1
ATOM 2239 O O . GLU B 1 84 ? 41.671 -25.031 38.683 1.00 56.72 84 GLU B O 1
ATOM 2245 N N . LEU B 1 85 ? 41.578 -22.914 39.458 1.00 56.48 85 LEU B N 1
ATOM 2246 C CA . LEU B 1 85 ? 40.613 -22.471 38.455 1.00 56.30 85 LEU B CA 1
ATOM 2247 C C . LEU B 1 85 ? 41.160 -22.711 37.051 1.00 56.25 85 LEU B C 1
ATOM 2248 O O . LEU B 1 85 ? 40.421 -23.137 36.161 1.00 56.31 85 LEU B O 1
ATOM 2253 N N . ALA B 1 86 ? 42.454 -22.442 36.864 1.00 55.88 86 ALA B N 1
ATOM 2254 C CA . ALA B 1 86 ? 43.106 -22.640 35.575 1.00 55.52 86 ALA B CA 1
ATOM 2255 C C . ALA B 1 86 ? 42.985 -24.090 35.106 1.00 55.60 86 ALA B C 1
ATOM 2256 O O . ALA B 1 86 ? 42.553 -24.333 33.982 1.00 55.27 86 ALA B O 1
ATOM 2258 N N . THR B 1 87 ? 43.327 -25.054 35.961 1.00 56.09 87 THR B N 1
ATOM 2259 C CA . THR B 1 87 ? 43.288 -26.469 35.546 1.00 57.07 87 THR B CA 1
ATOM 2260 C C . THR B 1 87 ? 41.849 -26.952 35.314 1.00 57.34 87 THR B C 1
ATOM 2261 O O . THR B 1 87 ? 41.618 -27.838 34.497 1.00 58.59 87 THR B O 1
ATOM 2265 N N . ILE B 1 88 ? 40.887 -26.363 36.019 1.00 57.16 88 ILE B N 1
ATOM 2266 C CA . ILE B 1 88 ? 39.468 -26.649 35.774 1.00 56.63 88 ILE B CA 1
ATOM 2267 C C . ILE B 1 88 ? 38.997 -25.997 34.469 1.00 56.75 88 ILE B C 1
ATOM 2268 O O . ILE B 1 88 ? 38.201 -26.573 33.729 1.00 57.45 88 ILE B O 1
ATOM 2273 N N . ALA B 1 89 ? 39.488 -24.794 34.188 1.00 56.33 89 ALA B N 1
ATOM 2274 C CA . ALA B 1 89 ? 39.175 -24.130 32.927 1.00 55.45 89 ALA B CA 1
ATOM 2275 C C . ALA B 1 89 ? 39.737 -24.944 31.779 1.00 54.64 89 ALA B C 1
ATOM 2276 O O . ALA B 1 89 ? 39.045 -25.211 30.804 1.00 54.23 89 ALA B O 1
ATOM 2278 N N . GLN B 1 90 ? 40.988 -25.363 31.918 1.00 54.49 90 GLN B N 1
ATOM 2279 C CA . GLN B 1 90 ? 41.670 -26.065 30.841 1.00 54.56 90 GLN B CA 1
ATOM 2280 C C . GLN B 1 90 ? 41.055 -27.409 30.571 1.00 54.82 90 GLN B C 1
ATOM 2281 O O . GLN B 1 90 ? 41.095 -27.874 29.439 1.00 54.47 90 GLN B O 1
ATOM 2287 N N . ARG B 1 91 ? 40.508 -28.051 31.603 1.00 55.86 91 ARG B N 1
ATOM 2288 C CA . ARG B 1 91 ? 39.872 -29.351 31.402 1.00 56.28 91 ARG B CA 1
ATOM 2289 C C . ARG B 1 91 ? 38.616 -29.215 30.570 1.00 56.18 91 ARG B C 1
ATOM 2290 O O . ARG B 1 91 ? 38.390 -30.013 29.668 1.00 57.11 91 ARG B O 1
ATOM 2298 N N . TRP B 1 92 ? 37.801 -28.213 30.877 1.00 56.02 92 TRP B N 1
ATOM 2299 C CA . TRP B 1 92 ? 36.605 -27.957 30.096 1.00 55.79 92 TRP B CA 1
ATOM 2300 C C . TRP B 1 92 ? 36.979 -27.489 28.693 1.00 55.48 92 TRP B C 1
ATOM 2301 O O . TRP B 1 92 ? 36.342 -27.880 27.719 1.00 55.38 92 TRP B O 1
ATOM 2312 N N . ALA B 1 93 ? 38.032 -26.680 28.590 1.00 55.06 93 ALA B N 1
ATOM 2313 C CA . ALA B 1 93 ? 38.531 -26.234 27.288 1.00 54.83 93 ALA B CA 1
ATOM 2314 C C . ALA B 1 93 ? 38.939 -27.425 26.427 1.00 54.73 93 ALA B C 1
ATOM 2315 O O . ALA B 1 93 ? 38.733 -27.421 25.222 1.00 55.44 93 ALA B O 1
ATOM 2317 N N . ASN B 1 94 ? 39.494 -28.454 27.060 1.00 55.05 94 ASN B N 1
ATOM 2318 C CA . ASN B 1 94 ? 39.938 -29.665 26.358 1.00 55.19 94 ASN B CA 1
ATOM 2319 C C . ASN B 1 94 ? 38.807 -30.514 25.759 1.00 55.24 94 ASN B C 1
ATOM 2320 O O . ASN B 1 94 ? 39.069 -31.560 25.155 1.00 54.96 94 ASN B O 1
ATOM 2325 N N . GLN B 1 95 ? 37.564 -30.078 25.935 1.00 55.30 95 GLN B N 1
ATOM 2326 C CA . GLN B 1 95 ? 36.414 -30.803 25.405 1.00 55.86 95 GLN B CA 1
ATOM 2327 C C . GLN B 1 95 ? 35.882 -30.172 24.122 1.00 56.47 95 GLN B C 1
ATOM 2328 O O . GLN B 1 95 ? 35.032 -30.756 23.444 1.00 55.99 95 GLN B O 1
ATOM 2334 N N . CYS B 1 96 ? 36.392 -28.984 23.795 1.00 57.55 96 CYS B N 1
ATOM 2335 C CA . CYS B 1 96 ? 36.142 -28.346 22.507 1.00 58.42 96 CYS B CA 1
ATOM 2336 C C . CYS B 1 96 ? 34.658 -28.350 22.122 1.00 58.35 96 CYS B C 1
ATOM 2337 O O . CYS B 1 96 ? 34.301 -28.616 20.969 1.00 59.21 96 CYS B O 1
ATOM 2340 N N . THR B 1 97 ? 33.793 -28.079 23.094 1.00 58.01 97 THR B N 1
ATOM 2341 C CA . THR B 1 97 ? 32.370 -27.897 22.812 1.00 58.75 97 THR B CA 1
ATOM 2342 C C . THR B 1 97 ? 31.985 -26.510 23.288 1.00 58.77 97 THR B C 1
ATOM 2343 O O . THR B 1 97 ? 31.941 -26.267 24.495 1.00 60.07 97 THR B O 1
ATOM 2347 N N . PHE B 1 98 ? 31.714 -25.605 22.350 1.00 57.97 98 PHE B N 1
ATOM 2348 C CA . PHE B 1 98 ? 31.618 -24.185 22.672 1.00 57.48 98 PHE B CA 1
ATOM 2349 C C . PHE B 1 98 ? 30.348 -23.875 23.469 1.00 57.29 98 PHE B C 1
ATOM 2350 O O . PHE B 1 98 ? 29.295 -23.622 22.905 1.00 58.03 98 PHE B O 1
ATOM 2352 N N . GLU B 1 99 ? 30.463 -23.934 24.790 1.00 57.01 99 GLU B N 1
ATOM 2353 C CA . GLU B 1 99 ? 29.366 -23.630 25.711 1.00 56.51 99 GLU B CA 1
ATOM 2354 C C . GLU B 1 99 ? 29.919 -23.605 27.144 1.00 56.31 99 GLU B C 1
ATOM 2355 O O . GLU B 1 99 ? 31.041 -24.044 27.386 1.00 55.28 99 GLU B O 1
ATOM 2356 N N . HIS B 1 100 ? 29.148 -23.074 28.088 1.00 57.39 100 HIS B N 1
ATOM 2357 C CA . HIS B 1 100 ? 29.541 -23.094 29.504 1.00 57.81 100 HIS B CA 1
ATOM 2358 C C . HIS B 1 100 ? 29.317 -24.494 30.102 1.00 57.47 100 HIS B C 1
ATOM 2359 O O . HIS B 1 100 ? 28.265 -25.101 29.882 1.00 58.09 100 HIS B O 1
ATOM 2366 N N . ASP B 1 101 ? 30.278 -24.998 30.873 1.00 56.39 101 ASP B N 1
ATOM 2367 C CA . ASP B 1 101 ? 30.101 -26.292 31.549 1.00 56.31 101 ASP B CA 1
ATOM 2368 C C . ASP B 1 101 ? 29.024 -26.208 32.641 1.00 56.22 101 ASP B C 1
ATOM 2369 O O . ASP B 1 101 ? 28.679 -25.121 33.103 1.00 55.08 101 ASP B O 1
ATOM 2374 N N . ALA B 1 102 ? 28.500 -27.366 33.043 1.00 56.70 102 ALA B N 1
ATOM 2375 C CA . ALA B 1 102 ? 27.401 -27.430 34.015 1.00 56.88 102 ALA B CA 1
ATOM 2376 C C . ALA B 1 102 ? 27.805 -26.845 35.362 1.00 57.42 102 ALA B C 1
ATOM 2377 O O . ALA B 1 102 ? 27.045 -26.092 35.970 1.00 57.32 102 ALA B O 1
ATOM 2379 N N . CYS B 1 103 ? 29.001 -27.205 35.823 1.00 58.37 103 CYS B N 1
ATOM 2380 C CA . CYS B 1 103 ? 29.571 -26.639 37.044 1.00 58.09 103 CYS B CA 1
ATOM 2381 C C . CYS B 1 103 ? 31.092 -26.725 37.063 1.00 57.64 103 CYS B C 1
ATOM 2382 O O . CYS B 1 103 ? 31.675 -27.711 36.588 1.00 57.88 103 CYS B O 1
ATOM 2385 N N . ARG B 1 104 ? 31.718 -25.708 37.657 1.00 56.99 104 ARG B N 1
ATOM 2386 C CA . ARG B 1 104 ? 33.175 -25.631 37.754 1.00 56.92 104 ARG B CA 1
ATOM 2387 C C . ARG B 1 104 ? 33.675 -25.137 39.106 1.00 56.68 104 ARG B C 1
ATOM 2388 O O . ARG B 1 104 ? 34.823 -24.704 39.212 1.00 57.11 104 ARG B O 1
ATOM 2396 N N . ASN B 1 105 ? 32.838 -25.216 40.136 1.00 56.18 105 ASN B N 1
ATOM 2397 C CA . ASN B 1 105 ? 33.130 -24.556 41.407 1.00 56.17 105 ASN B CA 1
ATOM 2398 C C . ASN B 1 105 ? 34.267 -25.200 42.198 1.00 55.77 105 ASN B C 1
ATOM 2399 O O . ASN B 1 105 ? 34.739 -26.283 41.861 1.00 55.54 105 ASN B O 1
ATOM 2404 N N . VAL B 1 106 ? 34.712 -24.504 43.239 1.00 55.57 106 VAL B N 1
ATOM 2405 C CA . VAL B 1 106 ? 35.801 -24.969 44.099 1.00 55.77 106 VAL B CA 1
ATOM 2406 C C . VAL B 1 106 ? 35.409 -24.859 45.569 1.00 56.06 106 VAL B C 1
ATOM 2407 O O . VAL B 1 106 ? 34.397 -24.232 45.902 1.00 56.32 106 VAL B O 1
ATOM 2411 N N . GLU B 1 107 ? 36.213 -25.453 46.449 1.00 55.98 107 GLU B N 1
ATOM 2412 C CA . GLU B 1 107 ? 35.914 -25.424 47.884 1.00 56.07 107 GLU B CA 1
ATOM 2413 C C . GLU B 1 107 ? 35.721 -23.989 48.390 1.00 55.67 107 GLU B C 1
ATOM 2414 O O . GLU B 1 107 ? 34.867 -23.739 49.238 1.00 55.90 107 GLU B O 1
ATOM 2416 N N . ARG B 1 108 ? 36.483 -23.045 47.847 1.00 55.16 108 ARG B N 1
ATOM 2417 C CA . ARG B 1 108 ? 36.462 -21.676 48.354 1.00 55.45 108 ARG B CA 1
ATOM 2418 C C . ARG B 1 108 ? 35.221 -20.870 47.980 1.00 55.74 108 ARG B C 1
ATOM 2419 O O . ARG B 1 108 ? 34.728 -20.092 48.793 1.00 55.86 108 ARG B O 1
ATOM 2427 N N . PHE B 1 109 ? 34.722 -21.039 46.760 1.00 56.00 109 PHE B N 1
ATOM 2428 C CA . PHE B 1 109 ? 33.646 -20.181 46.261 1.00 56.20 109 PHE B CA 1
ATOM 2429 C C . PHE B 1 109 ? 33.045 -20.705 44.970 1.00 56.38 109 PHE B C 1
ATOM 2430 O O . PHE B 1 109 ? 33.638 -21.551 44.294 1.00 56.82 109 PHE B O 1
ATOM 2438 N N . ALA B 1 110 ? 31.872 -20.186 44.623 1.00 56.45 110 ALA B N 1
ATOM 2439 C CA . ALA B 1 110 ? 31.304 -20.431 43.313 1.00 56.66 110 ALA B CA 1
ATOM 2440 C C . ALA B 1 110 ? 32.241 -19.774 42.311 1.00 56.90 110 ALA B C 1
ATOM 2441 O O . ALA B 1 110 ? 32.875 -18.758 42.614 1.00 56.85 110 ALA B O 1
ATOM 2443 N N . VAL B 1 111 ? 32.351 -20.374 41.132 1.00 57.03 111 VAL B N 1
ATOM 2444 C CA . VAL B 1 111 ? 33.262 -19.879 40.109 1.00 56.96 111 VAL B CA 1
ATOM 2445 C C . VAL B 1 111 ? 32.461 -19.409 38.907 1.00 56.68 111 VAL B C 1
ATOM 2446 O O . VAL B 1 111 ? 31.516 -20.077 38.495 1.00 56.61 111 VAL B O 1
ATOM 2450 N N . GLY B 1 112 ? 32.828 -18.242 38.380 1.00 56.48 112 GLY B N 1
ATOM 2451 C CA . GLY B 1 112 ? 32.215 -17.697 37.175 1.00 56.63 112 GLY B CA 1
ATOM 2452 C C . GLY B 1 112 ? 32.978 -18.153 35.955 1.00 56.41 112 GLY B C 1
ATOM 2453 O O . GLY B 1 112 ? 33.989 -18.834 36.081 1.00 57.18 112 GLY B O 1
ATOM 2454 N N . GLN B 1 113 ? 32.506 -17.783 34.770 1.00 56.45 113 GLN B N 1
ATOM 2455 C CA . GLN B 1 113 ? 33.148 -18.232 33.537 1.00 56.44 113 GLN B CA 1
ATOM 2456 C C . GLN B 1 113 ? 32.897 -17.309 32.355 1.00 56.53 113 GLN B C 1
ATOM 2457 O O . GLN B 1 113 ? 31.801 -16.786 32.193 1.00 56.69 113 GLN B O 1
ATOM 2463 N N . ASN B 1 114 ? 33.932 -17.109 31.544 1.00 56.83 114 ASN B N 1
ATOM 2464 C CA . ASN B 1 114 ? 33.805 -16.473 30.234 1.00 57.26 114 ASN B CA 1
ATOM 2465 C C . ASN B 1 114 ? 34.360 -17.393 29.144 1.00 57.33 114 ASN B C 1
ATOM 2466 O O . ASN B 1 114 ? 35.356 -18.089 29.356 1.00 57.67 114 ASN B O 1
ATOM 2471 N N . ILE B 1 115 ? 33.716 -17.385 27.981 1.00 56.96 115 ILE B N 1
ATOM 2472 C CA . ILE B 1 115 ? 34.070 -18.263 26.875 1.00 56.72 115 ILE B CA 1
ATOM 2473 C C . ILE B 1 115 ? 34.307 -17.441 25.614 1.00 56.76 115 ILE B C 1
ATOM 2474 O O . ILE B 1 115 ? 33.617 -16.444 25.369 1.00 56.83 115 ILE B O 1
ATOM 2479 N N . ALA B 1 116 ? 35.277 -17.877 24.816 1.00 56.22 116 ALA B N 1
ATOM 2480 C CA . ALA B 1 116 ? 35.520 -17.315 23.495 1.00 55.51 116 ALA B CA 1
ATOM 2481 C C . ALA B 1 116 ? 36.069 -18.399 22.573 1.00 55.79 116 ALA B C 1
ATOM 2482 O O . ALA B 1 116 ? 36.745 -19.320 23.028 1.00 56.90 116 ALA B O 1
ATOM 2484 N N . ALA B 1 117 ? 35.758 -18.296 21.285 1.00 55.64 117 ALA B N 1
ATOM 2485 C CA . ALA B 1 117 ? 36.369 -19.137 20.255 1.00 55.11 117 ALA B CA 1
ATOM 2486 C C . ALA B 1 117 ? 36.424 -18.331 18.967 1.00 55.35 117 ALA B C 1
ATOM 2487 O O . ALA B 1 117 ? 35.481 -17.614 18.657 1.00 55.45 117 ALA B O 1
ATOM 2489 N N . THR B 1 118 ? 37.531 -18.413 18.238 1.00 55.84 118 THR B N 1
ATOM 2490 C CA . THR B 1 118 ? 37.668 -17.680 16.985 1.00 56.59 118 THR B CA 1
ATOM 2491 C C . THR B 1 118 ? 38.300 -18.572 15.946 1.00 56.34 118 THR B C 1
ATOM 2492 O O . THR B 1 118 ? 39.029 -19.487 16.282 1.00 56.17 118 THR B O 1
ATOM 2496 N N . SER B 1 119 ? 38.038 -18.284 14.681 1.00 57.50 119 SER B N 1
ATOM 2497 C CA . SER B 1 119 ? 38.554 -19.098 13.596 1.00 58.93 119 SER B CA 1
ATOM 2498 C C . SER B 1 119 ? 39.604 -18.315 12.801 1.00 60.71 119 SER B C 1
ATOM 2499 O O . SER B 1 119 ? 39.330 -17.247 12.263 1.00 61.54 119 SER B O 1
ATOM 2502 N N . SER B 1 120 ? 40.823 -18.852 12.787 1.00 63.64 120 SER B N 1
ATOM 2503 C CA . SER B 1 120 ? 42.027 -18.139 12.341 1.00 64.97 120 SER B CA 1
ATOM 2504 C C . SER B 1 120 ? 42.448 -18.608 10.954 1.00 65.24 120 SER B C 1
ATOM 2505 O O . SER B 1 120 ? 41.628 -19.153 10.220 1.00 65.00 120 SER B O 1
ATOM 2508 N N . SER B 1 121 ? 43.721 -18.372 10.614 1.00 65.82 121 SER B N 1
ATOM 2509 C CA . SER B 1 121 ? 44.340 -18.829 9.361 1.00 65.86 121 SER B CA 1
ATOM 2510 C C . SER B 1 121 ? 45.846 -19.045 9.551 1.00 65.50 121 SER B C 1
ATOM 2511 O O . SER B 1 121 ? 46.566 -19.359 8.599 1.00 64.72 121 SER B O 1
ATOM 2514 N N . LYS B 1 125 ? 46.941 -15.743 13.179 1.00 54.13 125 LYS B N 1
ATOM 2515 C CA . LYS B 1 125 ? 46.522 -16.297 14.457 1.00 54.52 125 LYS B CA 1
ATOM 2516 C C . LYS B 1 125 ? 45.621 -15.303 15.193 1.00 55.49 125 LYS B C 1
ATOM 2517 O O . LYS B 1 125 ? 45.241 -14.266 14.644 1.00 55.17 125 LYS B O 1
ATOM 2519 N N . SER B 1 126 ? 45.262 -15.640 16.428 1.00 56.61 126 SER B N 1
ATOM 2520 C CA . SER B 1 126 ? 44.434 -14.773 17.269 1.00 57.01 126 SER B CA 1
ATOM 2521 C C . SER B 1 126 ? 44.871 -14.871 18.736 1.00 57.38 126 SER B C 1
ATOM 2522 O O . SER B 1 126 ? 45.053 -15.972 19.266 1.00 58.00 126 SER B O 1
ATOM 2525 N N . THR B 1 127 ? 45.047 -13.718 19.381 1.00 56.87 127 THR B N 1
ATOM 2526 C CA . THR B 1 127 ? 45.475 -13.675 20.775 1.00 56.67 127 THR B CA 1
ATOM 2527 C C . THR B 1 127 ? 44.266 -13.729 21.707 1.00 56.93 127 THR B C 1
ATOM 2528 O O . THR B 1 127 ? 43.174 -13.330 21.312 1.00 57.69 127 THR B O 1
ATOM 2532 N N . PRO B 1 128 ? 44.440 -14.261 22.931 1.00 56.22 128 PRO B N 1
ATOM 2533 C CA . PRO B 1 128 ? 43.424 -14.115 23.969 1.00 56.22 128 PRO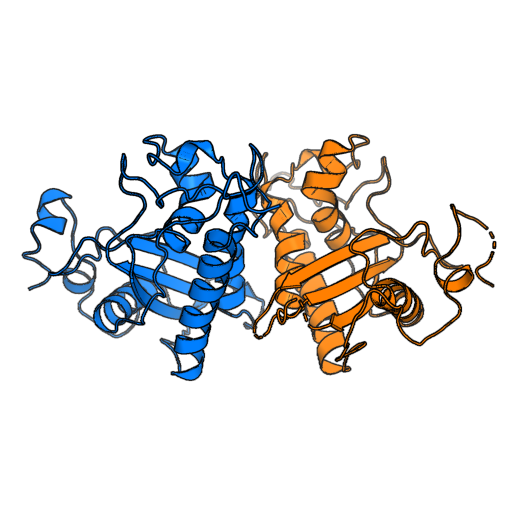 B CA 1
ATOM 2534 C C . PRO B 1 128 ? 43.046 -12.660 24.271 1.00 56.24 128 PRO B C 1
ATOM 2535 O O . PRO B 1 128 ? 41.866 -12.357 24.490 1.00 56.98 128 PRO B O 1
ATOM 2539 N N . ASN B 1 129 ? 44.032 -11.769 24.282 1.00 55.80 129 ASN B N 1
ATOM 2540 C CA . ASN B 1 129 ? 43.750 -10.356 24.508 1.00 55.87 129 ASN B CA 1
ATOM 2541 C C . ASN B 1 129 ? 42.666 -9.872 23.557 1.00 55.69 129 ASN B C 1
ATOM 2542 O O . ASN B 1 129 ? 41.796 -9.095 23.952 1.00 55.52 129 ASN B O 1
ATOM 2547 N N . GLU B 1 130 ? 42.729 -10.331 22.304 1.00 55.43 130 GLU B N 1
ATOM 2548 C CA . GLU B 1 130 ? 41.708 -10.002 21.309 1.00 55.53 130 GLU B CA 1
ATOM 2549 C C . GLU B 1 130 ? 40.357 -10.483 21.815 1.00 55.32 130 GLU B C 1
ATOM 2550 O O . GLU B 1 130 ? 39.396 -9.715 21.871 1.00 55.99 130 GLU B O 1
ATOM 2556 N N . MET B 1 131 ? 40.294 -11.746 22.220 1.00 54.83 131 MET B N 1
ATOM 2557 C CA . MET B 1 131 ? 39.040 -12.334 22.688 1.00 54.95 131 MET B CA 1
ATOM 2558 C C . MET B 1 131 ? 38.503 -11.686 23.960 1.00 54.63 131 MET B C 1
ATOM 2559 O O . MET B 1 131 ? 37.291 -11.580 24.130 1.00 54.08 131 MET B O 1
ATOM 2564 N N . ILE B 1 132 ? 39.403 -11.233 24.831 1.00 54.63 132 ILE B N 1
ATOM 2565 C CA . ILE B 1 132 ? 39.012 -10.524 26.059 1.00 54.61 132 ILE B CA 1
ATOM 2566 C C . ILE B 1 132 ? 38.426 -9.146 25.755 1.00 53.85 132 ILE B C 1
ATOM 2567 O O . ILE B 1 132 ? 37.429 -8.743 26.343 1.00 52.72 132 ILE B O 1
ATOM 2572 N N . LEU B 1 133 ? 39.060 -8.427 24.839 1.00 54.02 133 LEU B N 1
ATOM 2573 C CA . LEU B 1 133 ? 38.554 -7.130 24.420 1.00 54.35 133 LEU B CA 1
ATOM 2574 C C . LEU B 1 133 ? 37.149 -7.264 23.881 1.00 54.24 133 LEU B C 1
ATOM 2575 O O . LEU B 1 133 ? 36.328 -6.361 24.050 1.00 54.83 133 LEU B O 1
ATOM 2580 N N . LEU B 1 134 ? 36.868 -8.388 23.235 1.00 53.73 134 LEU B N 1
ATOM 2581 C CA . LEU B 1 134 ? 35.538 -8.608 22.687 1.00 54.02 134 LEU B CA 1
ATOM 2582 C C . LEU B 1 134 ? 34.501 -8.875 23.789 1.00 54.09 134 LEU B C 1
ATOM 2583 O O . LEU B 1 134 ? 33.353 -8.469 23.672 1.00 54.36 134 LEU B O 1
ATOM 2588 N N . TRP B 1 135 ? 34.914 -9.539 24.861 1.00 54.32 135 TRP B N 1
ATOM 2589 C CA . TRP B 1 135 ? 34.060 -9.708 26.038 1.00 54.35 135 TRP B CA 1
ATOM 2590 C C . TRP B 1 135 ? 33.721 -8.357 26.623 1.00 54.58 135 TRP B C 1
ATOM 2591 O O . TRP B 1 135 ? 32.564 -8.053 26.900 1.00 53.94 135 TRP B O 1
ATOM 2602 N N . TYR B 1 136 ? 34.770 -7.567 26.818 1.00 55.32 136 TYR B N 1
ATOM 2603 C CA . TYR B 1 136 ? 34.667 -6.228 27.382 1.00 55.57 136 TYR B CA 1
ATOM 2604 C C . TYR B 1 136 ? 33.835 -5.303 26.513 1.00 55.60 136 TYR B C 1
ATOM 2605 O O . TYR B 1 136 ? 33.134 -4.432 27.028 1.00 55.46 136 TYR B O 1
ATOM 2614 N N . ASN B 1 137 ? 33.906 -5.498 25.199 1.00 55.51 137 ASN B N 1
ATOM 2615 C CA . ASN B 1 137 ? 33.197 -4.633 24.270 1.00 55.65 137 ASN B CA 1
ATOM 2616 C C . ASN B 1 137 ? 31.667 -4.689 24.421 1.00 55.80 137 ASN B C 1
ATOM 2617 O O . ASN B 1 137 ? 30.951 -3.896 23.809 1.00 55.38 137 ASN B O 1
ATOM 2622 N N . GLU B 1 138 ? 31.172 -5.617 25.239 1.00 56.19 138 GLU B N 1
ATOM 2623 C CA . GLU B 1 138 ? 29.752 -5.647 25.622 1.00 56.36 138 GLU B CA 1
ATOM 2624 C C . GLU B 1 138 ? 29.312 -4.387 26.373 1.00 55.61 138 GLU B C 1
ATOM 2625 O O . GLU B 1 138 ? 28.110 -4.128 26.493 1.00 54.93 138 GLU B O 1
ATOM 2631 N N . VAL B 1 139 ? 30.286 -3.613 26.867 1.00 55.23 139 VAL B N 1
ATOM 2632 C CA . VAL B 1 139 ? 30.023 -2.382 27.620 1.00 54.42 139 VAL B CA 1
ATOM 2633 C C . VAL B 1 139 ? 29.273 -1.347 26.777 1.00 54.86 139 VAL B C 1
ATOM 2634 O O . VAL B 1 139 ? 28.596 -0.472 27.321 1.00 54.26 139 VAL B O 1
ATOM 2638 N N . LYS B 1 140 ? 29.400 -1.464 25.451 1.00 55.43 140 LYS B N 1
ATOM 2639 C CA . LYS B 1 140 ? 28.574 -0.716 24.487 1.00 55.19 140 LYS B CA 1
ATOM 2640 C C . LYS B 1 140 ? 27.088 -0.832 24.802 1.00 55.23 140 LYS B C 1
ATOM 2641 O O . LYS B 1 140 ? 26.337 0.124 24.629 1.00 55.20 140 LYS B O 1
ATOM 2647 N N . ASP B 1 141 ? 26.673 -2.024 25.224 1.00 55.57 141 ASP B N 1
ATOM 2648 C CA . ASP B 1 141 ? 25.273 -2.310 25.522 1.00 55.83 141 ASP B CA 1
ATOM 2649 C C . ASP B 1 141 ? 24.958 -2.304 27.022 1.00 55.79 141 ASP B C 1
ATOM 2650 O O . ASP B 1 141 ? 23.918 -2.812 27.437 1.00 55.70 141 ASP B O 1
ATOM 2655 N N . PHE B 1 142 ? 25.830 -1.728 27.841 1.00 55.59 142 PHE B N 1
ATOM 2656 C CA . PHE B 1 142 ? 25.598 -1.741 29.270 1.00 55.31 142 PHE B CA 1
ATOM 2657 C C . PHE B 1 142 ? 24.915 -0.468 29.802 1.00 55.36 142 PHE B C 1
ATOM 2658 O O . PHE B 1 142 ? 25.139 0.641 29.323 1.00 55.31 142 PHE B O 1
ATOM 2666 N N . ASP B 1 143 ? 24.091 -0.658 30.825 1.00 55.65 143 ASP B N 1
ATOM 2667 C CA . ASP B 1 143 ? 23.322 0.403 31.448 1.00 55.45 143 ASP B CA 1
ATOM 2668 C C . ASP B 1 143 ? 23.860 0.682 32.853 1.00 55.08 143 ASP B C 1
ATOM 2669 O O . ASP B 1 143 ? 23.927 -0.221 33.681 1.00 55.07 143 ASP B O 1
ATOM 2674 N N . ASN B 1 144 ? 24.241 1.933 33.107 1.00 54.94 144 ASN B N 1
ATOM 2675 C CA . ASN B 1 144 ? 24.571 2.422 34.453 1.00 55.11 144 ASN B CA 1
ATOM 2676 C C . ASN B 1 144 ? 23.743 1.771 35.553 1.00 55.36 144 ASN B C 1
ATOM 2677 O O . ASN B 1 144 ? 24.278 1.313 36.558 1.00 55.29 144 ASN B O 1
ATOM 2682 N N . ARG B 1 145 ? 22.426 1.760 35.350 1.00 55.35 145 ARG B N 1
ATOM 2683 C CA . ARG B 1 145 ? 21.466 1.351 36.370 1.00 55.35 145 ARG B CA 1
ATOM 2684 C C . ARG B 1 145 ? 21.561 -0.094 36.830 1.00 55.35 145 ARG B C 1
ATOM 2685 O O . ARG B 1 145 ? 20.909 -0.461 37.810 1.00 55.70 145 ARG B O 1
ATOM 2693 N N . TRP B 1 146 ? 22.339 -0.918 36.133 1.00 55.03 146 TRP B N 1
ATOM 2694 C CA . TRP B 1 146 ? 22.494 -2.318 36.519 1.00 55.09 146 TRP B CA 1
ATOM 2695 C C . TRP B 1 146 ? 23.676 -2.562 37.461 1.00 55.04 146 TRP B C 1
ATOM 2696 O O . TRP B 1 146 ? 23.893 -3.695 37.902 1.00 55.59 146 TRP B O 1
ATOM 2707 N N . ILE B 1 147 ? 24.424 -1.510 37.784 1.00 54.77 147 ILE B N 1
ATOM 2708 C CA . ILE B 1 147 ? 25.657 -1.659 38.554 1.00 54.81 147 ILE B CA 1
ATOM 2709 C C . ILE B 1 147 ? 25.368 -2.035 40.001 1.00 54.98 147 ILE B C 1
ATOM 2710 O O . ILE B 1 147 ? 25.942 -2.987 40.523 1.00 54.39 147 ILE B O 1
ATOM 2715 N N . SER B 1 148 ? 24.465 -1.297 40.638 1.00 55.74 148 SER B N 1
ATOM 2716 C CA . SER B 1 148 ? 24.241 -1.440 42.078 1.00 56.46 148 SER B CA 1
ATOM 2717 C C . SER B 1 148 ? 23.482 -2.709 42.442 1.00 56.64 148 SER B C 1
ATOM 2718 O O . SER B 1 148 ? 23.571 -3.177 43.575 1.00 57.53 148 SER B O 1
ATOM 2721 N N . SER B 1 149 ? 22.709 -3.253 41.511 1.00 56.75 149 SER B N 1
ATOM 2722 C CA . SER B 1 149 ? 22.085 -4.553 41.743 1.00 56.89 149 SER B CA 1
ATOM 2723 C C . SER B 1 149 ? 21.943 -5.283 40.417 1.00 57.05 149 SER B C 1
ATOM 2724 O O . SER B 1 149 ? 21.250 -4.814 39.514 1.00 57.05 149 SER B O 1
ATOM 2727 N N . PHE B 1 150 ? 22.613 -6.425 40.305 1.00 57.27 150 PHE B N 1
ATOM 2728 C CA . PHE B 1 150 ? 22.630 -7.181 39.065 1.00 57.57 150 PHE B CA 1
ATOM 2729 C C . PHE B 1 150 ? 21.227 -7.681 38.729 1.00 58.15 150 PHE B C 1
ATOM 2730 O O . PHE B 1 150 ? 20.568 -8.257 39.595 1.00 58.87 150 PHE B O 1
ATOM 2738 N N . PRO B 1 151 ? 20.753 -7.434 37.483 1.00 58.37 151 PRO B N 1
ATOM 2739 C CA . PRO B 1 151 ? 19.400 -7.852 37.076 1.00 58.03 151 PRO B CA 1
ATOM 2740 C C . PRO B 1 151 ? 19.175 -9.369 36.975 1.00 58.02 151 PRO B C 1
ATOM 2741 O O . PRO B 1 151 ? 20.124 -10.143 36.787 1.00 56.70 151 PRO B O 1
ATOM 2745 N N . SER B 1 152 ? 17.903 -9.757 37.106 1.00 58.71 152 SER B N 1
ATOM 2746 C CA . SER B 1 152 ? 17.460 -11.148 36.992 1.00 58.86 152 SER B CA 1
ATOM 2747 C C . SER B 1 152 ? 17.263 -11.554 35.526 1.00 59.04 152 SER B C 1
ATOM 2748 O O . SER B 1 152 ? 17.396 -12.729 35.182 1.00 59.31 152 SER B O 1
ATOM 2750 N N . ASP B 1 153 ? 16.949 -10.576 34.674 1.00 58.86 153 ASP B N 1
ATOM 2751 C CA . ASP B 1 153 ? 16.664 -10.819 33.255 1.00 58.48 153 ASP B CA 1
ATOM 2752 C C . ASP B 1 153 ? 17.825 -11.545 32.567 1.00 57.94 153 ASP B C 1
ATOM 2753 O O . ASP B 1 153 ? 18.992 -11.231 32.790 1.00 57.85 153 ASP B O 1
ATOM 2758 N N . ASP B 1 154 ? 17.484 -12.523 31.735 1.00 57.57 154 ASP B N 1
ATOM 2759 C CA . ASP B 1 154 ? 18.475 -13.375 31.084 1.00 57.30 154 ASP B CA 1
ATOM 2760 C C . ASP B 1 154 ? 18.906 -12.800 29.731 1.00 57.28 154 ASP B C 1
ATOM 2761 O O . ASP B 1 154 ? 20.066 -12.949 29.327 1.00 57.03 154 ASP B O 1
ATOM 2766 N N . ASN B 1 155 ? 17.970 -12.150 29.034 1.00 56.97 155 ASN B N 1
ATOM 2767 C CA . ASN B 1 155 ? 18.310 -11.355 27.859 1.00 56.89 155 ASN B CA 1
ATOM 2768 C C . ASN B 1 155 ? 19.519 -10.487 28.189 1.00 56.61 155 ASN B C 1
ATOM 2769 O O . ASN B 1 155 ? 20.475 -10.409 27.411 1.00 56.07 155 ASN B O 1
ATOM 2771 N N . ILE B 1 156 ? 19.475 -9.878 29.376 1.00 56.48 156 ILE B N 1
ATOM 2772 C CA . ILE B 1 156 ? 20.524 -8.978 29.842 1.00 56.01 156 ILE B CA 1
ATOM 2773 C C . ILE B 1 156 ? 21.790 -9.753 30.157 1.00 55.87 156 ILE B C 1
ATOM 2774 O O . ILE B 1 156 ? 22.880 -9.371 29.719 1.00 56.61 156 ILE B O 1
ATOM 2779 N N . LEU B 1 157 ? 21.647 -10.856 30.890 1.00 55.62 157 LEU B N 1
ATOM 2780 C CA . LEU B 1 157 ? 22.806 -11.670 31.274 1.00 55.76 157 LEU B CA 1
ATOM 2781 C C . LEU B 1 157 ? 23.541 -12.245 30.053 1.00 55.50 157 LEU B C 1
ATOM 2782 O O . LEU B 1 157 ? 24.681 -12.678 30.155 1.00 55.60 157 LEU B O 1
ATOM 2787 N N . MET B 1 158 ? 22.874 -12.233 28.903 1.00 55.39 158 MET B N 1
ATOM 2788 C CA . MET B 1 158 ? 23.473 -12.620 27.626 1.00 55.53 158 MET B CA 1
ATOM 2789 C C . MET B 1 158 ? 24.093 -11.443 26.883 1.00 53.11 158 MET B C 1
ATOM 2790 O O . MET B 1 158 ? 25.120 -11.595 26.234 1.00 53.62 158 MET B O 1
ATOM 2795 N N . LYS B 1 159 ? 23.439 -10.285 26.940 1.00 51.26 159 LYS B N 1
ATOM 2796 C CA . LYS B 1 159 ? 23.926 -9.097 26.244 1.00 50.46 159 LYS B CA 1
ATOM 2797 C C . LYS B 1 159 ? 25.239 -8.594 26.857 1.00 51.76 159 LYS B C 1
ATOM 2798 O O . LYS B 1 159 ? 26.160 -8.177 26.141 1.00 52.45 159 LYS B O 1
ATOM 2800 N N . VAL B 1 160 ? 25.325 -8.670 28.182 1.00 53.39 160 VAL B N 1
ATOM 2801 C CA . VAL B 1 160 ? 26.332 -7.929 28.933 1.00 54.41 160 VAL B CA 1
ATOM 2802 C C . VAL B 1 160 ? 27.073 -8.760 29.990 1.00 55.02 160 VAL B C 1
ATOM 2803 O O . VAL B 1 160 ? 27.949 -8.233 30.691 1.00 55.29 160 VAL B O 1
ATOM 2807 N N . GLY B 1 161 ? 26.758 -10.057 30.071 1.00 55.45 161 GLY B N 1
ATOM 2808 C CA . GLY B 1 161 ? 27.235 -10.918 31.162 1.00 55.13 161 GLY B CA 1
ATOM 2809 C C . GLY B 1 161 ? 28.728 -11.127 31.240 1.00 54.94 161 GLY B C 1
ATOM 2810 O O . GLY B 1 161 ? 29.278 -11.283 32.324 1.00 54.28 161 GLY B O 1
ATOM 2811 N N . HIS B 1 162 ? 29.387 -11.135 30.088 1.00 56.16 162 HIS B N 1
ATOM 2812 C CA . HIS B 1 162 ? 30.839 -11.298 30.038 1.00 56.70 162 HIS B CA 1
ATOM 2813 C C . HIS B 1 162 ? 31.588 -10.042 30.485 1.00 57.23 162 HIS B C 1
ATOM 2814 O O . HIS B 1 162 ? 32.615 -10.144 31.177 1.00 57.65 162 HIS B O 1
ATOM 2821 N N . TYR B 1 163 ? 31.084 -8.869 30.092 1.00 56.95 163 TYR B N 1
ATOM 2822 C CA . TYR B 1 163 ? 31.651 -7.606 30.562 1.00 56.65 163 TYR B CA 1
ATOM 2823 C C . TYR B 1 163 ? 31.510 -7.504 32.070 1.00 56.30 163 TYR B C 1
ATOM 2824 O O . TYR B 1 163 ? 32.487 -7.252 32.766 1.00 56.51 163 TYR B O 1
ATOM 2833 N N . THR B 1 164 ? 30.299 -7.719 32.573 1.00 56.05 164 THR B N 1
ATOM 2834 C CA . THR B 1 164 ? 30.040 -7.537 33.998 1.00 56.04 164 THR B CA 1
ATOM 2835 C C . THR B 1 164 ? 30.912 -8.452 34.853 1.00 56.11 164 THR B C 1
ATOM 2836 O O . THR B 1 164 ? 31.362 -8.042 35.921 1.00 56.64 164 THR B O 1
ATOM 2840 N N . GLN B 1 165 ? 31.170 -9.672 34.382 1.00 56.40 165 GLN B N 1
ATOM 2841 C CA . GLN B 1 165 ? 32.081 -10.582 35.094 1.00 56.80 165 GLN B CA 1
ATOM 2842 C C . GLN B 1 165 ? 33.508 -10.042 35.135 1.00 56.92 165 GLN B C 1
ATOM 2843 O O . GLN B 1 165 ? 34.168 -10.145 36.161 1.00 56.98 165 GLN B O 1
ATOM 2849 N N . ILE B 1 166 ? 33.977 -9.468 34.026 1.00 56.55 166 ILE B N 1
ATOM 2850 C CA . ILE B 1 166 ? 35.301 -8.834 33.991 1.00 56.08 166 ILE B CA 1
ATOM 2851 C C . ILE B 1 166 ? 35.475 -7.743 35.053 1.00 55.93 166 ILE B C 1
ATOM 2852 O O . ILE B 1 166 ? 36.510 -7.677 35.701 1.00 55.23 166 ILE B O 1
ATOM 2857 N N . VAL B 1 167 ? 34.463 -6.896 35.220 1.00 56.06 167 VAL B N 1
ATOM 2858 C CA . VAL B 1 167 ? 34.551 -5.738 36.112 1.00 56.05 167 VAL B CA 1
ATOM 2859 C C . VAL B 1 167 ? 33.911 -5.985 37.477 1.00 56.40 167 VAL B C 1
ATOM 2860 O O . VAL B 1 167 ? 33.577 -5.042 38.195 1.00 56.31 167 VAL B O 1
ATOM 2864 N N . TRP B 1 168 ? 33.765 -7.253 37.849 1.00 56.72 168 TRP B N 1
ATOM 2865 C CA . TRP B 1 168 ? 33.103 -7.613 39.103 1.00 56.87 168 TRP B CA 1
ATOM 2866 C C . TRP B 1 168 ? 34.044 -7.422 40.302 1.00 56.73 168 TRP B C 1
ATOM 2867 O O . TRP B 1 168 ? 34.913 -8.257 40.566 1.00 56.09 168 TRP B O 1
ATOM 2878 N N . ALA B 1 169 ? 33.851 -6.316 41.019 1.00 56.67 169 ALA B N 1
ATOM 2879 C CA . ALA B 1 169 ? 34.710 -5.924 42.141 1.00 56.47 169 ALA B CA 1
ATOM 2880 C C . ALA B 1 169 ? 35.069 -7.082 43.086 1.00 56.30 169 ALA B C 1
ATOM 2881 O O . ALA B 1 169 ? 36.244 -7.286 43.409 1.00 55.99 169 ALA B O 1
ATOM 2883 N N . LYS B 1 170 ? 34.062 -7.845 43.514 1.00 56.09 170 LYS B N 1
ATOM 2884 C CA . LYS B 1 170 ? 34.280 -8.940 44.481 1.00 55.60 170 LYS B CA 1
ATOM 2885 C C . LYS B 1 170 ? 35.134 -10.093 43.916 1.00 55.27 170 LYS B C 1
ATOM 2886 O O . LYS B 1 170 ? 35.732 -10.840 44.680 1.00 54.56 170 LYS B O 1
ATOM 2888 N N . THR B 1 171 ? 35.188 -10.235 42.590 1.00 55.90 171 THR B N 1
ATOM 2889 C CA . THR B 1 171 ? 36.030 -11.255 41.948 1.00 56.07 171 THR B CA 1
ATOM 2890 C C . THR B 1 171 ? 37.482 -10.810 42.037 1.00 56.48 171 THR B C 1
ATOM 2891 O O . THR B 1 171 ? 37.810 -9.678 41.667 1.00 57.05 171 THR B O 1
ATOM 2895 N N . THR B 1 172 ? 38.346 -11.694 42.533 1.00 56.22 172 THR B N 1
ATOM 2896 C CA . THR B 1 172 ? 39.761 -11.369 42.701 1.00 55.93 172 THR B CA 1
ATOM 2897 C C . THR B 1 172 ? 40.708 -12.400 42.104 1.00 56.36 172 THR B C 1
ATOM 2898 O O . THR B 1 172 ? 41.922 -12.197 42.131 1.00 56.91 172 THR B O 1
ATOM 2902 N N . LYS B 1 173 ? 40.168 -13.490 41.561 1.00 56.66 173 LYS B N 1
ATOM 2903 C CA . LYS B 1 173 ? 40.990 -14.598 41.074 1.00 56.78 173 LYS B CA 1
ATOM 2904 C C . LYS B 1 173 ? 40.547 -15.056 39.681 1.00 56.46 173 LYS B C 1
ATOM 2905 O O . LYS B 1 173 ? 39.351 -15.221 39.428 1.00 56.33 173 LYS B O 1
ATOM 2907 N N . ILE B 1 174 ? 41.514 -15.245 38.784 1.00 56.15 174 ILE B N 1
ATOM 2908 C CA . ILE B 1 174 ? 41.234 -15.754 37.441 1.00 56.23 174 ILE B CA 1
ATOM 2909 C C . ILE B 1 174 ? 42.127 -16.949 37.091 1.00 56.54 174 ILE B C 1
ATOM 2910 O O . ILE B 1 174 ? 43.291 -17.021 37.482 1.00 56.37 174 ILE B O 1
ATOM 2915 N N . GLY B 1 175 ? 41.552 -17.888 36.352 1.00 56.90 175 GLY B N 1
ATOM 2916 C CA . GLY B 1 175 ? 42.261 -19.068 35.900 1.00 57.14 175 GLY B CA 1
ATOM 2917 C C . GLY B 1 175 ? 41.658 -19.502 34.585 1.00 57.48 175 GLY B C 1
ATOM 2918 O O . GLY B 1 175 ? 40.469 -19.840 34.527 1.00 57.58 175 GLY B O 1
ATOM 2919 N N . CYS B 1 176 ? 42.467 -19.480 33.527 1.00 57.72 176 CYS B N 1
ATOM 2920 C CA . CYS B 1 176 ? 41.982 -19.787 32.185 1.00 57.99 176 CYS B CA 1
ATOM 2921 C C . CYS B 1 176 ? 42.624 -21.036 31.595 1.00 57.73 176 CYS B C 1
ATOM 2922 O O . CYS B 1 176 ? 43.626 -21.546 32.100 1.00 58.04 176 CYS B O 1
ATOM 2925 N N . GLY B 1 177 ? 42.011 -21.532 30.528 1.00 57.30 177 GLY B N 1
ATOM 2926 C CA . GLY B 1 177 ? 42.545 -22.652 29.775 1.00 56.95 177 GLY B CA 1
ATOM 2927 C C . GLY B 1 177 ? 42.260 -22.427 28.310 1.00 56.55 177 GLY B C 1
ATOM 2928 O O . GLY B 1 177 ? 41.342 -21.687 27.974 1.00 56.52 177 GLY B O 1
ATOM 2929 N N . ARG B 1 178 ? 43.042 -23.063 27.442 1.00 56.05 178 ARG B N 1
ATOM 2930 C CA . ARG B 1 178 ? 42.923 -22.852 26.012 1.00 55.82 178 ARG B CA 1
ATOM 2931 C C . ARG B 1 178 ? 43.421 -24.034 25.193 1.00 55.88 178 ARG B C 1
ATOM 2932 O O . ARG B 1 178 ? 44.310 -24.771 25.610 1.00 56.52 178 ARG B O 1
ATOM 2940 N N . ILE B 1 179 ? 42.829 -24.195 24.018 1.00 55.65 179 ILE B N 1
ATOM 2941 C CA . ILE B 1 179 ? 43.267 -25.182 23.062 1.00 55.21 179 ILE B CA 1
ATOM 2942 C C . ILE B 1 179 ? 42.998 -24.670 21.647 1.00 55.16 179 ILE B C 1
ATOM 2943 O O . ILE B 1 179 ? 42.136 -23.819 21.443 1.00 54.91 179 ILE B O 1
ATOM 2948 N N . MET B 1 180 ? 43.763 -25.173 20.684 1.00 55.21 180 MET B N 1
ATOM 2949 C CA . MET B 1 180 ? 43.506 -24.953 19.267 1.00 54.91 180 MET B CA 1
ATOM 2950 C C . MET B 1 180 ? 43.317 -26.293 18.587 1.00 55.54 180 MET B C 1
ATOM 2951 O O . MET B 1 180 ? 43.946 -27.278 18.973 1.00 55.73 180 MET B O 1
ATOM 2956 N N . PHE B 1 181 ? 42.453 -26.341 17.580 1.00 56.33 181 PHE B N 1
ATOM 2957 C CA . PHE B 1 181 ? 42.211 -27.587 16.849 1.00 56.84 181 PHE B CA 1
ATOM 2958 C C . PHE B 1 181 ? 41.781 -27.339 15.412 1.00 57.11 181 PHE B C 1
ATOM 2959 O O . PHE B 1 181 ? 40.723 -26.770 15.164 1.00 56.69 181 PHE B O 1
ATOM 2967 N N . LYS B 1 182 ? 42.645 -27.746 14.477 1.00 56.95 182 LYS B N 1
ATOM 2968 C CA . LYS B 1 182 ? 42.381 -27.626 13.040 1.00 56.89 182 LYS B CA 1
ATOM 2969 C C . LYS B 1 182 ? 41.243 -28.561 12.655 1.00 57.04 182 LYS B C 1
ATOM 2970 O O . LYS B 1 182 ? 41.157 -29.678 13.176 1.00 57.37 182 LYS B O 1
ATOM 2972 N N . GLU B 1 183 ? 40.371 -28.102 11.757 1.00 56.78 183 GLU B N 1
ATOM 2973 N N . ASP B 1 185 ? 37.508 -28.884 8.816 1.00 75.09 185 ASP B N 1
ATOM 2974 C CA . ASP B 1 185 ? 37.519 -28.451 7.416 1.00 75.26 185 ASP B CA 1
ATOM 2975 C C . ASP B 1 185 ? 38.744 -27.589 7.080 1.00 75.02 185 ASP B C 1
ATOM 2976 O O . ASP B 1 185 ? 38.656 -26.633 6.300 1.00 74.68 185 ASP B O 1
ATOM 2981 N N . ASN B 1 186 ? 39.882 -27.927 7.681 1.00 74.74 186 ASN B N 1
ATOM 2982 C CA . ASN B 1 186 ? 41.144 -27.215 7.437 1.00 74.74 186 ASN B CA 1
ATOM 2983 C C . ASN B 1 186 ? 41.176 -25.741 7.884 1.00 73.98 186 ASN B C 1
ATOM 2984 O O . ASN B 1 186 ? 42.132 -25.024 7.580 1.00 74.75 186 ASN B O 1
ATOM 2989 N N . TRP B 1 187 ? 40.133 -25.294 8.586 1.00 72.33 187 TRP B N 1
ATOM 2990 C CA . TRP B 1 187 ? 40.163 -24.035 9.326 1.00 70.47 187 TRP B CA 1
ATOM 2991 C C . TRP B 1 187 ? 40.608 -24.351 10.753 1.00 66.49 187 TRP B C 1
ATOM 2992 O O . TRP B 1 187 ? 40.457 -25.486 11.206 1.00 66.10 187 TRP B O 1
ATOM 3003 N N . THR B 1 188 ? 41.116 -23.342 11.461 1.00 61.44 188 THR B N 1
ATOM 3004 C CA . THR B 1 188 ? 41.684 -23.512 12.813 1.00 59.20 188 THR B CA 1
ATOM 3005 C C . THR B 1 188 ? 40.916 -22.770 13.909 1.00 58.10 188 THR B C 1
ATOM 3006 O O . THR B 1 188 ? 40.860 -21.543 13.911 1.00 58.06 188 THR B O 1
ATOM 3010 N N . LYS B 1 189 ? 40.355 -23.519 14.855 1.00 56.67 189 LYS B N 1
ATOM 3011 C CA . LYS B 1 189 ? 39.582 -22.931 15.929 1.00 56.44 189 LYS B CA 1
ATOM 3012 C C . LYS B 1 189 ? 40.497 -22.722 17.127 1.00 56.25 189 LYS B C 1
ATOM 3013 O O . LYS B 1 189 ? 41.343 -23.556 17.421 1.00 56.94 189 LYS B O 1
ATOM 3016 N N . HIS B 1 190 ? 40.325 -21.586 17.793 1.00 55.98 190 HIS B N 1
ATOM 3017 C CA . HIS B 1 190 ? 41.140 -21.184 18.914 1.00 56.04 190 HIS B CA 1
ATOM 3018 C C . HIS B 1 190 ? 40.162 -20.906 20.040 1.00 55.80 190 HIS B C 1
ATOM 3019 O O . HIS B 1 190 ? 39.393 -19.965 19.959 1.00 55.66 190 HIS B O 1
ATOM 3026 N N . TYR B 1 191 ? 40.194 -21.737 21.080 1.00 55.82 191 TYR B N 1
ATOM 3027 C CA . TYR B 1 191 ? 39.141 -21.798 22.104 1.00 54.81 191 TYR B CA 1
ATOM 3028 C C . TYR B 1 191 ? 39.685 -21.373 23.468 1.00 54.59 191 TYR B C 1
ATOM 3029 O O . TYR B 1 191 ? 40.634 -21.990 23.964 1.00 54.10 191 TYR B O 1
ATOM 3038 N N . LEU B 1 192 ? 39.092 -20.325 24.058 1.00 53.93 192 LEU B N 1
ATOM 3039 C CA . LEU B 1 192 ? 39.537 -19.771 25.350 1.00 53.74 192 LEU B CA 1
ATOM 3040 C C . LEU B 1 192 ? 38.444 -19.873 26.408 1.00 54.34 192 LEU B C 1
ATOM 3041 O O . LEU B 1 192 ? 37.321 -19.430 26.173 1.00 55.52 192 LEU B O 1
ATOM 3046 N N . VAL B 1 193 ? 38.779 -20.439 27.570 1.00 53.83 193 VAL B N 1
ATOM 3047 C CA . VAL B 1 193 ? 37.852 -20.524 28.709 1.00 53.83 193 VAL B CA 1
ATOM 3048 C C . VAL B 1 193 ? 38.481 -19.882 29.943 1.00 55.03 193 VAL B C 1
ATOM 3049 O O . VAL B 1 193 ? 39.501 -20.367 30.442 1.00 54.76 193 VAL B O 1
ATOM 3053 N N . CYS B 1 194 ? 37.869 -18.807 30.444 1.00 56.19 194 CYS B N 1
ATOM 3054 C CA . CYS B 1 194 ? 38.338 -18.180 31.681 1.00 57.22 194 CYS B CA 1
ATOM 3055 C C . CYS B 1 194 ? 37.362 -18.369 32.826 1.00 56.93 194 CYS B C 1
ATOM 3056 O O . CYS B 1 194 ? 36.180 -18.052 32.699 1.00 56.48 194 CYS B O 1
ATOM 3059 N N . ASN B 1 195 ? 37.879 -18.891 33.935 1.00 56.55 195 ASN B N 1
ATOM 3060 C CA . ASN B 1 195 ? 37.105 -19.053 35.146 1.00 56.52 195 ASN B CA 1
ATOM 3061 C C . ASN B 1 195 ? 37.500 -18.010 36.161 1.00 56.88 195 ASN B C 1
ATOM 3062 O O . ASN B 1 195 ? 38.674 -17.705 36.313 1.00 56.92 195 ASN B O 1
ATOM 3067 N N . TYR B 1 196 ? 36.502 -17.468 36.850 1.00 57.12 196 TYR B N 1
ATOM 3068 C CA . TYR B 1 196 ? 36.698 -16.363 37.777 1.00 57.15 196 TYR B CA 1
ATOM 3069 C C . TYR B 1 196 ? 36.237 -16.757 39.171 1.00 56.75 196 TYR B C 1
ATOM 3070 O O . TYR B 1 196 ? 35.250 -17.480 39.327 1.00 56.18 196 TYR B O 1
ATOM 3079 N N . GLY B 1 197 ? 36.947 -16.265 40.182 1.00 56.50 197 GLY B N 1
ATOM 3080 C CA . GLY B 1 197 ? 36.634 -16.584 41.571 1.00 56.44 197 GLY B CA 1
ATOM 3081 C C . GLY B 1 197 ? 36.802 -15.377 42.476 1.00 56.61 197 GLY B C 1
ATOM 3082 O O . GLY B 1 197 ? 37.802 -14.670 42.383 1.00 57.12 197 GLY B O 1
ATOM 3083 N N . PRO B 1 198 ? 35.812 -15.109 43.341 1.00 56.69 198 PRO B N 1
ATOM 3084 C CA . PRO B 1 198 ? 34.493 -15.738 43.401 1.00 56.66 198 PRO B CA 1
ATOM 3085 C C . PRO B 1 198 ? 33.625 -15.349 42.209 1.00 56.19 198 PRO B C 1
ATOM 3086 O O . PRO B 1 198 ? 33.853 -14.304 41.600 1.00 55.89 198 PRO B O 1
ATOM 3090 N N . ALA B 1 199 ? 32.640 -16.187 41.895 1.00 55.95 199 ALA B N 1
ATOM 3091 C CA . ALA B 1 199 ? 31.799 -15.990 40.721 1.00 55.69 199 ALA B CA 1
ATOM 3092 C C . ALA B 1 199 ? 31.077 -14.656 40.795 1.00 55.46 199 ALA B C 1
ATOM 3093 O O . ALA B 1 199 ? 30.538 -14.299 41.839 1.00 55.55 199 ALA B O 1
ATOM 3095 N N . GLY B 1 200 ? 31.088 -13.921 39.688 1.00 55.18 200 GLY B N 1
ATOM 3096 C CA . GLY B 1 200 ? 30.325 -12.690 39.566 1.00 55.27 200 GLY B CA 1
ATOM 3097 C C . GLY B 1 200 ? 28.916 -12.950 39.051 1.00 55.50 200 GLY B C 1
ATOM 3098 O O . GLY B 1 200 ? 28.416 -14.082 39.094 1.00 55.84 200 GLY B O 1
ATOM 3099 N N . ASN B 1 201 ? 28.284 -11.890 38.550 1.00 55.61 201 ASN B N 1
ATOM 3100 C CA . ASN B 1 201 ? 26.909 -11.938 38.051 1.00 55.41 201 ASN B CA 1
ATOM 3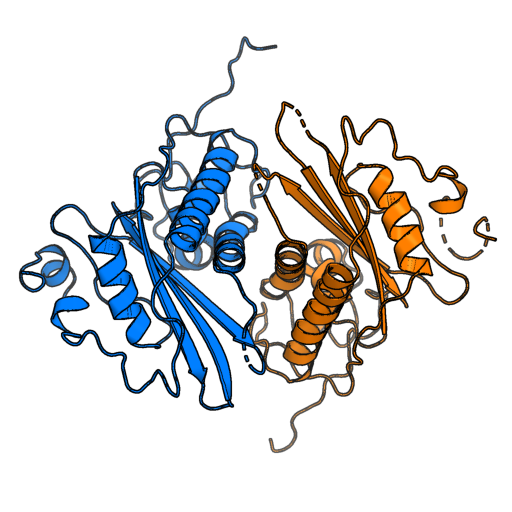101 C C . ASN B 1 201 ? 25.951 -12.600 39.033 1.00 54.64 201 ASN B C 1
ATOM 3102 O O . ASN B 1 201 ? 25.102 -13.382 38.642 1.00 53.87 201 ASN B O 1
ATOM 3107 N N . VAL B 1 202 ? 26.108 -12.277 40.311 1.00 54.67 202 VAL B N 1
ATOM 3108 C CA . VAL B 1 202 ? 25.210 -12.749 41.357 1.00 54.96 202 VAL B CA 1
ATOM 3109 C C . VAL B 1 202 ? 23.878 -11.994 41.297 1.00 55.59 202 VAL B C 1
ATOM 3110 O O . VAL B 1 202 ? 23.813 -10.789 41.574 1.00 55.94 202 VAL B O 1
ATOM 3114 N N . LEU B 1 203 ? 22.817 -12.713 40.940 1.00 55.67 203 LEU B N 1
ATOM 3115 C CA . LEU B 1 203 ? 21.509 -12.105 40.740 1.00 55.70 203 LEU B CA 1
ATOM 3116 C C . LEU B 1 203 ? 21.097 -11.305 41.974 1.00 55.45 203 LEU B C 1
ATOM 3117 O O . LEU B 1 203 ? 20.606 -11.874 42.940 1.00 55.78 203 LEU B O 1
ATOM 3119 N N . GLY B 1 204 ? 21.315 -9.991 41.942 1.00 55.65 204 GLY B N 1
ATOM 3120 C CA . GLY B 1 204 ? 20.926 -9.117 43.049 1.00 55.97 204 GLY B CA 1
ATOM 3121 C C . GLY B 1 204 ? 22.071 -8.288 43.590 1.00 56.48 204 GLY B C 1
ATOM 3122 O O . GLY B 1 204 ? 21.874 -7.139 44.001 1.00 56.37 204 GLY B O 1
ATOM 3123 N N . ALA B 1 205 ? 23.271 -8.865 43.593 1.00 57.20 205 ALA B N 1
ATOM 3124 C CA . ALA B 1 205 ? 24.457 -8.167 44.124 1.00 57.95 205 ALA B CA 1
ATOM 3125 C C . ALA B 1 205 ? 24.856 -6.968 43.266 1.00 58.10 205 ALA B C 1
ATOM 3126 O O . ALA B 1 205 ? 24.533 -6.907 42.085 1.00 58.62 205 ALA B O 1
ATOM 3128 N N . PRO B 1 206 ? 25.556 -6.005 43.868 1.00 58.29 206 PRO B N 1
ATOM 3129 C CA . PRO B 1 206 ? 26.180 -4.974 43.058 1.00 58.60 206 PRO B CA 1
ATOM 3130 C C . PRO B 1 206 ? 27.374 -5.530 42.287 1.00 59.05 206 PRO B C 1
ATOM 3131 O O . PRO B 1 206 ? 28.077 -6.428 42.775 1.00 59.92 206 PRO B O 1
ATOM 3135 N N . ILE B 1 207 ? 27.596 -4.982 41.096 1.00 58.48 207 ILE B N 1
ATOM 3136 C CA . ILE B 1 207 ? 28.773 -5.300 40.305 1.00 57.69 207 ILE B CA 1
ATOM 3137 C C . ILE B 1 207 ? 29.970 -4.662 41.004 1.00 57.63 207 ILE B C 1
ATOM 3138 O O . ILE B 1 207 ? 30.991 -5.307 41.213 1.00 57.52 207 ILE B O 1
ATOM 3143 N N . TYR B 1 208 ? 29.821 -3.394 41.377 1.00 58.15 208 TYR B N 1
ATOM 3144 C CA . TYR B 1 208 ? 30.798 -2.719 42.233 1.00 59.20 208 TYR B CA 1
ATOM 3145 C C . TYR B 1 208 ? 30.186 -1.538 43.021 1.00 59.40 208 TYR B C 1
ATOM 3146 O O . TYR B 1 208 ? 29.010 -1.183 42.826 1.00 58.60 208 TYR B O 1
ATOM 3155 N N . GLU B 1 209 ? 30.982 -0.952 43.920 1.00 59.69 209 GLU B N 1
ATOM 3156 C CA . GLU B 1 209 ? 30.522 0.174 44.736 1.00 60.94 209 GLU B CA 1
ATOM 3157 C C . GLU B 1 209 ? 30.759 1.488 44.001 1.00 60.57 209 GLU B C 1
ATOM 3158 O O . GLU B 1 209 ? 31.904 1.903 43.827 1.00 60.61 209 GLU B O 1
ATOM 3160 N N . ILE B 1 210 ? 29.676 2.137 43.580 1.00 60.11 210 ILE B N 1
ATOM 3161 C CA . ILE B 1 210 ? 29.783 3.366 42.810 1.00 60.13 210 ILE B CA 1
ATOM 3162 C C . ILE B 1 210 ? 30.370 4.477 43.669 1.00 61.79 210 ILE B C 1
ATOM 3163 O O . ILE B 1 210 ? 29.692 5.003 44.540 1.00 62.72 210 ILE B O 1
ATOM 3168 N N . LYS B 1 211 ? 31.639 4.809 43.449 1.00 63.54 211 LYS B N 1
ATOM 3169 C CA . LYS B 1 211 ? 32.213 6.049 43.993 1.00 64.79 211 LYS B CA 1
ATOM 3170 C C . LYS B 1 211 ? 31.416 7.228 43.415 1.00 66.41 211 LYS B C 1
ATOM 3171 O O . LYS B 1 211 ? 31.194 7.293 42.206 1.00 67.51 211 LYS B O 1
ATOM 3174 N N . LYS B 1 212 ? 30.980 8.144 44.279 1.00 67.50 212 LYS B N 1
ATOM 3175 C CA . LYS B 1 212 ? 30.011 9.169 43.896 1.00 68.23 212 LYS B CA 1
ATOM 3176 C C . LYS B 1 212 ? 30.581 10.595 43.827 1.00 69.68 212 LYS B C 1
ATOM 3177 O O . LYS B 1 212 ? 31.611 10.893 44.425 1.00 69.96 212 LYS B O 1
ATOM 3180 N N . HIS B 1 213 ? 29.892 11.460 43.078 1.00 71.48 213 HIS B N 1
ATOM 3181 C CA . HIS B 1 213 ? 30.119 12.920 43.095 1.00 72.95 213 HIS B CA 1
ATOM 3182 C C . HIS B 1 213 ? 29.509 13.534 44.384 1.00 72.92 213 HIS B C 1
ATOM 3183 O O . HIS B 1 213 ? 29.177 12.785 45.313 1.00 73.79 213 HIS B O 1
ATOM 3190 N N . HIS B 1 214 ? 29.354 14.864 44.458 1.00 71.49 214 HIS B N 1
ATOM 3191 C CA . HIS B 1 214 ? 29.091 15.522 45.749 1.00 70.20 214 HIS B CA 1
ATOM 3192 C C . HIS B 1 214 ? 28.541 16.972 45.573 1.00 70.00 214 HIS B C 1
ATOM 3193 O O . HIS B 1 214 ? 27.333 17.175 45.367 1.00 67.69 214 HIS B O 1
ATOM 3200 N N . HIS B 1 215 ? 29.428 17.960 45.725 1.00 70.04 215 HIS B N 1
ATOM 3201 C CA . HIS B 1 215 ? 29.330 19.250 45.066 1.00 69.91 215 HIS B CA 1
ATOM 3202 C C . HIS B 1 215 ? 30.527 19.204 44.095 1.00 70.77 215 HIS B C 1
ATOM 3203 O O . HIS B 1 215 ? 31.393 20.074 44.111 1.00 69.61 215 HIS B O 1
ATOM 3210 N N . HIS B 1 216 ? 30.532 18.150 43.264 1.00 72.18 216 HIS B N 1
ATOM 3211 C CA . HIS B 1 216 ? 31.638 17.719 42.375 1.00 72.69 216 HIS B CA 1
ATOM 3212 C C . HIS B 1 216 ? 32.712 16.916 43.122 1.00 72.87 216 HIS B C 1
ATOM 3213 O O . HIS B 1 216 ? 33.758 16.565 42.546 1.00 72.37 216 HIS B O 1
#

InterPro domains:
  IPR001283 Cysteine-rich secretory protein-related [PR00837] (101-119)
  IPR001283 Cysteine-rich secretory protein-related [PR00837] (153-166)
  IPR001283 Cysteine-rich secretory protein-related [PR00837] (182-198)
  IPR001283 Cysteine-rich secretory protein-related [PR00837] (213-226)
  IPR001283 Cysteine-rich secretory protein-related [PTHR10334] (66-228)
  IPR002413 Venom allergen 5-like [PR00838] (34-45)
  IPR002413 Venom allergen 5-like [PR00838] (59-75)
  IPR002413 Venom allergen 5-like [PR00838] (75-95)
  IPR002413 Venom allergen 5-like [PR00838] (101-119)
  IPR002413 Venom allergen 5-like [PR00838] (122-138)
  IPR002413 Venom allergen 5-like [PR00838] (151-166)
  IPR002413 Venom allergen 5-like [PR00838] (181-200)
  IPR014044 CAP domain [PF00188] (69-218)
  IPR014044 CAP domain [SM00198] (63-226)
  IPR018244 Allergen V5/Tpx-1-related, conserved site [PS01009] (183-193)
  IPR018244 Allergen V5/Tpx-1-related, conserved site [PS01010] (213-224)
  IPR034763 Venom allergen 3, insect [PIRSF038921] (4-232)
  IPR035940 CAP superfamily [G3DSA:3.40.33.10] (23-234)
  IPR035940 CAP superfamily [SSF55797] (21-231)

Foldseek 3Di:
DQQPPVVQVVLVFDALCNPQVDLAFDPQFAPKDDKFDDVVQVCVVQVLLVVLLVCLQVQNAFAEPATGRFHFPFAARADEDALQQSSQSSVQSHPDFDDHRAHQDPVAGKAKDKDKDWAQVDDDGVSNVLVVLLVLRNHHDNVCQAFHAPDVVCCVSNVSNLQSNQRVWHYKHKIWMWHQGPVRIIMIIIMMMIPRHDSDHTHGSGHGDDDDPPDD/DLCPPQGALCRPQVDPAFDVLQAAWDDKFDDPVQVCVVQVLLVVLLVCLQVQNAFAEPATGRFHFPFAARADEDALQQSSQSSVQSHNDFDDHRAHQDPVAGKAKDKDKDWDLDDGVSNVLVVLLVLRNHHDNVCQAFHAPDVVCCVSNVSNLQSNQRVWHYKHKIWMWGEVNIIMTIIMMMIPRHDSDHTHGSGHGDDDDVD

B-factor: mean 57.33, std 4.12, range [38.15, 81.41]

Organism: Solenopsis invicta (NCBI:txid13686)

CATH classification: 3.40.33.10

Radius of gyration: 22.89 Å; Cα contacts (8 Å, |Δi|>4): 898; chains: 2; bounding box: 40×59×57 Å